Protein AF-0000000066019796 (afdb_homodimer)

pLDDT: mean 89.71, std 15.86, range [28.61, 98.94]

Solvent-accessible surface area (backbone atoms only — not comparable to full-atom values): 26215 Å² total; per-residue (Å²): 99,29,35,24,35,42,18,41,42,63,57,22,41,44,58,44,41,71,73,61,56,53,51,75,42,81,53,57,85,34,57,36,24,41,33,73,48,81,73,24,36,36,37,38,33,57,48,32,58,30,30,42,32,25,11,35,44,49,43,42,34,36,74,75,65,52,30,56,34,39,38,38,34,21,55,25,19,26,63,31,86,88,52,45,66,53,16,34,41,33,34,48,26,22,26,35,68,54,31,37,41,45,87,77,71,42,55,76,23,39,46,73,98,51,95,55,54,58,36,74,34,32,65,66,52,49,52,44,45,53,56,23,46,62,55,38,74,70,32,67,77,59,59,62,75,41,54,68,69,46,76,56,88,54,66,67,74,67,74,70,49,79,43,76,31,32,34,28,10,26,44,46,68,61,47,40,51,66,62,39,52,48,46,39,72,75,64,61,28,34,29,40,37,34,29,61,18,30,34,40,48,51,31,54,44,57,62,30,50,32,38,40,39,24,9,18,22,30,42,30,12,74,41,88,58,30,63,56,40,30,70,69,30,36,59,61,15,9,41,49,22,20,52,40,50,52,40,30,50,53,52,56,36,67,44,49,69,68,53,47,44,68,71,47,62,74,68,82,122,98,29,35,24,37,43,18,42,43,62,58,22,41,45,57,44,41,72,74,61,54,53,49,76,42,81,55,59,85,32,57,35,24,41,32,74,48,80,73,24,36,37,38,38,32,55,48,33,60,30,30,42,32,24,11,35,45,49,42,42,33,38,75,75,65,51,30,56,35,39,38,37,34,20,54,23,20,27,63,32,87,87,53,46,69,55,16,33,43,34,34,48,26,22,25,34,68,54,30,37,42,47,87,77,72,43,56,76,23,39,46,75,97,51,93,55,54,59,35,73,34,32,66,66,53,48,50,43,44,52,56,22,44,61,55,40,73,72,32,67,83,59,58,76,67,41,49,67,70,44,78,58,88,53,65,68,73,61,73,69,49,78,43,79,32,31,34,29,11,27,43,47,67,60,47,39,53,66,62,38,51,47,46,39,70,77,64,60,28,35,28,38,37,34,30,62,20,29,34,38,48,51,30,52,43,58,63,30,49,33,39,40,38,24,10,18,22,29,44,30,12,75,42,86,59,29,62,58,40,30,69,70,31,35,59,61,14,9,40,50,23,21,53,41,49,52,39,31,50,53,52,56,35,68,44,50,69,68,52,47,44,68,71,48,64,76,68,81,122

Radius of gyration: 23.76 Å; Cα contacts (8 Å, |Δi|>4): 1301; chains: 2; bounding box: 48×71×48 Å

Sequence (538 aa):
MTVGVFAALGEEVARVRECLGGVGTERAGLTFYVVSVGALQVVYVCGGVGKVNAALCTQLLISEFGARVLINTGIAGALDERLCVFDVLVSVDAVQHDVDVTAFGYQKGRIPRMDSVEWTANTALRYLVREAFDLCTRDPEWTEGACALSGSGDPPSRVSRLVEGRVASGDLFVSDAQTRARIIREFGAHGVEMEGAAFAHVASVNGVPFVIIRCISDGAGAEQDVSMSYKEFSTRAARRSALLTLRVLERLSALRTSVVASLFPMVVVMTVGVFAALGEEVARVRECLGGVGTERAGLTFYVVSVGALQVVYVCGGVGKVNAALCTQLLISEFGARVLINTGIAGALDERLCVFDVLVSVDAVQHDVDVTAFGYQKGRIPRMDSVEWTANTALRYLVREAFDLCTRDPEWTEGACALSGSGDPPSRVSRLVEGRVASGDLFVSDAQTRARIIREFGAHGVEMEGAAFAHVASVNGVPFVIIRCISDGAGAEQDVSMSYKEFSTRAARRSALLTLRVLERLSALRTSVVASLFPMVVV

Foldseek 3Di:
DEEEEEEADCLLCVVVCVPFPADWDDDPNWTWGWGDDAPYIYIYTNQHFFAVSLQVVLVCCCPVVNHQEYEYFFAWAFLAPVADFQAKEKEQKEFAQCADPCVVVDAGRDDPPDDDRIFGAAPVLVVLLVVLLVVLLVPPLSLPDPPPPPPPPPDSDDRHHYDYWYEYADPDQQAADVVSVSCCVRPVGGTYGHYVRSNRVNCVVQLHHYMYMHGYQANRHPDNCRVVSNVVRRSVRSSNRNSSVVSSVNVLSPDPPVVNCVSRPPPPD/DEEEEEEADCLLCVVVCVPFPADWDDDPNWTWGWGDDAPYIYIYTNQHFFAVSLQVVLVCCCPVVNHQEYEYFFAWAFLAPVADFQAKEKEQKEFAQCADPCVVPDAGRDDPPDDDRIFGAQPVLVVLLVVLLVVLLVDPLSLVDPCPPPPPPPDSDDRHHYDYWYEYADPDQQAADVVSVSCCVRPVGGTYGHYVRSNRVNCVVQLHHYMYMHGYQANRHPDNCGVVSNVVRRSVRSSNRNSSVVSSVNVLSPDPPVVNCVSRPPPPD

Structure (mmCIF, N/CA/C/O backbone):
data_AF-0000000066019796-model_v1
#
loop_
_entity.id
_entity.type
_entity.pdbx_description
1 polymer "5'-methylthioadenosine/S-adenosylhomocysteine nucleosidase"
#
loop_
_atom_site.group_PDB
_atom_site.id
_atom_site.type_symbol
_atom_site.label_atom_id
_atom_site.label_alt_id
_atom_site.label_comp_id
_atom_site.label_asym_id
_atom_site.label_entity_id
_atom_site.label_seq_id
_atom_site.pdbx_PDB_ins_code
_atom_site.Cartn_x
_atom_site.Cartn_y
_atom_site.Cartn_z
_atom_site.occupancy
_atom_site.B_iso_or_equiv
_atom_site.auth_seq_id
_atom_site.auth_comp_id
_atom_site.auth_asym_id
_atom_site.auth_atom_id
_atom_site.pdbx_PDB_model_num
ATOM 1 N N . MET A 1 1 ? 22.203 -10.375 -12.258 1 90.69 1 MET A N 1
ATOM 2 C CA . MET A 1 1 ? 20.875 -9.758 -12.203 1 90.69 1 MET A CA 1
ATOM 3 C C . MET A 1 1 ? 20.062 -10.328 -11.047 1 90.69 1 MET A C 1
ATOM 5 O O . MET A 1 1 ? 20.094 -11.531 -10.789 1 90.69 1 MET A O 1
ATOM 9 N N . THR A 1 2 ? 19.344 -9.523 -10.32 1 95.94 2 THR A N 1
ATOM 10 C CA . THR A 1 2 ? 18.531 -9.969 -9.195 1 95.94 2 THR A CA 1
ATOM 11 C C . THR A 1 2 ? 17.047 -10 -9.57 1 95.94 2 THR A C 1
ATOM 13 O O . THR A 1 2 ? 16.516 -9.016 -10.086 1 95.94 2 THR A O 1
ATOM 16 N N . VAL A 1 3 ? 16.438 -11.141 -9.336 1 97.69 3 VAL A N 1
ATOM 17 C CA . VAL A 1 3 ? 15 -11.312 -9.539 1 97.69 3 VAL A CA 1
ATOM 18 C C . VAL A 1 3 ? 14.297 -11.383 -8.18 1 97.69 3 VAL A C 1
ATOM 20 O O . VAL A 1 3 ? 14.695 -12.148 -7.305 1 97.69 3 VAL A O 1
ATOM 23 N N . GLY A 1 4 ? 13.352 -10.5 -8.016 1 98.75 4 GLY A N 1
ATOM 24 C CA . GLY A 1 4 ? 12.516 -10.547 -6.824 1 98.75 4 GLY A CA 1
ATOM 25 C C . GLY A 1 4 ? 11.227 -11.328 -7.023 1 98.75 4 GLY A C 1
ATOM 26 O O . GLY A 1 4 ? 10.539 -11.148 -8.031 1 98.75 4 GLY A O 1
ATOM 27 N N . VAL A 1 5 ? 10.898 -12.219 -6.09 1 98.88 5 VAL A N 1
ATOM 28 C CA . VAL A 1 5 ? 9.664 -12.992 -6.113 1 98.88 5 VAL A CA 1
ATOM 29 C C . VAL A 1 5 ? 8.844 -12.703 -4.859 1 98.88 5 VAL A C 1
ATOM 31 O O . VAL A 1 5 ? 9.344 -12.852 -3.738 1 98.88 5 VAL A O 1
ATOM 34 N N . PHE A 1 6 ? 7.602 -12.281 -5.051 1 98.88 6 PHE A N 1
ATOM 35 C CA . PHE A 1 6 ? 6.684 -11.969 -3.957 1 98.88 6 PHE A CA 1
ATOM 36 C C . PHE A 1 6 ? 5.496 -12.922 -3.961 1 98.88 6 PHE A C 1
ATOM 38 O O . PHE A 1 6 ? 4.938 -13.219 -5.016 1 98.88 6 PHE A O 1
ATOM 45 N N . ALA A 1 7 ? 5.152 -13.406 -2.828 1 98.75 7 ALA A N 1
ATOM 46 C CA . ALA A 1 7 ? 3.904 -14.125 -2.564 1 98.75 7 ALA A CA 1
ATOM 47 C C . ALA A 1 7 ? 3.281 -13.672 -1.247 1 98.75 7 ALA A C 1
ATOM 49 O O . ALA A 1 7 ? 3.99 -13.266 -0.324 1 98.75 7 ALA A O 1
ATOM 50 N N . ALA A 1 8 ? 1.999 -13.75 -1.169 1 98.31 8 ALA A N 1
ATOM 51 C CA . ALA A 1 8 ? 1.296 -13.242 0.008 1 98.31 8 ALA A CA 1
ATOM 52 C C . ALA A 1 8 ? 1.257 -14.297 1.114 1 98.31 8 ALA A C 1
ATOM 54 O O . ALA A 1 8 ? 1.374 -13.969 2.297 1 98.31 8 ALA A O 1
ATOM 55 N N . LEU A 1 9 ? 1.124 -15.523 0.718 1 96.69 9 LEU A N 1
ATOM 56 C CA . LEU A 1 9 ? 0.929 -16.609 1.677 1 96.69 9 LEU A CA 1
ATOM 57 C C . LEU A 1 9 ? 2.08 -17.609 1.611 1 96.69 9 LEU A C 1
ATOM 59 O O . LEU A 1 9 ? 2.674 -17.797 0.55 1 96.69 9 LEU A O 1
ATOM 63 N N . GLY A 1 10 ? 2.309 -18.219 2.729 1 96.06 10 GLY A N 1
ATOM 64 C CA . GLY A 1 10 ? 3.4 -19.188 2.812 1 96.06 10 GLY A CA 1
ATOM 65 C C . GLY A 1 10 ? 3.266 -20.328 1.831 1 96.06 10 GLY A C 1
ATOM 66 O O . GLY A 1 10 ? 4.254 -20.781 1.248 1 96.06 10 GLY A O 1
ATOM 67 N N . GLU A 1 11 ? 2.057 -20.797 1.6 1 94.62 11 GLU A N 1
ATOM 68 C CA . GLU A 1 11 ? 1.789 -21.891 0.674 1 94.62 11 GLU A CA 1
ATOM 69 C C . GLU A 1 11 ? 2.219 -21.531 -0.746 1 94.62 11 GLU A C 1
ATOM 71 O O . GLU A 1 11 ? 2.607 -22.406 -1.522 1 94.62 11 GLU A O 1
ATOM 76 N N . GLU A 1 12 ? 2.234 -20.266 -1.043 1 95.94 12 GLU A N 1
ATOM 77 C CA . GLU A 1 12 ? 2.51 -19.812 -2.4 1 95.94 12 GLU A CA 1
ATOM 78 C C . GLU A 1 12 ? 4.008 -19.812 -2.691 1 95.94 12 GLU A C 1
ATOM 80 O O . GLU A 1 12 ? 4.422 -19.75 -3.852 1 95.94 12 GLU A O 1
ATOM 85 N N . VAL A 1 13 ? 4.844 -19.938 -1.643 1 95.06 13 VAL A N 1
ATOM 86 C CA . VAL A 1 13 ? 6.285 -19.969 -1.868 1 95.06 13 VAL A CA 1
ATOM 87 C C . VAL A 1 13 ? 6.883 -21.219 -1.253 1 95.06 13 VAL A C 1
ATOM 89 O O . VAL A 1 13 ? 8.102 -21.422 -1.285 1 95.06 13 VAL A O 1
ATOM 92 N N . ALA A 1 14 ? 6.051 -22.031 -0.713 1 94.88 14 ALA A N 1
ATOM 93 C CA . ALA A 1 14 ? 6.547 -23.234 -0.034 1 94.88 14 ALA A CA 1
ATOM 94 C C . ALA A 1 14 ? 7.379 -24.094 -0.978 1 94.88 14 ALA A C 1
ATOM 96 O O . ALA A 1 14 ? 8.469 -24.531 -0.62 1 94.88 14 ALA A O 1
ATOM 97 N N . ARG A 1 15 ? 6.887 -24.328 -2.164 1 93.19 15 ARG A N 1
ATOM 98 C CA . ARG A 1 15 ? 7.598 -25.172 -3.123 1 93.19 15 ARG A CA 1
ATOM 99 C C . ARG A 1 15 ? 8.875 -24.5 -3.604 1 93.19 15 ARG A C 1
ATOM 101 O O . ARG A 1 15 ? 9.875 -25.172 -3.871 1 93.19 15 ARG A O 1
ATOM 108 N N . VAL A 1 16 ? 8.867 -23.156 -3.756 1 96 16 VAL A N 1
ATOM 109 C CA . VAL A 1 16 ? 10.078 -22.406 -4.105 1 96 16 VAL A CA 1
ATOM 110 C C . VAL A 1 16 ? 11.141 -22.609 -3.033 1 96 16 VAL A C 1
ATOM 112 O O . VAL A 1 16 ? 12.297 -22.891 -3.346 1 96 16 VAL A O 1
ATOM 115 N N . ARG A 1 17 ? 10.703 -22.516 -1.819 1 96.31 17 ARG A N 1
ATOM 116 C CA . ARG A 1 17 ? 11.617 -22.703 -0.696 1 96.31 17 ARG A CA 1
ATOM 117 C C . ARG A 1 17 ? 12.18 -24.125 -0.666 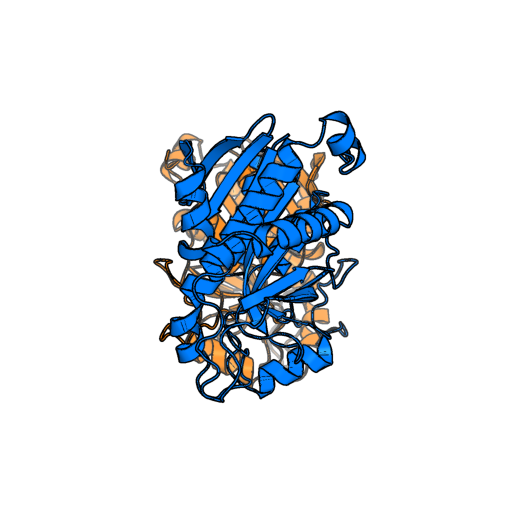1 96.31 17 ARG A C 1
ATOM 119 O O . ARG A 1 17 ? 13.367 -24.328 -0.421 1 96.31 17 ARG A O 1
ATOM 126 N N . GLU A 1 18 ? 11.352 -25.062 -0.905 1 95.81 18 GLU A N 1
ATOM 127 C CA . GLU A 1 18 ? 11.758 -26.469 -0.923 1 95.81 18 GLU A CA 1
ATOM 128 C C . GLU A 1 18 ? 12.82 -26.719 -1.99 1 95.81 18 GLU A C 1
ATOM 130 O O . GLU A 1 18 ? 13.758 -27.484 -1.771 1 95.81 18 GLU A O 1
ATOM 135 N N . CYS A 1 19 ? 12.672 -26.078 -3.09 1 94.94 19 CYS A N 1
ATOM 136 C CA . CYS A 1 19 ? 13.523 -26.359 -4.242 1 94.94 19 CYS A CA 1
ATOM 137 C C . CYS A 1 19 ? 14.797 -25.531 -4.203 1 94.94 19 CYS A C 1
ATOM 139 O O . CYS A 1 19 ? 15.875 -26.016 -4.559 1 94.94 19 CYS A O 1
ATOM 141 N N . LEU A 1 20 ? 14.625 -24.266 -3.756 1 96 20 LEU A N 1
ATOM 142 C CA . LEU A 1 20 ? 15.742 -23.359 -3.93 1 96 20 LEU A CA 1
ATOM 143 C C . LEU A 1 20 ? 16.484 -23.141 -2.609 1 96 20 LEU A C 1
ATOM 145 O O . LEU A 1 20 ? 17.641 -22.719 -2.602 1 96 20 LEU A O 1
ATOM 149 N N . GLY A 1 21 ? 15.75 -23.297 -1.49 1 95.81 21 GLY A N 1
ATOM 150 C CA . GLY A 1 21 ? 16.344 -22.906 -0.219 1 95.81 21 GLY A CA 1
ATOM 151 C C . GLY A 1 21 ? 16.703 -21.438 -0.152 1 95.81 21 GLY A C 1
ATOM 152 O O . GLY A 1 21 ? 15.883 -20.578 -0.475 1 95.81 21 GLY A O 1
ATOM 153 N N . GLY A 1 22 ? 17.984 -21.156 0.349 1 96.69 22 GLY A N 1
ATOM 154 C CA . GLY A 1 22 ? 18.469 -19.797 0.414 1 96.69 22 GLY A CA 1
ATOM 155 C C . GLY A 1 22 ? 18.797 -19.344 1.825 1 96.69 22 GLY A C 1
ATOM 156 O O . GLY A 1 22 ? 18.438 -20.016 2.795 1 96.69 22 GLY A O 1
ATOM 157 N N . VAL A 1 23 ? 19.453 -18.219 1.876 1 98.06 23 VAL A N 1
ATOM 158 C CA . VAL A 1 23 ? 19.844 -17.625 3.15 1 98.06 23 VAL A CA 1
ATOM 159 C C . VAL A 1 23 ? 18.844 -16.531 3.531 1 98.06 23 VAL A C 1
ATOM 161 O O . VAL A 1 23 ? 18.578 -15.625 2.74 1 98.06 23 VAL A O 1
ATOM 164 N N . GLY A 1 24 ? 18.359 -16.609 4.715 1 98.06 24 GLY A N 1
ATOM 165 C CA . GLY A 1 24 ? 17.375 -15.656 5.184 1 98.06 24 GLY A CA 1
ATOM 166 C C . GLY A 1 24 ? 17.984 -14.344 5.625 1 98.06 24 GLY A C 1
ATOM 167 O O . GLY A 1 24 ? 19.016 -14.32 6.285 1 98.06 24 GLY A O 1
ATOM 168 N N . THR A 1 25 ? 17.359 -13.281 5.234 1 97.94 25 THR A N 1
ATOM 169 C CA . THR A 1 25 ? 17.672 -11.93 5.68 1 97.94 25 THR A CA 1
ATOM 170 C C . THR A 1 25 ? 16.406 -11.227 6.191 1 97.94 25 THR A C 1
ATOM 172 O O . THR A 1 25 ? 15.398 -11.172 5.492 1 97.94 25 THR A O 1
ATOM 175 N N . GLU A 1 26 ? 16.5 -10.672 7.391 1 98 26 GLU A N 1
ATOM 176 C CA . GLU A 1 26 ? 15.32 -10.07 8.016 1 98 26 GLU A CA 1
ATOM 177 C C . GLU A 1 26 ? 15.195 -8.594 7.641 1 98 26 GLU A C 1
ATOM 179 O O . GLU A 1 26 ? 16.156 -7.84 7.73 1 98 26 GLU A O 1
ATOM 184 N N . ARG A 1 27 ? 14.078 -8.211 7.102 1 97.69 27 ARG A N 1
ATOM 185 C CA . ARG A 1 27 ? 13.695 -6.832 6.84 1 97.69 27 ARG A CA 1
ATOM 186 C C . ARG A 1 27 ? 12.211 -6.613 7.133 1 97.69 27 ARG A C 1
ATOM 188 O O . ARG A 1 27 ? 11.367 -7.402 6.715 1 97.69 27 ARG A O 1
ATOM 195 N N . ALA A 1 28 ? 11.914 -5.547 7.875 1 96.94 28 ALA A N 1
ATOM 196 C CA . ALA A 1 28 ? 10.531 -5.141 8.133 1 96.94 28 ALA A CA 1
ATOM 197 C C . ALA A 1 28 ? 9.727 -6.289 8.742 1 96.94 28 ALA A C 1
ATOM 199 O O . ALA A 1 28 ? 8.578 -6.523 8.352 1 96.94 28 ALA A O 1
ATOM 200 N N . GLY A 1 29 ? 10.344 -7.07 9.547 1 94.38 29 GLY A N 1
ATOM 201 C CA . GLY A 1 29 ? 9.664 -8.156 10.234 1 94.38 29 GLY A CA 1
ATOM 202 C C . GLY A 1 29 ? 9.453 -9.383 9.359 1 94.38 29 GLY A C 1
ATOM 203 O O . GLY A 1 29 ? 8.734 -10.305 9.734 1 94.38 29 GLY A O 1
ATOM 204 N N . LEU A 1 30 ? 10.047 -9.367 8.164 1 96.75 30 LEU A N 1
ATOM 205 C CA . LEU A 1 30 ? 9.906 -10.461 7.211 1 96.75 30 LEU A CA 1
ATOM 206 C C . LEU A 1 30 ? 11.25 -11.109 6.918 1 96.75 30 LEU A C 1
ATOM 208 O O . LEU A 1 30 ? 12.297 -10.5 7.129 1 96.75 30 LEU A O 1
ATOM 212 N N . THR A 1 31 ? 11.164 -12.344 6.477 1 97.88 31 THR A N 1
ATOM 213 C CA . THR A 1 31 ? 12.367 -13.031 6.027 1 97.88 31 THR A CA 1
ATOM 214 C C . THR A 1 31 ? 12.43 -13.078 4.504 1 97.88 31 THR A C 1
ATOM 216 O O . THR A 1 31 ? 11.531 -13.625 3.859 1 97.88 31 THR A O 1
ATOM 219 N N . PHE A 1 32 ? 13.43 -12.453 3.994 1 98.69 32 PHE A N 1
ATOM 220 C CA . PHE A 1 32 ? 13.75 -12.562 2.574 1 98.69 32 PHE A CA 1
ATOM 221 C C . PHE A 1 32 ? 14.82 -13.617 2.338 1 98.69 32 PHE A C 1
ATOM 223 O O . PHE A 1 32 ? 15.883 -13.586 2.961 1 98.69 32 PHE A O 1
ATOM 230 N N . TYR A 1 33 ? 14.547 -14.516 1.428 1 98.69 33 TYR A N 1
ATOM 231 C CA . TYR A 1 33 ? 15.508 -15.57 1.135 1 98.69 33 TYR A CA 1
ATOM 232 C C . TYR A 1 33 ? 16.281 -15.266 -0.142 1 98.69 33 TYR A C 1
ATOM 234 O O . TYR A 1 33 ? 15.688 -14.992 -1.187 1 98.69 33 TYR A O 1
ATOM 242 N N . VAL A 1 34 ? 17.578 -15.281 0.003 1 98.56 34 VAL A N 1
ATOM 243 C CA . VAL A 1 34 ? 18.469 -14.984 -1.11 1 98.56 34 VAL A CA 1
ATOM 244 C C . VAL A 1 34 ? 19.156 -16.266 -1.585 1 98.56 34 VAL A C 1
ATOM 246 O O . VAL A 1 34 ? 19.719 -17.016 -0.782 1 98.56 34 VAL A O 1
ATOM 249 N N . VAL A 1 35 ? 19.078 -16.5 -2.873 1 97.69 35 VAL A N 1
ATOM 250 C CA . VAL A 1 35 ? 19.656 -17.734 -3.404 1 97.69 35 VAL A CA 1
ATOM 251 C C . VAL A 1 35 ? 20.141 -17.5 -4.836 1 97.69 35 VAL A C 1
ATOM 253 O O . VAL A 1 35 ? 19.547 -16.703 -5.566 1 97.69 35 VAL A O 1
ATOM 256 N N . SER A 1 36 ? 21.172 -18.125 -5.203 1 95.25 36 SER A N 1
ATOM 257 C CA . SER A 1 36 ? 21.656 -18.094 -6.578 1 95.25 36 SER A CA 1
ATOM 258 C C . SER A 1 36 ? 21.062 -19.219 -7.406 1 95.25 36 SER A C 1
ATOM 260 O O . SER A 1 36 ? 21.031 -20.375 -6.965 1 95.25 36 SER A O 1
ATOM 262 N N . VAL A 1 37 ? 20.547 -18.891 -8.523 1 92.19 37 VAL A N 1
ATOM 263 C CA . VAL A 1 37 ? 20.078 -19.844 -9.539 1 92.19 37 VAL A CA 1
ATOM 264 C C . VAL A 1 37 ? 20.812 -19.609 -10.852 1 92.19 37 VAL A C 1
ATOM 266 O O . VAL A 1 37 ? 20.406 -18.781 -11.664 1 92.19 37 VAL A O 1
ATOM 269 N N . GLY A 1 38 ? 21.828 -20.344 -11.078 1 87.69 38 GLY A N 1
ATOM 270 C CA . GLY A 1 38 ? 22.734 -20 -12.164 1 87.69 38 GLY A CA 1
ATOM 271 C C . GLY A 1 38 ? 23.391 -18.656 -11.984 1 87.69 38 GLY A C 1
ATOM 272 O O . GLY A 1 38 ? 23.984 -18.375 -10.938 1 87.69 38 GLY A O 1
ATOM 273 N N . ALA A 1 39 ? 23.219 -17.891 -12.977 1 86.56 39 ALA A N 1
ATOM 274 C CA . ALA A 1 39 ? 23.828 -16.562 -12.922 1 86.56 39 ALA A CA 1
ATOM 275 C C . ALA A 1 39 ? 22.875 -15.555 -12.297 1 86.56 39 ALA A C 1
ATOM 277 O O . ALA A 1 39 ? 23.219 -14.383 -12.125 1 86.56 39 ALA A O 1
ATOM 278 N N . LEU A 1 40 ? 21.75 -16.062 -11.844 1 91.94 40 LEU A N 1
ATOM 279 C CA . LEU A 1 40 ? 20.734 -15.188 -11.289 1 91.94 40 LEU A CA 1
ATOM 280 C C . LEU A 1 40 ? 20.781 -15.18 -9.766 1 91.94 40 LEU A C 1
ATOM 282 O O . LEU A 1 40 ? 21.031 -16.219 -9.148 1 91.94 40 LEU A O 1
ATOM 286 N N . GLN A 1 41 ? 20.656 -14.047 -9.25 1 96.38 41 GLN A N 1
ATOM 287 C CA . GLN A 1 41 ? 20.281 -13.945 -7.84 1 96.38 41 GLN A CA 1
ATOM 288 C C . GLN A 1 41 ? 18.781 -13.836 -7.672 1 96.38 41 GLN A C 1
ATOM 290 O O . GLN A 1 41 ? 18.125 -13.016 -8.328 1 96.38 41 GLN A O 1
ATOM 295 N N . VAL A 1 42 ? 18.266 -14.719 -6.879 1 97.81 42 VAL A N 1
ATOM 296 C CA . VAL A 1 42 ? 16.828 -14.695 -6.617 1 97.81 42 VAL A CA 1
ATOM 297 C C . VAL A 1 42 ? 16.578 -14.312 -5.16 1 97.81 42 VAL A C 1
ATOM 299 O O . VAL A 1 42 ? 17.219 -14.844 -4.254 1 97.81 42 VAL A O 1
ATOM 302 N N . VAL A 1 43 ? 15.727 -13.391 -4.926 1 98.81 43 VAL A N 1
ATOM 303 C CA . VAL A 1 43 ? 15.227 -13.039 -3.6 1 98.81 43 VAL A CA 1
ATOM 304 C C . VAL A 1 43 ? 13.719 -13.266 -3.539 1 98.81 43 VAL A C 1
ATOM 306 O O . VAL A 1 43 ? 12.961 -12.641 -4.281 1 98.81 43 VAL A O 1
ATOM 309 N N . TYR A 1 44 ? 13.281 -14.203 -2.727 1 98.69 44 TYR A N 1
ATOM 310 C CA . TYR A 1 44 ? 11.852 -14.445 -2.613 1 98.69 44 TYR A CA 1
ATOM 311 C C . TYR A 1 44 ? 11.375 -14.242 -1.181 1 98.69 44 TYR A C 1
ATOM 313 O O . TYR A 1 44 ? 12.156 -14.383 -0.235 1 98.69 44 TYR A O 1
ATOM 321 N N . VAL A 1 45 ? 10.086 -13.914 -1.042 1 98.81 45 VAL A N 1
ATOM 322 C CA . VAL A 1 45 ? 9.547 -13.562 0.27 1 98.81 45 VAL A CA 1
ATOM 323 C C . VAL A 1 45 ? 8.062 -13.906 0.331 1 98.81 45 VAL A C 1
ATOM 325 O O . VAL A 1 45 ? 7.352 -13.797 -0.672 1 98.81 45 VAL A O 1
ATOM 328 N N . CYS A 1 46 ? 7.645 -14.422 1.444 1 98.5 46 CYS A N 1
ATOM 329 C CA . CYS A 1 46 ? 6.246 -14.367 1.849 1 98.5 46 CYS A CA 1
ATOM 330 C C . CYS A 1 46 ? 5.926 -13.047 2.537 1 98.5 46 CYS A C 1
ATOM 332 O O . CYS A 1 46 ? 6.23 -12.867 3.717 1 98.5 46 CYS A O 1
ATOM 334 N N . GLY A 1 47 ? 5.297 -12.172 1.8 1 98.31 47 GLY A N 1
ATOM 335 C CA . GLY A 1 47 ? 5.234 -10.789 2.242 1 98.31 47 GLY A CA 1
ATOM 336 C C . GLY A 1 47 ? 3.949 -10.453 2.969 1 98.31 47 GLY A C 1
ATOM 337 O O . GLY A 1 47 ? 3.816 -9.367 3.535 1 98.31 47 GLY A O 1
ATOM 338 N N . GLY A 1 48 ? 2.947 -11.359 2.896 1 97.81 48 GLY A N 1
ATOM 339 C CA . GLY A 1 48 ? 1.708 -11.109 3.615 1 97.81 48 GLY A CA 1
ATOM 340 C C . GLY A 1 48 ? 0.58 -10.648 2.715 1 97.81 48 GLY A C 1
ATOM 341 O O . GLY A 1 48 ? 0.812 -10.266 1.566 1 97.81 48 GLY A O 1
ATOM 342 N N . VAL A 1 49 ? -0.591 -10.633 3.311 1 98.31 49 VAL A N 1
ATOM 343 C CA . VAL A 1 49 ? -1.818 -10.375 2.564 1 98.31 49 VAL A CA 1
ATOM 344 C C . VAL A 1 49 ? -2.076 -8.867 2.498 1 98.31 49 VAL A C 1
ATOM 346 O O . VAL A 1 49 ? -1.791 -8.141 3.453 1 98.31 49 VAL A O 1
ATOM 349 N N . GLY A 1 50 ? -2.559 -8.422 1.345 1 98.69 50 GLY A N 1
ATOM 350 C CA . GLY A 1 50 ? -3.049 -7.055 1.242 1 98.69 50 GLY A CA 1
ATOM 351 C C . GLY A 1 50 ? -2.148 -6.156 0.415 1 98.69 50 GLY A C 1
ATOM 352 O O . GLY A 1 50 ? -0.963 -6.449 0.242 1 98.69 50 GLY A O 1
ATOM 353 N N . LYS A 1 51 ? -2.699 -5.039 0.033 1 98.81 51 LYS A N 1
ATOM 354 C CA . LYS A 1 51 ? -2.023 -4.117 -0.877 1 98.81 51 LYS A CA 1
ATOM 355 C C . LYS A 1 51 ? -0.836 -3.445 -0.198 1 98.81 51 LYS A C 1
ATOM 357 O O . LYS A 1 51 ? 0.218 -3.266 -0.812 1 98.81 51 LYS A O 1
ATOM 362 N N . VAL A 1 52 ? -0.971 -3.119 1.084 1 98.81 52 VAL A N 1
ATOM 363 C CA . VAL A 1 52 ? 0.1 -2.412 1.777 1 98.81 52 VAL A CA 1
ATOM 364 C C . VAL A 1 52 ? 1.308 -3.332 1.94 1 98.81 52 VAL A C 1
ATOM 366 O O . VAL A 1 52 ? 2.443 -2.93 1.675 1 98.81 52 VAL A O 1
ATOM 369 N N . ASN A 1 53 ? 1.054 -4.562 2.293 1 98.75 53 ASN A N 1
ATOM 370 C CA . ASN A 1 53 ? 2.137 -5.535 2.398 1 98.75 53 ASN A CA 1
ATOM 371 C C . ASN A 1 53 ? 2.811 -5.773 1.049 1 98.75 53 ASN A C 1
ATOM 373 O O . ASN A 1 53 ? 4.035 -5.855 0.968 1 98.75 53 ASN A O 1
ATOM 377 N N . ALA A 1 54 ? 2.014 -5.91 0.027 1 98.88 54 ALA A N 1
ATOM 378 C CA . ALA A 1 54 ? 2.574 -6.09 -1.31 1 98.88 54 ALA A CA 1
ATOM 379 C C . ALA A 1 54 ? 3.461 -4.91 -1.699 1 98.88 54 ALA A C 1
ATOM 381 O O . ALA A 1 54 ? 4.551 -5.098 -2.244 1 98.88 54 ALA A O 1
ATOM 382 N N . ALA A 1 55 ? 2.984 -3.701 -1.369 1 98.88 55 ALA A N 1
ATOM 383 C CA . ALA A 1 55 ? 3.705 -2.488 -1.747 1 98.88 55 ALA A CA 1
ATOM 384 C C . ALA A 1 55 ? 5.035 -2.387 -1.007 1 98.88 55 ALA A C 1
ATOM 386 O O . ALA A 1 55 ? 6.082 -2.176 -1.623 1 98.88 55 ALA A O 1
ATOM 387 N N . LEU A 1 56 ? 5.012 -2.559 0.337 1 98.75 56 LEU A N 1
ATOM 388 C CA . LEU A 1 56 ? 6.246 -2.391 1.1 1 98.75 56 LEU A CA 1
ATOM 389 C C . LEU A 1 56 ? 7.25 -3.486 0.757 1 98.75 56 LEU A C 1
ATOM 391 O O . LEU A 1 56 ? 8.445 -3.223 0.643 1 98.75 56 LEU A O 1
ATOM 395 N N . CYS A 1 57 ? 6.797 -4.715 0.503 1 98.75 57 CYS A N 1
ATOM 396 C CA . CYS A 1 57 ? 7.695 -5.816 0.172 1 98.75 57 CYS A CA 1
ATOM 397 C C . CYS A 1 57 ? 8.328 -5.609 -1.199 1 98.75 57 CYS A C 1
ATOM 399 O O . CYS A 1 57 ? 9.523 -5.863 -1.382 1 98.75 57 CYS A O 1
ATOM 401 N N . THR A 1 58 ? 7.477 -5.211 -2.145 1 98.94 58 THR A N 1
ATOM 402 C CA . THR A 1 58 ? 8 -4.949 -3.48 1 98.94 58 THR A CA 1
ATOM 403 C C . THR A 1 58 ? 9.062 -3.854 -3.441 1 98.94 58 THR A C 1
ATOM 405 O O . THR A 1 58 ? 10.117 -3.98 -4.066 1 98.94 58 THR A O 1
ATOM 408 N N . GLN A 1 59 ? 8.789 -2.826 -2.668 1 98.94 59 GLN A N 1
ATOM 409 C CA . GLN A 1 59 ? 9.758 -1.74 -2.562 1 98.94 59 GLN A CA 1
ATOM 410 C C . GLN A 1 59 ? 11.047 -2.215 -1.897 1 98.94 59 GLN A C 1
ATOM 412 O O . GLN A 1 59 ? 12.141 -1.787 -2.275 1 98.94 59 GLN A O 1
ATOM 417 N N . LEU A 1 60 ? 10.953 -3.09 -0.899 1 98.94 60 LEU A N 1
ATOM 418 C CA . LEU A 1 60 ? 12.133 -3.666 -0.266 1 98.94 60 LEU A CA 1
ATOM 419 C C . LEU A 1 60 ? 12.945 -4.488 -1.266 1 98.94 60 LEU A C 1
ATOM 421 O O . LEU A 1 60 ? 14.172 -4.375 -1.317 1 98.94 60 LEU A O 1
ATOM 425 N N . LEU A 1 61 ? 12.242 -5.301 -2.066 1 98.88 61 LEU A N 1
ATOM 426 C CA . LEU A 1 61 ? 12.922 -6.09 -3.086 1 98.88 61 LEU A CA 1
ATOM 427 C C . LEU A 1 61 ? 13.75 -5.199 -4.004 1 98.88 61 LEU A C 1
ATOM 429 O O . LEU A 1 61 ? 14.875 -5.547 -4.363 1 98.88 61 LEU A O 1
ATOM 433 N N . ILE A 1 62 ? 13.203 -4.039 -4.328 1 98.69 62 ILE A N 1
ATOM 434 C CA . ILE A 1 62 ? 13.867 -3.121 -5.25 1 98.69 62 ILE A CA 1
ATOM 435 C C . ILE A 1 62 ? 14.961 -2.352 -4.52 1 98.69 62 ILE A C 1
ATOM 437 O O . ILE A 1 62 ? 16.125 -2.404 -4.906 1 98.69 62 ILE A O 1
ATOM 441 N N . SER A 1 63 ? 14.648 -1.729 -3.414 1 98.44 63 SER A N 1
ATOM 442 C CA . SER A 1 63 ? 15.508 -0.747 -2.77 1 98.44 63 SER A CA 1
ATOM 443 C C . SER A 1 63 ? 16.625 -1.425 -1.98 1 98.44 63 SER A C 1
ATOM 445 O O . SER A 1 63 ? 17.75 -0.916 -1.916 1 98.44 63 SER A O 1
ATOM 447 N N . GLU A 1 64 ? 16.312 -2.533 -1.361 1 98.38 64 GLU A N 1
ATOM 448 C CA . GLU A 1 64 ? 17.281 -3.123 -0.447 1 98.38 64 GLU A CA 1
ATOM 449 C C . GLU A 1 64 ? 18 -4.312 -1.088 1 98.38 64 GLU A C 1
ATOM 451 O O . GLU A 1 64 ? 19.156 -4.59 -0.778 1 98.38 64 GLU A O 1
ATOM 456 N N . PHE A 1 65 ? 17.297 -5.008 -2.006 1 98.5 65 PHE A N 1
ATOM 457 C CA . PHE A 1 65 ? 17.906 -6.211 -2.559 1 98.5 65 PHE A CA 1
ATOM 458 C C . PHE A 1 65 ? 18.297 -6 -4.02 1 98.5 65 PHE A C 1
ATOM 460 O O . PHE A 1 65 ? 18.922 -6.871 -4.629 1 98.5 65 PHE A O 1
ATOM 467 N N . GLY A 1 66 ? 17.859 -4.895 -4.578 1 97.88 66 GLY A N 1
ATOM 468 C CA . GLY A 1 66 ? 18.312 -4.527 -5.91 1 97.88 66 GLY A CA 1
ATOM 469 C C . GLY A 1 66 ? 17.641 -5.316 -7.012 1 97.88 66 GLY A C 1
ATOM 470 O O . GLY A 1 66 ? 18.219 -5.555 -8.07 1 97.88 66 GLY A O 1
ATOM 471 N N . ALA A 1 67 ? 16.422 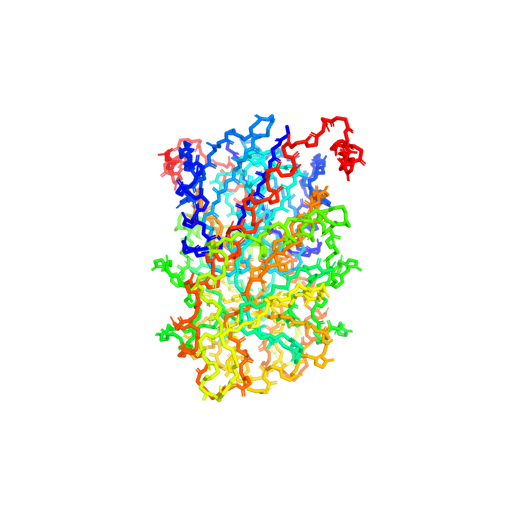-5.754 -6.816 1 98.19 67 ALA A N 1
ATOM 472 C CA . ALA A 1 67 ? 15.695 -6.516 -7.828 1 98.19 67 ALA A CA 1
ATOM 473 C C . ALA A 1 67 ? 15.484 -5.688 -9.094 1 98.19 67 ALA A C 1
ATOM 475 O O . ALA A 1 67 ? 15.086 -4.523 -9.023 1 98.19 67 ALA A O 1
ATOM 476 N N . ARG A 1 68 ? 15.688 -6.32 -10.18 1 96.69 68 ARG A N 1
ATOM 477 C CA . ARG A 1 68 ? 15.555 -5.652 -11.477 1 96.69 68 ARG A CA 1
ATOM 478 C C . ARG A 1 68 ? 14.469 -6.309 -12.32 1 96.69 68 ARG A C 1
ATOM 480 O O . ARG A 1 68 ? 14.102 -5.793 -13.375 1 96.69 68 ARG A O 1
ATOM 487 N N . VAL A 1 69 ? 14.016 -7.395 -11.922 1 97.56 69 VAL A N 1
ATOM 488 C CA . VAL A 1 69 ? 12.859 -8.109 -12.445 1 97.56 69 VAL A CA 1
ATOM 489 C C . VAL A 1 69 ? 12 -8.617 -11.289 1 97.56 69 VAL A C 1
ATOM 491 O O . VAL A 1 69 ? 12.523 -9.055 -10.258 1 97.56 69 VAL A O 1
ATOM 494 N N . LEU A 1 70 ? 10.719 -8.531 -11.484 1 98.75 70 LEU A N 1
ATOM 495 C CA . LEU A 1 70 ? 9.836 -8.891 -10.375 1 98.75 70 LEU A CA 1
ATOM 496 C C . LEU A 1 70 ? 8.773 -9.875 -10.828 1 98.75 70 LEU A C 1
ATOM 498 O O . LEU A 1 70 ? 8.211 -9.734 -11.922 1 98.75 70 LEU A O 1
ATOM 502 N N . ILE A 1 71 ? 8.5 -10.883 -9.992 1 98.88 71 ILE A N 1
ATOM 503 C CA . ILE A 1 71 ? 7.445 -11.867 -10.219 1 98.88 71 ILE A CA 1
ATOM 504 C C . ILE A 1 71 ? 6.547 -11.961 -8.984 1 98.88 71 ILE A C 1
ATOM 506 O O . ILE A 1 71 ? 7.035 -12.148 -7.871 1 98.88 71 ILE A O 1
ATOM 510 N N . ASN A 1 72 ? 5.336 -11.742 -9.141 1 98.94 72 ASN A N 1
ATOM 511 C CA . ASN A 1 72 ? 4.344 -12.008 -8.109 1 98.94 72 ASN A CA 1
ATOM 512 C C . ASN A 1 72 ? 3.596 -13.312 -8.375 1 98.94 72 ASN A C 1
ATOM 514 O O . ASN A 1 72 ? 2.85 -13.414 -9.352 1 98.94 72 ASN A O 1
ATOM 518 N N . THR A 1 73 ? 3.766 -14.25 -7.539 1 98.81 73 THR A N 1
ATOM 519 C CA . THR A 1 73 ? 3.143 -15.562 -7.703 1 98.81 73 THR A CA 1
ATOM 520 C C . THR A 1 73 ? 2.088 -15.797 -6.621 1 98.81 73 THR A C 1
ATOM 522 O O . THR A 1 73 ? 2.209 -15.289 -5.508 1 98.81 73 THR A O 1
ATOM 525 N N . GLY A 1 74 ? 1.052 -16.484 -6.984 1 98.5 74 GLY A N 1
ATOM 526 C CA . GLY A 1 74 ? -0.004 -16.781 -6.031 1 98.5 74 GLY A CA 1
ATOM 527 C C . GLY A 1 74 ? -1.268 -17.312 -6.688 1 98.5 74 GLY A C 1
ATOM 528 O O . GLY A 1 74 ? -1.205 -17.969 -7.719 1 98.5 74 GLY A O 1
ATOM 529 N N . ILE A 1 75 ? -2.441 -17.109 -6.023 1 98.06 75 ILE A N 1
ATOM 530 C CA . ILE A 1 75 ? -3.717 -17.656 -6.477 1 98.06 75 ILE A CA 1
ATOM 531 C C . ILE A 1 75 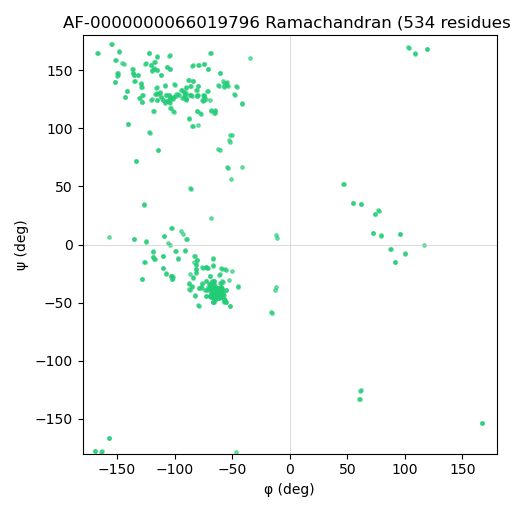? -4.715 -16.516 -6.691 1 98.06 75 ILE A C 1
ATOM 533 O O . ILE A 1 75 ? -4.465 -15.375 -6.289 1 98.06 75 ILE A O 1
ATOM 537 N N . ALA A 1 76 ? -5.781 -16.812 -7.383 1 97.94 76 ALA A N 1
ATOM 538 C CA . ALA A 1 76 ? -6.824 -15.828 -7.664 1 97.94 76 ALA A CA 1
ATOM 539 C C . ALA A 1 76 ? -8.188 -16.5 -7.828 1 97.94 76 ALA A C 1
ATOM 541 O O . ALA A 1 76 ? -8.266 -17.719 -8.016 1 97.94 76 ALA A O 1
ATOM 542 N N . GLY A 1 77 ? -9.188 -15.719 -7.645 1 97.12 77 GLY A N 1
ATOM 543 C CA . GLY A 1 77 ? -10.523 -16.109 -8.078 1 97.12 77 GLY A CA 1
ATOM 544 C C . GLY A 1 77 ? -10.789 -15.805 -9.539 1 97.12 77 GLY A C 1
ATOM 545 O O . GLY A 1 77 ? -10.406 -14.742 -10.039 1 97.12 77 GLY A O 1
ATOM 546 N N . ALA A 1 78 ? -11.469 -16.719 -10.156 1 96.75 78 ALA A N 1
ATOM 547 C CA . ALA A 1 78 ? -11.758 -16.562 -11.578 1 96.75 78 ALA A CA 1
ATOM 548 C C . ALA A 1 78 ? -12.938 -15.609 -11.789 1 96.75 78 ALA A C 1
ATOM 550 O O . ALA A 1 78 ? -13.984 -15.766 -11.164 1 96.75 78 ALA A O 1
ATOM 551 N N . LEU A 1 79 ? -12.727 -14.633 -12.641 1 97.06 79 LEU A N 1
ATOM 552 C CA . LEU A 1 79 ? -13.805 -13.75 -13.07 1 97.06 79 LEU A CA 1
ATOM 553 C C . LEU A 1 79 ? -14.211 -14.047 -14.516 1 97.06 79 LEU A C 1
ATOM 555 O O . LEU A 1 79 ? -15.305 -13.695 -14.938 1 97.06 79 LEU A O 1
ATOM 559 N N . ASP A 1 80 ? -13.273 -14.594 -15.203 1 92.69 80 ASP A N 1
ATOM 560 C CA . ASP A 1 80 ? -13.5 -15.008 -16.594 1 92.69 80 ASP A CA 1
ATOM 561 C C . ASP A 1 80 ? -14.086 -16.422 -16.641 1 92.69 80 ASP A C 1
ATOM 563 O O . ASP A 1 80 ? -13.555 -17.344 -16.031 1 92.69 80 ASP A O 1
ATOM 567 N N . GLU A 1 81 ? -15.016 -16.641 -17.422 1 87.75 81 GLU A N 1
ATOM 568 C CA . GLU A 1 81 ? -15.711 -17.922 -17.516 1 87.75 81 GLU A CA 1
ATOM 569 C C . GLU A 1 81 ? -14.828 -18.984 -18.156 1 87.75 81 GLU A C 1
ATOM 571 O O . GLU A 1 81 ? -15.078 -20.188 -17.984 1 87.75 81 GLU A O 1
ATOM 576 N N . ARG A 1 82 ? -13.875 -18.641 -18.828 1 85.62 82 ARG A N 1
ATOM 577 C CA . ARG A 1 82 ? -12.969 -19.594 -19.469 1 85.62 82 ARG A CA 1
ATOM 578 C C . ARG A 1 82 ? -12.016 -20.203 -18.438 1 85.62 82 ARG A C 1
ATOM 580 O O . ARG A 1 82 ? -11.391 -21.234 -18.703 1 85.62 82 ARG A O 1
ATOM 587 N N . LEU A 1 83 ? -11.906 -19.484 -17.312 1 93.19 83 LEU A N 1
ATOM 588 C CA . LEU A 1 83 ? -10.961 -19.938 -16.297 1 93.19 83 LEU A CA 1
ATOM 589 C C . LEU A 1 83 ? -11.641 -20.859 -15.289 1 93.19 83 LEU A C 1
ATOM 591 O O . LEU A 1 83 ? -12.688 -20.531 -14.734 1 93.19 83 LEU A O 1
ATOM 595 N N . CYS A 1 84 ? -11 -22.016 -15.117 1 90.06 84 CYS A N 1
ATOM 596 C CA . CYS A 1 84 ? -11.414 -22.969 -14.102 1 90.06 84 CYS A CA 1
ATOM 597 C C . CYS A 1 84 ? -10.336 -23.141 -13.031 1 90.06 84 CYS A C 1
ATOM 599 O O . CYS A 1 84 ? -9.195 -22.719 -13.227 1 90.06 84 CYS A O 1
ATOM 601 N N . VAL A 1 85 ? -10.789 -23.672 -11.961 1 91.62 85 VAL A N 1
ATOM 602 C CA . VAL A 1 85 ? -9.828 -23.969 -10.906 1 91.62 85 VAL A CA 1
ATOM 603 C C . VAL A 1 85 ? -8.625 -24.703 -11.5 1 91.62 85 VAL A C 1
ATOM 605 O O . VAL A 1 85 ? -8.789 -25.609 -12.32 1 91.62 85 VAL A O 1
ATOM 608 N N . PHE A 1 86 ? -7.406 -24.234 -11.219 1 92.31 86 PHE A N 1
ATOM 609 C CA . PHE A 1 86 ? -6.109 -24.797 -11.578 1 92.31 86 PHE A CA 1
ATOM 610 C C . PHE A 1 86 ? -5.668 -24.297 -12.953 1 92.31 86 PHE A C 1
ATOM 612 O O . PHE A 1 86 ? -4.57 -24.625 -13.406 1 92.31 86 PHE A O 1
ATOM 619 N N . ASP A 1 87 ? -6.477 -23.562 -13.602 1 94.44 87 ASP A N 1
ATOM 620 C CA . ASP A 1 87 ? -5.957 -22.797 -14.727 1 94.44 87 ASP A CA 1
ATOM 621 C C . ASP A 1 87 ? -5.023 -21.688 -14.25 1 94.44 87 ASP A C 1
ATOM 623 O O . ASP A 1 87 ? -4.973 -21.391 -13.055 1 94.44 87 ASP A O 1
ATOM 627 N N . VAL A 1 88 ? -4.27 -21.172 -15.219 1 97.25 88 VAL A N 1
ATOM 628 C CA . VAL A 1 88 ? -3.295 -20.156 -14.859 1 97.25 88 VAL A CA 1
ATOM 629 C C . VAL A 1 88 ? -3.645 -18.828 -15.555 1 97.25 88 VAL A C 1
ATOM 631 O O . VAL A 1 88 ? -3.984 -18.828 -16.734 1 97.25 88 VAL A O 1
ATOM 634 N N . LEU A 1 89 ? -3.688 -17.797 -14.805 1 98.62 89 LEU A N 1
ATOM 635 C CA . LEU A 1 89 ? -3.812 -16.438 -15.312 1 98.62 89 LEU A CA 1
ATOM 636 C C . LEU A 1 89 ? -2.477 -15.703 -15.234 1 98.62 89 LEU A C 1
ATOM 638 O O . LEU A 1 89 ? -1.871 -15.617 -14.164 1 98.62 89 LEU A O 1
ATOM 642 N N . VAL A 1 90 ? -2 -15.242 -16.375 1 98.81 90 VAL A N 1
ATOM 643 C CA . VAL A 1 90 ? -0.825 -14.383 -16.406 1 98.81 90 VAL A CA 1
ATOM 644 C C . VAL A 1 90 ? -1.244 -12.953 -16.75 1 98.81 90 VAL A C 1
ATOM 646 O O . VAL A 1 90 ? -2.049 -12.742 -17.656 1 98.81 90 VAL A O 1
ATOM 649 N N . SER A 1 91 ? -0.697 -12.008 -16.078 1 98.88 91 SER A N 1
ATOM 650 C CA . SER A 1 91 ? -1.168 -10.633 -16.188 1 98.88 91 SER A CA 1
ATOM 651 C C . SER A 1 91 ? -0.728 -10 -17.5 1 98.88 91 SER A C 1
ATOM 653 O O . SER A 1 91 ? 0.463 -9.977 -17.812 1 98.88 91 SER A O 1
ATOM 655 N N . VAL A 1 92 ? -1.699 -9.453 -18.188 1 98.75 92 VAL A N 1
ATOM 656 C CA . VAL A 1 92 ? -1.405 -8.445 -19.203 1 98.75 92 VAL A CA 1
ATOM 657 C C . VAL A 1 92 ? -1.242 -7.078 -18.531 1 98.75 92 VAL A C 1
ATOM 659 O O . VAL A 1 92 ? -0.328 -6.32 -18.875 1 98.75 92 VAL A O 1
ATOM 662 N N . ASP A 1 93 ? -2.135 -6.832 -17.641 1 98.75 93 ASP A N 1
ATOM 663 C CA . ASP A 1 93 ? -2.082 -5.648 -16.781 1 98.75 93 ASP A CA 1
ATOM 664 C C . ASP A 1 93 ? -2.832 -5.887 -15.469 1 98.75 93 ASP A C 1
ATOM 666 O O . ASP A 1 93 ? -3.371 -6.973 -15.242 1 98.75 93 ASP A O 1
ATOM 670 N N . ALA A 1 94 ? -2.711 -4.941 -14.578 1 98.88 94 ALA A N 1
ATOM 671 C CA . ALA A 1 94 ? -3.363 -5.043 -13.273 1 98.88 94 ALA A CA 1
ATOM 672 C C . ALA A 1 94 ? -4.02 -3.725 -12.883 1 98.88 94 ALA A C 1
ATOM 674 O O . ALA A 1 94 ? -3.523 -2.65 -13.227 1 98.88 94 ALA A O 1
ATOM 675 N N . VAL A 1 95 ? -5.133 -3.793 -12.148 1 98.75 95 VAL A N 1
ATOM 676 C CA . VAL A 1 95 ? -5.875 -2.617 -11.695 1 98.75 95 VAL A CA 1
ATOM 677 C C . VAL A 1 95 ? -6.262 -2.781 -10.234 1 98.75 95 VAL A C 1
ATOM 679 O O . VAL A 1 95 ? -6.492 -3.9 -9.766 1 98.75 95 VAL A O 1
ATOM 682 N N . GLN A 1 96 ? -6.285 -1.698 -9.523 1 98.75 96 GLN A N 1
ATOM 683 C CA . GLN A 1 96 ? -6.848 -1.684 -8.18 1 98.75 96 GLN A CA 1
ATOM 684 C C . GLN A 1 96 ? -8.344 -1.409 -8.211 1 98.75 96 GLN A C 1
ATOM 686 O O . GLN A 1 96 ? -8.773 -0.274 -8.438 1 98.75 96 GLN A O 1
ATOM 691 N N . HIS A 1 97 ? -9.125 -2.383 -7.934 1 98.5 97 HIS A N 1
ATOM 692 C CA . HIS A 1 97 ? -10.555 -2.248 -8.172 1 98.5 97 HIS A CA 1
ATOM 693 C C . HIS A 1 97 ? -11.242 -1.533 -7.008 1 98.5 97 HIS A C 1
ATOM 695 O O . HIS A 1 97 ? -12.391 -1.109 -7.129 1 98.5 97 HIS A O 1
ATOM 701 N N . ASP A 1 98 ? -10.484 -1.346 -5.93 1 98.25 98 ASP A N 1
ATOM 702 C CA . ASP A 1 98 ? -11.125 -0.833 -4.719 1 98.25 98 ASP A CA 1
ATOM 703 C C . ASP A 1 98 ? -10.766 0.635 -4.496 1 98.25 98 ASP A C 1
ATOM 705 O O . ASP A 1 98 ? -11.188 1.234 -3.502 1 98.25 98 ASP A O 1
ATOM 709 N N . VAL A 1 99 ? -10 1.274 -5.336 1 98.25 99 VAL A N 1
ATOM 710 C CA . VAL A 1 99 ? -9.766 2.713 -5.258 1 98.25 99 VAL A CA 1
ATOM 711 C C . VAL A 1 99 ? -10.984 3.463 -5.785 1 98.25 99 VAL A C 1
ATOM 713 O O . VAL A 1 99 ? -11.438 3.223 -6.906 1 98.25 99 VAL A O 1
ATOM 716 N N . ASP A 1 100 ? -11.539 4.344 -4.973 1 97.19 100 ASP A N 1
ATOM 717 C CA . ASP A 1 100 ? -12.758 5.027 -5.375 1 97.19 100 ASP A CA 1
ATOM 718 C C . ASP A 1 100 ? -12.727 6.496 -4.953 1 97.19 100 ASP A C 1
ATOM 720 O O . ASP A 1 100 ? -12.984 6.82 -3.793 1 97.19 100 ASP A O 1
ATOM 724 N N . VAL A 1 101 ? -12.5 7.367 -5.848 1 95.88 101 VAL A N 1
ATOM 725 C CA . VAL A 1 101 ? -12.578 8.812 -5.656 1 95.88 101 VAL A CA 1
ATOM 726 C C . VAL A 1 101 ? -13.5 9.422 -6.711 1 95.88 101 VAL A C 1
ATOM 728 O O . VAL A 1 101 ? -13.219 10.5 -7.238 1 95.88 101 VAL A O 1
ATOM 731 N N . THR A 1 102 ? -14.469 8.703 -7.035 1 93.81 102 THR A N 1
ATOM 732 C CA . THR A 1 102 ? -15.438 9.133 -8.039 1 93.81 102 THR A CA 1
ATOM 733 C C . THR A 1 102 ? -16.109 10.438 -7.609 1 93.81 102 THR A C 1
ATOM 735 O O . THR A 1 102 ? -16.625 11.18 -8.445 1 93.81 102 THR A O 1
ATOM 738 N N . ALA A 1 103 ? -16.094 10.781 -6.336 1 90.31 103 ALA A N 1
ATOM 739 C CA . ALA A 1 103 ? -16.625 12.031 -5.805 1 90.31 103 ALA A CA 1
ATOM 740 C C . ALA A 1 103 ? -15.992 13.234 -6.492 1 90.31 103 ALA A C 1
ATOM 742 O O . ALA A 1 103 ? -16.578 14.32 -6.523 1 90.31 103 ALA A O 1
ATOM 743 N N . PHE A 1 104 ? -14.836 13.016 -7.062 1 92.12 104 PHE A N 1
ATOM 744 C CA . PHE A 1 104 ? -14.117 14.109 -7.707 1 92.12 104 PHE A CA 1
ATOM 745 C C . PHE A 1 104 ? -14.133 13.945 -9.219 1 92.12 104 PHE A C 1
ATOM 747 O O . PHE A 1 104 ? -13.328 14.57 -9.922 1 92.12 104 PHE A O 1
ATOM 754 N N . GLY A 1 105 ? -14.883 12.977 -9.711 1 91.25 105 GLY A N 1
ATOM 755 C CA . GLY A 1 105 ? -15.07 12.828 -11.148 1 91.25 105 GLY A CA 1
ATOM 756 C C . GLY A 1 105 ? -14.125 11.82 -11.766 1 91.25 105 GLY A C 1
ATOM 757 O O . GLY A 1 105 ? -14.094 11.656 -12.992 1 91.25 105 GLY A O 1
ATOM 758 N N . TYR A 1 106 ? -13.43 11.102 -10.977 1 92.56 106 TYR A N 1
ATOM 759 C CA . TYR A 1 106 ? -12.531 10.078 -11.5 1 92.56 106 TYR A CA 1
ATOM 760 C C . TYR A 1 106 ? -13.273 8.781 -11.766 1 92.56 106 TYR A C 1
ATOM 762 O O . TYR A 1 106 ? -14.289 8.5 -11.125 1 92.56 106 TYR A O 1
ATOM 770 N N . GLN A 1 107 ? -12.703 8.023 -12.703 1 92.88 107 GLN A N 1
ATOM 771 C CA . GLN A 1 107 ? -13.18 6.66 -12.875 1 92.88 107 GLN A CA 1
ATOM 772 C C . GLN A 1 107 ? -12.758 5.777 -11.703 1 92.88 107 GLN A C 1
ATOM 774 O O . GLN A 1 107 ? -11.711 6.004 -11.102 1 92.88 107 GLN A O 1
ATOM 779 N N . LYS A 1 108 ? -13.586 4.773 -11.445 1 95.19 108 LYS A N 1
ATOM 780 C CA . LYS A 1 108 ? -13.211 3.816 -10.406 1 95.19 108 LYS A CA 1
ATOM 781 C C . LYS A 1 108 ? -11.859 3.174 -10.719 1 95.19 108 LYS A C 1
ATOM 783 O O . LYS A 1 108 ? -11.586 2.814 -11.867 1 95.19 108 LYS A O 1
ATOM 788 N N . GLY A 1 109 ? -11.016 3.078 -9.68 1 96.31 109 GLY A N 1
ATOM 789 C CA . GLY A 1 109 ? -9.703 2.479 -9.852 1 96.31 109 GLY A CA 1
ATOM 790 C C . GLY A 1 109 ? -8.625 3.488 -10.195 1 96.31 109 GLY A C 1
ATOM 791 O O . GLY A 1 109 ? -7.43 3.193 -10.094 1 96.31 109 GLY A O 1
ATOM 792 N N . ARG A 1 110 ? -9.07 4.688 -10.586 1 96.19 110 ARG A N 1
ATOM 793 C CA . ARG A 1 110 ? -8.094 5.715 -10.938 1 96.19 110 ARG A CA 1
ATOM 794 C C . ARG A 1 110 ? -7.543 6.395 -9.688 1 96.19 110 ARG A C 1
ATOM 796 O O . ARG A 1 110 ? -8.305 6.828 -8.82 1 96.19 110 ARG A O 1
ATOM 803 N N . ILE A 1 111 ? -6.266 6.41 -9.625 1 96.44 111 ILE A N 1
ATOM 804 C CA . ILE A 1 111 ? -5.602 7.148 -8.562 1 96.44 111 ILE A CA 1
ATOM 805 C C . ILE A 1 111 ? -5.34 8.586 -9.008 1 96.44 111 ILE A C 1
ATOM 807 O O . ILE A 1 111 ? -4.715 8.812 -10.047 1 96.44 111 ILE A O 1
ATOM 811 N N . PRO A 1 112 ? -5.793 9.555 -8.25 1 94.06 112 PRO A N 1
ATOM 812 C CA . PRO A 1 112 ? -5.609 10.953 -8.648 1 94.06 112 PRO A CA 1
ATOM 813 C C . PRO A 1 112 ? -4.148 11.297 -8.938 1 94.06 112 PRO A C 1
ATOM 815 O O . PRO A 1 112 ? -3.25 10.836 -8.227 1 94.06 112 PRO A O 1
ATOM 818 N N . ARG A 1 113 ? -3.926 12.031 -10.016 1 89.81 113 ARG A N 1
ATOM 819 C CA . ARG A 1 113 ? -2.646 12.617 -10.406 1 89.81 113 ARG A CA 1
ATOM 820 C C . ARG A 1 113 ? -1.686 11.547 -10.906 1 89.81 113 ARG A C 1
ATOM 822 O O . ARG A 1 113 ? -0.484 11.797 -11.031 1 89.81 113 ARG A O 1
ATOM 829 N N . MET A 1 114 ? -2.152 10.359 -11.109 1 92.25 114 MET A N 1
ATOM 830 C CA . MET A 1 114 ? -1.363 9.344 -11.797 1 92.25 114 MET A CA 1
ATOM 831 C C . MET A 1 114 ? -1.854 9.148 -13.227 1 92.25 114 MET A C 1
ATOM 833 O O . MET A 1 114 ? -3.039 9.328 -13.516 1 92.25 114 MET A O 1
ATOM 837 N N . ASP A 1 115 ? -0.999 8.781 -14.008 1 83.69 115 ASP A N 1
ATOM 838 C CA . ASP A 1 115 ? -1.264 8.789 -15.438 1 83.69 115 ASP A CA 1
ATOM 839 C C . ASP A 1 115 ? -2.049 7.547 -15.859 1 83.69 115 ASP A C 1
ATOM 841 O O . ASP A 1 115 ? -2.699 7.539 -16.906 1 83.69 115 ASP A O 1
ATOM 845 N N . SER A 1 116 ? -1.996 6.508 -15.07 1 83.25 116 SER A N 1
ATOM 846 C CA . SER A 1 116 ? -2.592 5.262 -15.547 1 83.25 116 SER A CA 1
ATOM 847 C C . SER A 1 116 ? -3.498 4.641 -14.484 1 83.25 116 SER A C 1
ATOM 849 O O . SER A 1 116 ? -3.266 4.809 -13.289 1 83.25 116 SER A O 1
ATOM 851 N N . VAL A 1 117 ? -4.523 4.027 -15.016 1 90.56 117 VAL A N 1
ATOM 852 C CA . VAL A 1 117 ? -5.41 3.221 -14.18 1 90.56 117 VAL A CA 1
ATOM 853 C C . VAL A 1 117 ? -4.863 1.799 -14.078 1 90.56 117 VAL A C 1
ATOM 855 O O . VAL A 1 117 ? -4.992 1.153 -13.031 1 90.56 117 VAL A O 1
ATOM 858 N N . GLU A 1 118 ? -4.266 1.368 -15.109 1 97 118 GLU A N 1
ATOM 859 C CA . GLU A 1 118 ? -3.738 0.008 -15.164 1 97 118 GLU A CA 1
ATOM 860 C C . GLU A 1 118 ? -2.215 0.01 -15.266 1 97 118 GLU A C 1
ATOM 862 O O . GLU A 1 118 ? -1.624 0.965 -15.773 1 97 118 GLU A O 1
ATOM 867 N N . TRP A 1 119 ? -1.604 -0.99 -14.758 1 97.94 119 TRP A N 1
ATOM 868 C CA . TRP A 1 119 ? -0.168 -1.226 -14.867 1 97.94 119 TRP A CA 1
ATOM 869 C C . TRP A 1 119 ? 0.118 -2.426 -15.766 1 97.94 119 TRP A C 1
ATOM 871 O O . TRP A 1 119 ? -0.305 -3.545 -15.469 1 97.94 119 TRP A O 1
ATOM 881 N N . THR A 1 120 ? 0.906 -2.203 -16.766 1 98.31 120 THR A N 1
ATOM 882 C CA . THR A 1 120 ? 1.095 -3.207 -17.812 1 98.31 120 THR A CA 1
ATOM 883 C C . THR A 1 120 ? 2.281 -4.109 -17.484 1 98.31 120 THR A C 1
ATOM 885 O O . THR A 1 120 ? 3.361 -3.625 -17.141 1 98.31 120 THR A O 1
ATOM 888 N N . ALA A 1 121 ? 2.043 -5.414 -17.594 1 98.56 121 ALA A N 1
ATOM 889 C CA . ALA A 1 121 ? 3.105 -6.391 -17.375 1 98.56 121 ALA A CA 1
ATOM 890 C C . ALA A 1 121 ? 4.078 -6.418 -18.547 1 98.56 121 ALA A C 1
ATOM 892 O O . ALA A 1 121 ? 3.715 -6.066 -19.672 1 98.56 121 ALA A O 1
ATOM 893 N N . ASN A 1 122 ? 5.262 -6.848 -18.25 1 97.88 122 ASN A N 1
ATOM 894 C CA . ASN A 1 122 ? 6.312 -6.887 -19.25 1 97.88 122 ASN A CA 1
ATOM 895 C C . ASN A 1 122 ? 6.062 -7.984 -20.281 1 97.88 122 ASN A C 1
ATOM 897 O O . ASN A 1 122 ? 5.824 -9.141 -19.922 1 97.88 122 ASN A O 1
ATOM 901 N N . THR A 1 123 ? 6.184 -7.652 -21.516 1 96.75 123 THR A N 1
ATOM 902 C CA . THR A 1 123 ? 5.859 -8.555 -22.609 1 96.75 123 THR A CA 1
ATOM 903 C C . THR A 1 123 ? 6.824 -9.742 -22.641 1 96.75 123 THR A C 1
ATOM 905 O O . THR A 1 123 ? 6.406 -10.883 -22.828 1 96.75 123 THR A O 1
ATOM 908 N N . ALA A 1 124 ? 8.07 -9.461 -22.453 1 94.94 124 ALA A N 1
ATOM 909 C CA . ALA A 1 124 ? 9.07 -10.531 -22.484 1 94.94 124 ALA A CA 1
ATOM 910 C C . ALA A 1 124 ? 8.852 -11.523 -21.359 1 94.94 124 ALA A C 1
ATOM 912 O O . ALA A 1 124 ? 9 -12.734 -21.547 1 94.94 124 ALA A O 1
ATOM 913 N N . LEU A 1 125 ? 8.492 -11.008 -20.219 1 97.06 125 LEU A N 1
ATOM 914 C CA . LEU A 1 125 ? 8.227 -11.883 -19.078 1 97.06 125 LEU A CA 1
ATOM 915 C C . LEU A 1 125 ? 6.988 -12.742 -19.328 1 97.06 125 LEU A C 1
ATOM 917 O O . LEU A 1 125 ? 6.969 -13.93 -19 1 97.06 125 LEU A O 1
ATOM 921 N N . ARG A 1 126 ? 5.98 -12.195 -19.906 1 97.81 126 ARG A N 1
ATOM 922 C CA . ARG A 1 126 ? 4.781 -12.961 -20.234 1 97.81 126 ARG A CA 1
ATOM 923 C C . ARG A 1 126 ? 5.109 -14.102 -21.203 1 97.81 126 ARG A C 1
ATOM 925 O O . ARG A 1 126 ? 4.578 -15.203 -21.062 1 97.81 126 ARG A O 1
ATOM 932 N N . TYR A 1 127 ? 5.957 -13.789 -22.125 1 96.19 127 TYR A N 1
ATOM 933 C CA . TYR A 1 127 ? 6.387 -14.812 -23.078 1 96.19 127 TYR A CA 1
ATOM 934 C C . TYR A 1 127 ? 7.117 -15.945 -22.359 1 96.19 127 TYR A C 1
ATOM 936 O O . TYR A 1 127 ? 6.867 -17.125 -22.625 1 96.19 127 TYR A O 1
ATOM 944 N N . LEU A 1 128 ? 7.945 -15.586 -21.484 1 95.69 128 LEU A N 1
ATOM 945 C CA . LEU A 1 128 ? 8.688 -16.578 -20.719 1 95.69 128 LEU A CA 1
ATOM 946 C C . LEU A 1 128 ? 7.75 -17.453 -19.891 1 95.69 128 LEU A C 1
ATOM 948 O O . LEU A 1 128 ? 7.973 -18.656 -19.734 1 95.69 128 LEU A O 1
ATOM 952 N N . VAL A 1 129 ? 6.711 -16.812 -19.328 1 98.06 129 VAL A N 1
ATOM 953 C CA . VAL A 1 129 ? 5.738 -17.547 -18.531 1 98.06 129 VAL A CA 1
ATOM 954 C C . VAL A 1 129 ? 5.027 -18.578 -19.406 1 98.06 129 VAL A C 1
ATOM 956 O O . VAL A 1 129 ? 4.82 -19.719 -19 1 98.06 129 VAL A O 1
ATOM 959 N N . ARG A 1 130 ? 4.699 -18.219 -20.562 1 96.81 130 ARG A N 1
ATOM 960 C CA . ARG A 1 130 ? 4.031 -19.125 -21.5 1 96.81 130 ARG A CA 1
ATOM 961 C C . ARG A 1 130 ? 4.926 -20.312 -21.844 1 96.81 130 ARG A C 1
ATOM 963 O O . ARG A 1 130 ? 4.469 -21.453 -21.859 1 96.81 130 ARG A O 1
ATOM 970 N N . GLU A 1 131 ? 6.152 -20.016 -22.094 1 94.88 131 GLU A N 1
ATOM 971 C CA . GLU A 1 131 ? 7.098 -21.078 -22.406 1 94.88 131 GLU A CA 1
ATOM 972 C C . GLU A 1 131 ? 7.266 -22.031 -21.219 1 94.88 131 GLU A C 1
ATOM 974 O O . GLU A 1 131 ? 7.293 -23.25 -21.391 1 94.88 131 GLU A O 1
ATOM 979 N N . ALA A 1 132 ? 7.379 -21.422 -20.125 1 95.94 132 ALA A N 1
ATOM 980 C CA . ALA A 1 132 ? 7.531 -22.219 -18.906 1 95.94 132 ALA A CA 1
ATOM 981 C C . ALA A 1 132 ? 6.293 -23.062 -18.656 1 95.94 132 ALA A C 1
ATOM 983 O O . ALA A 1 132 ? 6.398 -24.203 -18.188 1 95.94 132 ALA A O 1
ATOM 984 N N . PHE A 1 133 ? 5.141 -22.484 -18.922 1 96.5 133 PHE A N 1
ATOM 985 C CA . PHE A 1 133 ? 3.885 -23.203 -18.734 1 96.5 133 PHE A CA 1
ATOM 986 C C . PHE A 1 133 ? 3.84 -24.453 -19.594 1 96.5 133 PHE A C 1
ATOM 988 O O . PHE A 1 133 ? 3.412 -25.516 -19.141 1 96.5 133 PHE A O 1
ATOM 995 N N . ASP A 1 134 ? 4.285 -24.344 -20.797 1 92.62 134 ASP A N 1
ATOM 996 C CA . ASP A 1 134 ? 4.324 -25.469 -21.719 1 92.62 134 ASP A CA 1
ATOM 997 C C . ASP A 1 134 ? 5.191 -26.609 -21.156 1 92.62 134 ASP A C 1
ATOM 999 O O . ASP A 1 134 ? 4.867 -27.781 -21.312 1 92.62 134 ASP A O 1
ATOM 1003 N N . LEU A 1 135 ? 6.203 -26.234 -20.516 1 89.19 135 LEU A N 1
ATOM 1004 C CA . LEU A 1 135 ? 7.086 -27.219 -19.906 1 89.19 135 LEU A CA 1
ATOM 1005 C C . LEU A 1 135 ? 6.43 -27.844 -18.672 1 89.19 135 LEU A C 1
ATOM 1007 O O . LEU A 1 135 ? 6.574 -29.047 -18.438 1 89.19 135 LEU A O 1
ATOM 1011 N N . CYS A 1 136 ? 5.727 -27.031 -17.906 1 90.19 136 CYS A N 1
ATOM 1012 C CA . CYS A 1 136 ? 5.07 -27.5 -16.688 1 90.19 136 CYS A CA 1
ATOM 1013 C C . CYS A 1 136 ? 4 -28.531 -17.016 1 90.19 136 CYS A C 1
ATOM 1015 O O . CYS A 1 136 ? 3.803 -29.484 -16.25 1 90.19 136 CYS A O 1
ATOM 1017 N N . THR A 1 137 ? 3.299 -28.328 -18.109 1 85.62 137 THR A N 1
ATOM 1018 C CA . THR A 1 137 ? 2.188 -29.203 -18.438 1 85.62 137 THR A CA 1
ATOM 1019 C C . THR A 1 137 ? 2.688 -30.609 -18.766 1 85.62 137 THR A C 1
ATOM 1021 O O . THR A 1 137 ? 1.907 -31.562 -18.781 1 85.62 137 THR A O 1
ATOM 1024 N N . ARG A 1 138 ? 3.994 -30.719 -18.922 1 82.44 138 ARG A N 1
ATOM 1025 C CA . ARG A 1 138 ? 4.594 -32.031 -19.219 1 82.44 138 ARG A CA 1
ATOM 1026 C C . ARG A 1 138 ? 5.184 -32.656 -17.969 1 82.44 138 ARG A C 1
ATOM 1028 O O . ARG A 1 138 ? 5.656 -33.781 -18 1 82.44 138 ARG A O 1
ATOM 1035 N N . ASP A 1 139 ? 5.152 -31.875 -16.922 1 80.31 139 ASP A N 1
ATOM 1036 C CA . ASP A 1 139 ? 5.707 -32.312 -15.656 1 80.31 139 ASP A CA 1
ATOM 1037 C C . ASP A 1 139 ? 4.68 -33.125 -14.859 1 80.31 139 ASP A C 1
ATOM 1039 O O . ASP A 1 139 ? 3.549 -32.688 -14.664 1 80.31 139 ASP A O 1
ATOM 1043 N N . PRO A 1 140 ? 5.012 -34.281 -14.414 1 77.38 140 PRO A N 1
ATOM 1044 C CA . PRO A 1 140 ? 4.086 -35.125 -13.641 1 77.38 140 PRO A CA 1
ATOM 1045 C C . PRO A 1 140 ? 3.59 -34.438 -12.375 1 77.38 140 PRO A C 1
ATOM 1047 O O . PRO A 1 140 ? 2.459 -34.656 -11.938 1 77.38 140 PRO A O 1
ATOM 1050 N N . GLU A 1 141 ? 4.418 -33.594 -11.797 1 77.44 141 GLU A N 1
ATOM 1051 C CA . GLU A 1 141 ? 4.016 -32.875 -10.594 1 77.44 141 GLU A CA 1
ATOM 1052 C C . GLU A 1 141 ? 2.877 -31.906 -10.883 1 77.44 141 GLU A C 1
ATOM 1054 O O . GLU A 1 141 ? 2.08 -31.594 -10 1 77.44 141 GLU A O 1
ATOM 1059 N N . TRP A 1 142 ? 2.881 -31.406 -12.047 1 81.31 142 TRP A N 1
ATOM 1060 C CA . TRP A 1 142 ? 1.842 -30.469 -12.477 1 81.31 142 TRP A CA 1
ATOM 1061 C C . TRP A 1 142 ? 0.508 -31.188 -12.656 1 81.31 142 TRP A C 1
ATOM 1063 O O . TRP A 1 142 ? -0.544 -30.656 -12.289 1 81.31 142 TRP A O 1
ATOM 1073 N N . THR A 1 143 ? 0.63 -32.375 -13.18 1 66.5 143 THR A N 1
ATOM 1074 C CA . THR A 1 143 ? -0.548 -33.125 -13.609 1 66.5 143 THR A CA 1
ATOM 1075 C C . THR A 1 143 ? -1.179 -33.844 -12.422 1 66.5 143 THR A C 1
ATOM 1077 O O . THR A 1 143 ? -2.361 -34.188 -12.461 1 66.5 143 THR A O 1
ATOM 1080 N N . GLU A 1 144 ? -0.336 -33.875 -11.375 1 55.31 144 GLU A N 1
ATOM 1081 C CA . GLU A 1 144 ? -0.846 -34.625 -10.219 1 55.31 144 GLU A CA 1
ATOM 1082 C C . GLU A 1 144 ? -1.837 -33.75 -9.43 1 55.31 144 GLU A C 1
ATOM 1084 O O . GLU A 1 144 ? -1.537 -32.625 -9.07 1 55.31 144 GLU A O 1
ATOM 1089 N N . GLY A 1 145 ? -3.279 -33.969 -9.547 1 47.78 145 GLY A N 1
ATOM 1090 C CA . GLY A 1 145 ? -4.379 -33.344 -8.844 1 47.78 145 GLY A CA 1
ATOM 1091 C C . GLY A 1 145 ? -5.297 -32.562 -9.766 1 47.78 145 GLY A C 1
ATOM 1092 O O . GLY A 1 145 ? -5.969 -31.609 -9.336 1 47.78 145 GLY A O 1
ATOM 1093 N N . ALA A 1 146 ? -5.008 -32.562 -10.898 1 42 146 ALA A N 1
ATOM 1094 C CA . ALA A 1 146 ? -6.016 -31.938 -11.742 1 42 146 ALA A CA 1
ATOM 1095 C C . ALA A 1 146 ? -7.422 -32.188 -11.219 1 42 146 ALA A C 1
ATOM 1097 O O . ALA A 1 146 ? -7.633 -33.125 -10.438 1 42 146 ALA A O 1
ATOM 1098 N N . CYS A 1 147 ? -8.391 -31.422 -11.609 1 40.09 147 CYS A N 1
ATOM 1099 C CA . CYS A 1 147 ? -9.766 -31.188 -11.188 1 40.09 147 CYS A CA 1
ATOM 1100 C C . CYS A 1 147 ? -10.461 -32.5 -10.852 1 40.09 147 CYS A C 1
ATOM 1102 O O . CYS A 1 147 ? -10.742 -33.312 -11.742 1 40.09 147 CYS A O 1
ATOM 1104 N N . ALA A 1 148 ? -10.062 -33.156 -9.844 1 36.12 148 ALA A N 1
ATOM 1105 C CA . ALA A 1 148 ? -11.125 -34.062 -9.469 1 36.12 148 ALA A CA 1
ATOM 1106 C C . ALA A 1 148 ? -12.461 -33.344 -9.336 1 36.12 148 ALA A C 1
ATOM 1108 O O . ALA A 1 148 ? -13.469 -33.969 -8.969 1 36.12 148 ALA A O 1
ATOM 1109 N N . LEU A 1 149 ? -12.391 -32 -9.094 1 36.06 149 LEU A N 1
ATOM 1110 C CA . LEU A 1 149 ? -13.641 -31.469 -8.57 1 36.06 149 LEU A CA 1
ATOM 1111 C C . LEU A 1 149 ? -14.742 -31.547 -9.617 1 36.06 149 LEU A C 1
ATOM 1113 O O . LEU A 1 149 ? -15.805 -30.953 -9.453 1 36.06 149 LEU A O 1
ATOM 1117 N N . SER A 1 150 ? -14.578 -31.703 -10.914 1 32.88 150 SER A N 1
ATOM 1118 C CA . SER A 1 150 ? -15.914 -31.75 -11.492 1 32.88 150 SER A CA 1
ATOM 1119 C C . SER A 1 150 ? -16.766 -32.812 -10.828 1 32.88 150 SER A C 1
ATOM 1121 O O . SER A 1 150 ? -16.422 -34 -10.867 1 32.88 150 SER A O 1
ATOM 1123 N N . GLY A 1 151 ? -17.141 -32.812 -9.727 1 33.22 151 GLY A N 1
ATOM 1124 C CA . GLY A 1 151 ? -18.297 -33.656 -9.555 1 33.22 151 GLY A CA 1
ATOM 1125 C C . GLY A 1 151 ? -18.984 -34.031 -10.859 1 33.22 151 GLY A C 1
ATOM 1126 O O . GLY A 1 151 ? -19.922 -34.812 -10.883 1 33.22 151 GLY A O 1
ATOM 1127 N N . SER A 1 152 ? -19.422 -33 -11.633 1 33.34 152 SER A N 1
ATOM 1128 C CA . SER A 1 152 ? -19.922 -33.531 -12.883 1 33.34 152 SER A CA 1
ATOM 1129 C C . SER A 1 152 ? -18.859 -34.344 -13.609 1 33.34 152 SER A C 1
ATOM 1131 O O . SER A 1 152 ? -17.656 -34.156 -13.359 1 33.34 152 SER A O 1
ATOM 1133 N N . GLY A 1 153 ? -19.062 -35.5 -14.242 1 33 153 GLY A N 1
ATOM 1134 C CA . GLY A 1 153 ? -18.359 -36.312 -15.227 1 33 153 GLY A CA 1
ATOM 1135 C C . GLY A 1 153 ? -17.188 -35.594 -15.875 1 33 153 GLY A C 1
ATOM 1136 O O . GLY A 1 153 ? -16.875 -35.844 -17.047 1 33 153 GLY A O 1
ATOM 1137 N N . ASP A 1 154 ? -16.906 -34.438 -15.406 1 36.22 154 ASP A N 1
ATOM 1138 C CA . ASP A 1 154 ? -15.828 -33.906 -16.234 1 36.22 154 ASP A CA 1
ATOM 1139 C C . ASP A 1 154 ? -14.562 -34.75 -16.094 1 36.22 154 ASP A C 1
ATOM 1141 O O . ASP A 1 154 ? -14.203 -35.156 -14.984 1 36.22 154 ASP A O 1
ATOM 1145 N N . PRO A 1 155 ? -14.086 -35.406 -17.141 1 38.5 155 PRO A N 1
ATOM 1146 C CA . PRO A 1 155 ? -12.938 -36.312 -17.266 1 38.5 155 PRO A CA 1
ATOM 1147 C C . PRO A 1 155 ? -11.719 -35.812 -16.5 1 38.5 155 PRO A C 1
ATOM 1149 O O . PRO A 1 155 ? -11.555 -34.594 -16.312 1 38.5 155 PRO A O 1
ATOM 1152 N N . PRO A 1 156 ? -11.078 -36.531 -15.5 1 41.69 156 PRO A N 1
ATOM 1153 C CA . PRO A 1 156 ? -9.742 -36.406 -14.906 1 41.69 156 PRO A CA 1
ATOM 1154 C C . PRO A 1 156 ? -8.812 -35.5 -15.703 1 41.69 156 PRO A C 1
ATOM 1156 O O . PRO A 1 156 ? -7.793 -35.031 -15.18 1 41.69 156 PRO A O 1
ATOM 1159 N N . SER A 1 157 ? -8.766 -35.469 -17.078 1 49.72 157 SER A N 1
ATOM 1160 C CA . SER A 1 157 ? -7.641 -35.188 -17.953 1 49.72 157 SER A CA 1
ATOM 1161 C C . SER A 1 157 ? -7.613 -33.688 -18.344 1 49.72 157 SER A C 1
ATOM 1163 O O . SER A 1 157 ? -7.195 -33.344 -19.453 1 49.72 157 SER A O 1
ATOM 1165 N N . ARG A 1 158 ? -8.414 -32.844 -17.672 1 60.31 158 ARG A N 1
ATOM 1166 C CA . ARG A 1 158 ? -8.359 -31.562 -18.391 1 60.31 158 ARG A CA 1
ATOM 1167 C C . ARG A 1 158 ? -6.992 -30.906 -18.234 1 60.31 158 ARG A C 1
ATOM 1169 O O . ARG A 1 158 ? -6.438 -30.875 -17.125 1 60.31 158 ARG A O 1
ATOM 1176 N N . VAL A 1 159 ? -6.43 -30.641 -19.281 1 73.94 159 VAL A N 1
ATOM 1177 C CA . VAL A 1 159 ? -5.148 -29.938 -19.375 1 73.94 159 VAL A CA 1
ATOM 1178 C C . VAL A 1 159 ? -5.32 -28.484 -18.938 1 73.94 159 VAL A C 1
ATOM 1180 O O . VAL A 1 159 ? -6.238 -27.797 -19.375 1 73.94 159 VAL A O 1
ATOM 1183 N N . SER A 1 160 ? -4.703 -28.109 -17.875 1 88 160 SER A N 1
ATOM 1184 C CA . SER A 1 160 ? -4.676 -26.719 -17.406 1 88 160 SER A CA 1
ATOM 1185 C C . SER A 1 160 ? -4.379 -25.75 -18.547 1 88 160 SER A C 1
ATOM 1187 O O . SER A 1 160 ? -3.568 -26.047 -19.422 1 88 160 SER A O 1
ATOM 1189 N N . ARG A 1 161 ? -5.121 -24.688 -18.578 1 92.25 161 ARG A N 1
ATOM 1190 C CA . ARG A 1 161 ? -4.887 -23.656 -19.578 1 92.25 161 ARG A CA 1
ATOM 1191 C C . ARG A 1 161 ? -4.238 -22.422 -18.953 1 92.25 161 ARG A C 1
ATOM 1193 O O . ARG A 1 161 ? -4.398 -22.172 -17.766 1 92.25 161 ARG A O 1
ATOM 1200 N N . LEU A 1 162 ? -3.518 -21.75 -19.781 1 96.62 162 LEU A N 1
ATOM 1201 C CA . LEU A 1 162 ? -2.977 -20.438 -19.422 1 96.62 162 LEU A CA 1
ATOM 1202 C C . LEU A 1 162 ? -3.693 -19.328 -20.188 1 96.62 162 LEU A C 1
ATOM 1204 O O . LEU A 1 162 ? -3.803 -19.391 -21.406 1 96.62 162 LEU A O 1
ATOM 1208 N N . VAL A 1 163 ? -4.254 -18.438 -19.484 1 97.44 163 VAL A N 1
ATOM 1209 C CA . VAL A 1 163 ? -4.926 -17.281 -20.078 1 97.44 163 VAL A CA 1
ATOM 1210 C C . VAL A 1 163 ? -4.18 -16 -19.703 1 97.44 163 VAL A C 1
ATOM 1212 O O . VAL A 1 163 ? -3.77 -15.828 -18.547 1 97.44 163 VAL A O 1
ATOM 1215 N N . GLU A 1 164 ? -3.873 -15.18 -20.672 1 98.31 164 GLU A N 1
ATOM 1216 C CA . GLU A 1 164 ? -3.373 -13.836 -20.406 1 98.31 164 GLU A CA 1
ATOM 1217 C C . GLU A 1 164 ? -4.52 -12.844 -20.219 1 98.31 164 GLU A C 1
ATOM 1219 O O . GLU A 1 164 ? -5.473 -12.844 -21 1 98.31 164 GLU A O 1
ATOM 1224 N N . GLY A 1 165 ? -4.461 -12.117 -19.156 1 98.62 165 GLY A N 1
ATOM 1225 C CA . GLY A 1 165 ? -5.562 -11.195 -18.922 1 98.62 165 GLY A CA 1
ATOM 1226 C C . GLY A 1 165 ? -5.297 -10.211 -17.812 1 98.62 165 GLY A C 1
ATOM 1227 O O . GLY A 1 165 ? -4.188 -10.148 -17.281 1 98.62 165 GLY A O 1
ATOM 1228 N N . ARG A 1 166 ? -6.312 -9.391 -17.562 1 98.81 166 ARG A N 1
ATOM 1229 C CA . ARG A 1 166 ? -6.23 -8.344 -16.547 1 98.81 166 ARG A CA 1
ATOM 1230 C C . ARG A 1 166 ? -6.473 -8.922 -15.148 1 98.81 166 ARG A C 1
ATOM 1232 O O . ARG A 1 166 ? -7.43 -9.664 -14.938 1 98.81 166 ARG A O 1
ATOM 1239 N N . VAL A 1 167 ? -5.641 -8.578 -14.227 1 98.94 167 VAL A N 1
ATOM 1240 C CA . VAL A 1 167 ? -5.781 -8.93 -12.812 1 98.94 167 VAL A CA 1
ATOM 1241 C C . VAL A 1 167 ? -6.332 -7.742 -12.031 1 98.94 167 VAL A C 1
ATOM 1243 O O . VAL A 1 167 ? -5.824 -6.625 -12.156 1 98.94 167 VAL A O 1
ATOM 1246 N N . ALA A 1 168 ? -7.379 -7.922 -11.297 1 98.88 168 ALA A N 1
ATOM 1247 C CA . ALA A 1 168 ? -7.922 -6.895 -10.406 1 98.88 168 ALA A CA 1
ATOM 1248 C C . ALA A 1 168 ? -7.598 -7.199 -8.953 1 98.88 168 ALA A C 1
ATOM 1250 O O . ALA A 1 168 ? -7.824 -8.312 -8.477 1 98.88 168 ALA A O 1
ATOM 1251 N N . SER A 1 169 ? -7.055 -6.238 -8.289 1 98.88 169 SER A N 1
ATOM 1252 C CA . SER A 1 169 ? -6.691 -6.414 -6.887 1 98.88 169 SER A CA 1
ATOM 1253 C C . SER A 1 169 ? -7.426 -5.422 -5.996 1 98.88 169 SER A C 1
ATOM 1255 O O . SER A 1 169 ? -7.742 -4.309 -6.422 1 98.88 169 SER A O 1
ATOM 1257 N N . GLY A 1 170 ? -7.699 -5.777 -4.801 1 98.75 170 GLY A N 1
ATOM 1258 C CA . GLY A 1 170 ? -8.266 -4.953 -3.744 1 98.75 170 GLY A CA 1
ATOM 1259 C C . GLY A 1 170 ? -8.172 -5.59 -2.371 1 98.75 170 GLY A C 1
ATOM 1260 O O . GLY A 1 170 ? -7.887 -6.785 -2.254 1 98.75 170 GLY A O 1
ATOM 1261 N N . ASP A 1 171 ? -8.367 -4.789 -1.372 1 98.62 171 ASP A N 1
ATOM 1262 C CA . ASP A 1 171 ? -8.266 -5.281 -0.002 1 98.62 171 ASP A CA 1
ATOM 1263 C C . ASP A 1 171 ? -9.594 -5.879 0.466 1 98.62 171 ASP A C 1
ATOM 1265 O O . ASP A 1 171 ? -10.062 -5.578 1.565 1 98.62 171 ASP A O 1
ATOM 1269 N N . LEU A 1 172 ? -10.117 -6.68 -0.366 1 96.75 172 LEU A N 1
ATOM 1270 C CA . LEU A 1 172 ? -11.375 -7.391 -0.16 1 96.75 172 LEU A CA 1
ATOM 1271 C C . LEU A 1 172 ? -11.305 -8.797 -0.737 1 96.75 172 LEU A C 1
ATOM 1273 O O . LEU A 1 172 ? -10.945 -8.984 -1.902 1 96.75 172 LEU A O 1
ATOM 1277 N N . PHE A 1 173 ? -11.625 -9.781 0.096 1 96.5 173 PHE A N 1
ATOM 1278 C CA . PHE A 1 173 ? -11.852 -11.109 -0.463 1 96.5 173 PHE A CA 1
ATOM 1279 C C . PHE A 1 173 ? -13.219 -11.195 -1.123 1 96.5 173 PHE A C 1
ATOM 1281 O O . PHE A 1 173 ? -14.25 -11.203 -0.438 1 96.5 173 PHE A O 1
ATOM 1288 N N . VAL A 1 174 ? -13.219 -11.328 -2.41 1 96.38 174 VAL A N 1
ATOM 1289 C CA . VAL A 1 174 ? -14.461 -11.281 -3.18 1 96.38 174 VAL A CA 1
ATOM 1290 C C . VAL A 1 174 ? -15.164 -12.641 -3.104 1 96.38 174 VAL A C 1
ATOM 1292 O O . VAL A 1 174 ? -14.664 -13.633 -3.627 1 96.38 174 VAL A O 1
ATOM 1295 N N . SER A 1 175 ? -16.344 -12.656 -2.486 1 93 175 SER A N 1
ATOM 1296 C CA . SER A 1 175 ? -17.031 -13.922 -2.268 1 93 175 SER A CA 1
ATOM 1297 C C . SER A 1 175 ? -18.516 -13.805 -2.623 1 93 175 SER A C 1
ATOM 1299 O O . SER A 1 175 ? -19.281 -14.742 -2.393 1 93 175 SER A O 1
ATOM 1301 N N . ASP A 1 176 ? -18.891 -12.688 -3.135 1 93.25 176 ASP A N 1
ATOM 1302 C CA . ASP A 1 176 ? -20.297 -12.508 -3.445 1 93.25 176 ASP A CA 1
ATOM 1303 C C . ASP A 1 176 ? -20.5 -12.102 -4.906 1 93.25 176 ASP A C 1
ATOM 1305 O O . ASP A 1 176 ? -19.625 -11.469 -5.504 1 93.25 176 ASP A O 1
ATOM 1309 N N . ALA A 1 177 ? -21.641 -12.383 -5.395 1 94 177 ALA A N 1
ATOM 1310 C CA . ALA A 1 177 ? -21.953 -12.234 -6.812 1 94 177 ALA A CA 1
ATOM 1311 C C . ALA A 1 177 ? -22 -10.766 -7.223 1 94 177 ALA A C 1
ATOM 1313 O O . ALA A 1 177 ? -21.641 -10.414 -8.344 1 94 177 ALA A O 1
ATOM 1314 N N . GLN A 1 178 ? -22.469 -9.945 -6.348 1 95.25 178 GLN A N 1
ATOM 1315 C CA . GLN A 1 178 ? -22.609 -8.531 -6.672 1 95.25 178 GLN A CA 1
ATOM 1316 C C . GLN A 1 178 ? -21.25 -7.875 -6.887 1 95.25 178 GLN A C 1
ATOM 1318 O O . GLN A 1 178 ? -21.047 -7.172 -7.879 1 95.25 178 GLN A O 1
ATOM 1323 N N . THR A 1 179 ? -20.406 -8.102 -5.973 1 95.94 179 THR A N 1
ATOM 1324 C CA . THR A 1 179 ? -19.062 -7.547 -6.09 1 95.94 179 THR A CA 1
ATOM 1325 C C . THR A 1 179 ? -18.344 -8.117 -7.312 1 95.94 179 THR A C 1
ATOM 1327 O O . THR A 1 179 ? -17.688 -7.379 -8.055 1 95.94 179 THR A O 1
ATOM 1330 N N . ARG A 1 180 ? -18.469 -9.414 -7.496 1 96.75 180 ARG A N 1
ATOM 1331 C CA . ARG A 1 180 ? -17.922 -10.07 -8.68 1 96.75 180 ARG A CA 1
ATOM 1332 C C . ARG A 1 180 ? -18.391 -9.383 -9.953 1 96.75 180 ARG A C 1
ATOM 1334 O O . ARG A 1 180 ? -17.578 -9.023 -10.812 1 96.75 180 ARG A O 1
ATOM 1341 N N . ALA A 1 181 ? -19.656 -9.219 -10.078 1 97 181 ALA A N 1
ATOM 1342 C CA . ALA A 1 181 ? -20.25 -8.617 -11.273 1 97 181 ALA A CA 1
ATOM 1343 C C . ALA A 1 181 ? -19.75 -7.191 -11.477 1 97 181 ALA A C 1
ATOM 1345 O O . ALA A 1 181 ? -19.5 -6.77 -12.609 1 97 181 ALA A O 1
ATOM 1346 N N . ARG A 1 182 ? -19.641 -6.492 -10.445 1 96.75 182 ARG A N 1
ATOM 1347 C CA . ARG A 1 182 ? -19.172 -5.109 -10.516 1 96.75 182 ARG A CA 1
ATOM 1348 C C . ARG A 1 182 ? -17.75 -5.043 -11.055 1 96.75 182 ARG A C 1
ATOM 1350 O O . ARG A 1 182 ? -17.453 -4.227 -11.93 1 96.75 182 ARG A O 1
ATOM 1357 N N . ILE A 1 183 ? -16.891 -5.855 -10.586 1 98.19 183 ILE A N 1
ATOM 1358 C CA . ILE A 1 183 ? -15.492 -5.852 -10.992 1 98.19 183 ILE A CA 1
ATOM 1359 C C . ILE A 1 183 ? -15.383 -6.219 -12.469 1 98.19 183 ILE A C 1
ATOM 1361 O O . ILE A 1 183 ? -14.609 -5.602 -13.211 1 98.19 183 ILE A O 1
ATOM 1365 N N . ILE A 1 184 ? -16.172 -7.207 -12.883 1 97.94 184 ILE A N 1
ATOM 1366 C CA . ILE A 1 184 ? -16.172 -7.598 -14.289 1 97.94 184 ILE A CA 1
ATOM 1367 C C . ILE A 1 184 ? -16.641 -6.43 -15.148 1 97.94 184 ILE A C 1
ATOM 1369 O O . ILE A 1 184 ? -16 -6.082 -16.141 1 97.94 184 ILE A O 1
ATOM 1373 N N . ARG A 1 185 ? -17.688 -5.801 -14.734 1 97.44 185 ARG A N 1
ATOM 1374 C CA . ARG A 1 185 ? -18.312 -4.73 -15.508 1 97.44 185 ARG A CA 1
ATOM 1375 C C . ARG A 1 185 ? -17.406 -3.508 -15.578 1 97.44 185 ARG A C 1
ATOM 1377 O O . ARG A 1 185 ? -17.203 -2.932 -16.656 1 97.44 185 ARG A O 1
ATOM 1384 N N . GLU A 1 186 ? -16.828 -3.141 -14.516 1 97.06 186 GLU A N 1
ATOM 1385 C CA . GLU A 1 186 ? -16.109 -1.869 -14.414 1 97.06 186 GLU A CA 1
ATOM 1386 C C . GLU A 1 186 ? -14.688 -1.993 -14.93 1 97.06 186 GLU A C 1
ATOM 1388 O O . GLU A 1 186 ? -14.125 -1.03 -15.461 1 97.06 186 GLU A O 1
ATOM 1393 N N . PHE A 1 187 ? -14.102 -3.191 -14.852 1 97.94 187 PHE A N 1
ATOM 1394 C CA . PHE A 1 187 ? -12.672 -3.264 -15.102 1 97.94 187 PHE A CA 1
ATOM 1395 C C . PHE A 1 187 ? -12.359 -4.301 -16.172 1 97.94 187 PHE A C 1
ATOM 1397 O O . PHE A 1 187 ? -11.227 -4.379 -16.656 1 97.94 187 PHE A O 1
ATOM 1404 N N . GLY A 1 188 ? -13.297 -5.156 -16.484 1 97.88 188 GLY A N 1
ATOM 1405 C CA . GLY A 1 188 ? -13.031 -6.207 -17.453 1 97.88 188 GLY A CA 1
ATOM 1406 C C . GLY A 1 188 ? -11.938 -7.16 -17.016 1 97.88 188 GLY A C 1
ATOM 1407 O O . GLY A 1 188 ? -11.117 -7.59 -17.828 1 97.88 188 GLY A O 1
ATOM 1408 N N . ALA A 1 189 ? -11.875 -7.418 -15.766 1 98.5 189 ALA A N 1
ATOM 1409 C CA . ALA A 1 189 ? -10.797 -8.242 -15.211 1 98.5 189 ALA A CA 1
ATOM 1410 C C . ALA A 1 189 ? -11.07 -9.727 -15.438 1 98.5 189 ALA A C 1
ATOM 1412 O O . ALA A 1 189 ? -12.227 -10.141 -15.539 1 98.5 189 ALA A O 1
ATOM 1413 N N . HIS A 1 190 ? -10.023 -10.531 -15.477 1 98.62 190 HIS A N 1
ATOM 1414 C CA . HIS A 1 190 ? -10.109 -11.969 -15.695 1 98.62 190 HIS A CA 1
ATOM 1415 C C . HIS A 1 190 ? -9.961 -12.742 -14.391 1 98.62 190 HIS A C 1
ATOM 1417 O O . HIS A 1 190 ? -10.438 -13.867 -14.273 1 98.62 190 HIS A O 1
ATOM 1423 N N . GLY A 1 191 ? -9.273 -12.18 -13.477 1 98.5 191 GLY A N 1
ATOM 1424 C CA . GLY A 1 191 ? -9.102 -12.719 -12.141 1 98.5 191 GLY A CA 1
ATOM 1425 C C . GLY A 1 191 ? -9.055 -11.656 -11.062 1 98.5 191 GLY A C 1
ATOM 1426 O O . GLY A 1 191 ? -8.781 -10.484 -11.352 1 98.5 191 GLY A O 1
ATOM 1427 N N . VAL A 1 192 ? -9.406 -12.078 -9.852 1 98.75 192 VAL A N 1
ATOM 1428 C CA . VAL A 1 192 ? -9.43 -11.133 -8.742 1 98.75 192 VAL A CA 1
ATOM 1429 C C . VAL A 1 192 ? -8.617 -11.688 -7.57 1 98.75 192 VAL A C 1
ATOM 1431 O O . VAL A 1 192 ? -8.641 -12.891 -7.305 1 98.75 192 VAL A O 1
ATOM 1434 N N . GLU A 1 193 ? -7.836 -10.859 -7.004 1 98.62 193 GLU A N 1
ATOM 1435 C CA . GLU A 1 193 ? -7.016 -11.18 -5.84 1 98.62 193 GLU A CA 1
ATOM 1436 C C . GLU A 1 193 ? -6.648 -9.922 -5.055 1 98.62 193 GLU A C 1
ATOM 1438 O O . GLU A 1 193 ? -7.316 -8.891 -5.18 1 98.62 193 GLU A O 1
ATOM 1443 N N . MET A 1 194 ? -5.699 -9.969 -4.129 1 98.69 194 MET A N 1
ATOM 1444 C CA . MET A 1 194 ? -5.645 -8.883 -3.152 1 98.69 194 MET A CA 1
ATOM 1445 C C . MET A 1 194 ? -4.316 -8.141 -3.244 1 98.69 194 MET A C 1
ATOM 1447 O O . MET A 1 194 ? -4.145 -7.09 -2.623 1 98.69 194 MET A O 1
ATOM 1451 N N . GLU A 1 195 ? -3.35 -8.625 -4.082 1 98.81 195 GLU A N 1
ATOM 1452 C CA . GLU A 1 195 ? -2.031 -8.023 -3.926 1 98.81 195 GLU A CA 1
ATOM 1453 C C . GLU A 1 195 ? -1.481 -7.543 -5.266 1 98.81 195 GLU A C 1
ATOM 1455 O O . GLU A 1 195 ? -0.668 -6.617 -5.316 1 98.81 195 GLU A O 1
ATOM 1460 N N . GLY A 1 196 ? -1.764 -8.086 -6.352 1 98.94 196 GLY A N 1
ATOM 1461 C CA . GLY A 1 196 ? -1.056 -7.996 -7.617 1 98.94 196 GLY A CA 1
ATOM 1462 C C . GLY A 1 196 ? -0.962 -6.578 -8.156 1 98.94 196 GLY A C 1
ATOM 1463 O O . GLY A 1 196 ? 0.09 -6.164 -8.641 1 98.94 196 GLY A O 1
ATOM 1464 N N . ALA A 1 197 ? -2.035 -5.824 -8.078 1 98.88 197 ALA A N 1
ATOM 1465 C CA . ALA A 1 197 ? -2.035 -4.477 -8.641 1 98.88 197 ALA A CA 1
ATOM 1466 C C . ALA A 1 197 ? -1.143 -3.543 -7.832 1 98.88 197 ALA A C 1
ATOM 1468 O O . ALA A 1 197 ? -0.513 -2.639 -8.383 1 98.88 197 ALA A O 1
ATOM 1469 N N . ALA A 1 198 ? -1.154 -3.711 -6.492 1 98.88 198 ALA A N 1
ATOM 1470 C CA . ALA A 1 198 ? -0.23 -2.936 -5.672 1 98.88 198 ALA A CA 1
ATOM 1471 C C . ALA A 1 198 ? 1.22 -3.25 -6.027 1 98.88 198 ALA A C 1
ATOM 1473 O O . ALA A 1 198 ? 2.041 -2.342 -6.172 1 98.88 198 ALA A O 1
ATOM 1474 N N . PHE A 1 199 ? 1.508 -4.578 -6.211 1 98.94 199 PHE A N 1
ATOM 1475 C CA . PHE A 1 199 ? 2.811 -5.059 -6.656 1 98.94 199 PHE A CA 1
ATOM 1476 C C . PHE A 1 199 ? 3.189 -4.43 -7.992 1 98.94 199 PHE A C 1
ATOM 1478 O O . PHE A 1 199 ? 4.293 -3.9 -8.141 1 98.94 199 PHE A O 1
ATOM 1485 N N . ALA A 1 200 ? 2.33 -4.41 -8.922 1 98.88 200 ALA A N 1
ATOM 1486 C CA . ALA A 1 200 ? 2.537 -3.859 -10.258 1 98.88 200 ALA A CA 1
ATOM 1487 C C . ALA A 1 200 ? 2.748 -2.35 -10.203 1 98.88 200 ALA A C 1
ATOM 1489 O O . ALA A 1 200 ? 3.607 -1.812 -10.906 1 98.88 200 ALA A O 1
ATOM 1490 N N . HIS A 1 201 ? 1.942 -1.695 -9.391 1 98.62 201 HIS A N 1
ATOM 1491 C CA . HIS A 1 201 ? 2.053 -0.256 -9.188 1 98.62 201 HIS A CA 1
ATOM 1492 C C . HIS A 1 201 ? 3.459 0.13 -8.734 1 98.62 201 HIS A C 1
ATOM 1494 O O . HIS A 1 201 ? 4.102 0.977 -9.359 1 98.62 201 HIS A O 1
ATOM 1500 N N . VAL A 1 202 ? 3.967 -0.53 -7.758 1 98.81 202 VAL A N 1
ATOM 1501 C CA . VAL A 1 202 ? 5.281 -0.231 -7.207 1 98.81 202 VAL A CA 1
ATOM 1502 C C . VAL A 1 202 ? 6.363 -0.559 -8.234 1 98.81 202 VAL A C 1
ATOM 1504 O O . VAL A 1 202 ? 7.293 0.224 -8.438 1 98.81 202 VAL A O 1
ATOM 1507 N N . ALA A 1 203 ? 6.223 -1.704 -8.891 1 98.69 203 ALA A N 1
ATOM 1508 C CA . ALA A 1 203 ? 7.184 -2.072 -9.922 1 98.69 203 ALA A CA 1
ATOM 1509 C C . ALA A 1 203 ? 7.25 -1.006 -11.016 1 98.69 203 ALA A C 1
ATOM 1511 O O . ALA A 1 203 ? 8.336 -0.587 -11.414 1 98.69 203 ALA A O 1
ATOM 1512 N N . SER A 1 204 ? 6.129 -0.522 -11.422 1 98 204 SER A N 1
ATOM 1513 C CA . SER A 1 204 ? 6.027 0.392 -12.555 1 98 204 SER A CA 1
ATOM 1514 C C . SER A 1 204 ? 6.645 1.747 -12.234 1 98 204 SER A C 1
ATOM 1516 O O . SER A 1 204 ? 7.422 2.289 -13.023 1 98 204 SER A O 1
ATOM 1518 N N . VAL A 1 205 ? 6.352 2.279 -11.07 1 97.62 205 VAL A N 1
ATOM 1519 C CA . VAL A 1 205 ? 6.844 3.617 -10.75 1 97.62 205 VAL A CA 1
ATOM 1520 C C . VAL A 1 205 ? 8.344 3.566 -10.484 1 97.62 205 VAL A C 1
ATOM 1522 O O . VAL A 1 205 ? 9.023 4.594 -10.539 1 97.62 205 VAL A O 1
ATOM 1525 N N . ASN A 1 206 ? 8.836 2.379 -10.188 1 98.19 206 ASN A N 1
ATOM 1526 C CA . ASN A 1 206 ? 10.273 2.203 -10.016 1 98.19 206 ASN A CA 1
ATOM 1527 C C . ASN A 1 206 ? 10.953 1.813 -11.32 1 98.19 206 ASN A C 1
ATOM 1529 O O . ASN A 1 206 ? 12.172 1.626 -11.367 1 98.19 206 ASN A O 1
ATOM 1533 N N . GLY A 1 207 ? 10.164 1.593 -12.375 1 97 207 GLY A N 1
ATOM 1534 C CA . GLY A 1 207 ? 10.703 1.244 -13.68 1 97 207 GLY A CA 1
ATOM 1535 C C . GLY A 1 207 ? 11.219 -0.18 -13.75 1 97 207 GLY A C 1
ATOM 1536 O O . GLY A 1 207 ? 12.164 -0.469 -14.484 1 97 207 GLY A O 1
ATOM 1537 N N . VAL A 1 208 ? 10.719 -1.071 -12.953 1 97.94 208 VAL A N 1
ATOM 1538 C CA . VAL A 1 208 ? 11.172 -2.459 -12.922 1 97.94 208 VAL A CA 1
ATOM 1539 C C . VAL A 1 208 ? 10.148 -3.352 -13.625 1 97.94 208 VAL A C 1
ATOM 1541 O O . VAL A 1 208 ? 8.969 -3.332 -13.281 1 97.94 208 VAL A O 1
ATOM 1544 N N . PRO A 1 209 ? 10.531 -4.121 -14.617 1 98.12 209 PRO A N 1
ATOM 1545 C CA . PRO A 1 209 ? 9.602 -5.043 -15.273 1 98.12 209 PRO A CA 1
ATOM 1546 C C . PRO A 1 209 ? 9.031 -6.09 -14.32 1 98.12 209 PRO A C 1
ATOM 1548 O O . PRO A 1 209 ? 9.734 -6.559 -13.422 1 98.12 209 PRO A O 1
ATOM 1551 N N . PHE A 1 210 ? 7.773 -6.469 -14.625 1 98.62 210 PHE A N 1
ATOM 1552 C CA . PHE A 1 210 ? 7.117 -7.406 -13.727 1 98.62 210 PHE A CA 1
ATOM 1553 C C . PHE A 1 210 ? 6.152 -8.305 -14.484 1 98.62 210 PHE A C 1
ATOM 1555 O O . PHE A 1 210 ? 5.816 -8.031 -15.641 1 98.62 210 PHE A O 1
ATOM 1562 N N . VAL A 1 211 ? 5.75 -9.367 -13.773 1 98.81 211 VAL A N 1
ATOM 1563 C CA . VAL A 1 211 ? 4.641 -10.211 -14.203 1 98.81 211 VAL A CA 1
ATOM 1564 C C . VAL A 1 211 ? 3.93 -10.789 -12.984 1 98.81 211 VAL A C 1
ATOM 1566 O O . VAL A 1 211 ? 4.543 -10.977 -11.93 1 98.81 211 VAL A O 1
ATOM 1569 N N . ILE A 1 212 ? 2.66 -10.969 -13.133 1 98.94 212 ILE A N 1
ATOM 1570 C CA . ILE A 1 212 ? 1.847 -11.609 -12.102 1 98.94 212 ILE A CA 1
ATOM 1571 C C . ILE A 1 212 ? 1.359 -12.969 -12.609 1 98.94 212 ILE A C 1
ATOM 1573 O O . ILE A 1 212 ? 0.798 -13.062 -13.703 1 98.94 212 ILE A O 1
ATOM 1577 N N . ILE A 1 213 ? 1.617 -13.977 -11.812 1 98.88 213 ILE A N 1
ATOM 1578 C CA . ILE A 1 213 ? 1.194 -15.336 -12.109 1 98.88 213 ILE A CA 1
ATOM 1579 C C . ILE A 1 213 ? 0.192 -15.812 -11.062 1 98.88 213 ILE A C 1
ATOM 1581 O O . ILE A 1 213 ? 0.485 -15.797 -9.859 1 98.88 213 ILE A O 1
ATOM 1585 N N . ARG A 1 214 ? -0.96 -16.234 -11.5 1 98.75 214 ARG A N 1
ATOM 1586 C CA . ARG A 1 214 ? -1.992 -16.703 -10.586 1 98.75 214 ARG A CA 1
ATOM 1587 C C . ARG A 1 214 ? -2.553 -18.047 -11.047 1 98.75 214 ARG A C 1
ATOM 1589 O O . ARG A 1 214 ? -2.967 -18.188 -12.195 1 98.75 214 ARG A O 1
ATOM 1596 N N . CYS A 1 215 ? -2.535 -19 -10.164 1 96.88 215 CYS A N 1
ATOM 1597 C CA . CYS A 1 215 ? -3.348 -20.188 -10.383 1 96.88 215 CYS A CA 1
ATOM 1598 C C . CYS A 1 215 ? -4.734 -20.016 -9.766 1 96.88 215 CYS A C 1
ATOM 1600 O O . CYS A 1 215 ? -4.863 -19.594 -8.617 1 96.88 215 CYS A O 1
ATOM 1602 N N . ILE A 1 216 ? -5.754 -20.391 -10.492 1 96.12 216 ILE A N 1
ATOM 1603 C CA . ILE A 1 216 ? -7.129 -20.141 -10.062 1 96.12 216 ILE A CA 1
ATOM 1604 C C . ILE A 1 216 ? -7.5 -21.125 -8.953 1 96.12 216 ILE A C 1
ATOM 1606 O O . ILE A 1 216 ? -7.316 -22.344 -9.094 1 96.12 216 ILE A O 1
ATOM 1610 N N . SER A 1 217 ? -8.008 -20.562 -7.875 1 94.38 217 SER A N 1
ATOM 1611 C CA . SER A 1 217 ? -8.328 -21.391 -6.715 1 94.38 217 SER A CA 1
ATOM 1612 C C . SER A 1 217 ? -9.836 -21.5 -6.512 1 94.38 217 SER A C 1
ATOM 1614 O O . SER A 1 217 ? -10.312 -22.375 -5.797 1 94.38 217 SER A O 1
ATOM 1616 N N . ASP A 1 218 ? -10.594 -20.578 -7.07 1 92.25 218 ASP A N 1
ATOM 1617 C CA . ASP A 1 218 ? -12.031 -20.516 -6.824 1 92.25 218 ASP A CA 1
ATOM 1618 C C . ASP A 1 218 ? -12.734 -19.656 -7.871 1 92.25 218 ASP A C 1
ATOM 1620 O O . ASP A 1 218 ? -12.078 -19.078 -8.75 1 92.25 218 ASP A O 1
ATOM 1624 N N . GLY A 1 219 ? -14.062 -19.516 -7.688 1 90.38 219 GLY A N 1
ATOM 1625 C CA . GLY A 1 219 ? -14.852 -18.781 -8.672 1 90.38 219 GLY A CA 1
ATOM 1626 C C . GLY A 1 219 ? -15.219 -17.375 -8.227 1 90.38 219 GLY A C 1
ATOM 1627 O O . GLY A 1 219 ? -16.094 -16.75 -8.812 1 90.38 219 GLY A O 1
ATOM 1628 N N . ALA A 1 220 ? -14.625 -16.859 -7.238 1 90.94 220 ALA A N 1
ATOM 1629 C CA . ALA A 1 220 ? -14.773 -15.484 -6.754 1 90.94 220 ALA A CA 1
ATOM 1630 C C . ALA A 1 220 ? -16.25 -15.094 -6.668 1 90.94 220 ALA A C 1
ATOM 1632 O O . ALA A 1 220 ? -16.656 -14.055 -7.199 1 90.94 220 ALA A O 1
ATOM 1633 N N . GLY A 1 221 ? -17.078 -15.836 -6.047 1 85.75 221 GLY A N 1
ATOM 1634 C CA . GLY A 1 221 ? -18.469 -15.461 -5.848 1 85.75 221 GLY A CA 1
ATOM 1635 C C . GLY A 1 221 ? -19.406 -16.125 -6.824 1 85.75 221 GLY A C 1
ATOM 1636 O O . GLY A 1 221 ? -20.625 -15.953 -6.746 1 85.75 221 GLY A O 1
ATOM 1637 N N . ALA A 1 222 ? -18.906 -16.797 -7.773 1 82.44 222 ALA A N 1
ATOM 1638 C CA . ALA A 1 222 ? -19.766 -17.531 -8.703 1 82.44 222 ALA A CA 1
ATOM 1639 C C . ALA A 1 222 ? -20.484 -18.672 -7.988 1 82.44 222 ALA A C 1
ATOM 1641 O O . ALA A 1 222 ? -21.609 -19.031 -8.359 1 82.44 222 ALA A O 1
ATOM 1642 N N . GLU A 1 223 ? -19.797 -19.172 -7.086 1 76.81 223 GLU A N 1
ATOM 1643 C CA . GLU A 1 223 ? -20.391 -20.234 -6.289 1 76.81 223 GLU A CA 1
ATOM 1644 C C . GLU A 1 223 ? -20.812 -19.734 -4.91 1 76.81 223 GLU A C 1
ATOM 1646 O O . GLU A 1 223 ? -20.359 -18.672 -4.469 1 76.81 223 GLU A O 1
ATOM 1651 N N . GLN A 1 224 ? -21.625 -20.516 -4.328 1 71 224 GLN A N 1
ATOM 1652 C CA . GLN A 1 224 ? -22.203 -20.109 -3.051 1 71 224 GLN A CA 1
ATOM 1653 C C . GLN A 1 224 ? -21.156 -20.094 -1.947 1 71 224 GLN A C 1
ATOM 1655 O O . GLN A 1 224 ? -21.094 -19.141 -1.158 1 71 224 GLN A O 1
ATOM 1660 N N . ASP A 1 225 ? -20.359 -21.156 -1.953 1 77.56 225 ASP A N 1
ATOM 1661 C CA . ASP A 1 225 ? -19.406 -21.188 -0.852 1 77.56 225 ASP A CA 1
ATOM 1662 C C . ASP A 1 225 ? -17.969 -21.062 -1.367 1 77.56 225 ASP A C 1
ATOM 1664 O O . ASP A 1 225 ? -17.219 -22.047 -1.37 1 77.56 225 ASP A O 1
ATOM 1668 N N . VAL A 1 226 ? -17.609 -19.938 -1.6 1 81.25 226 VAL A N 1
ATOM 1669 C CA . VAL A 1 226 ? -16.297 -19.641 -2.168 1 81.25 226 VAL A CA 1
ATOM 1670 C C . VAL A 1 226 ? -15.203 -19.953 -1.141 1 81.25 226 VAL A C 1
ATOM 1672 O O . VAL A 1 226 ? -14.125 -20.438 -1.494 1 81.25 226 VAL A O 1
ATOM 1675 N N . SER A 1 227 ? -15.523 -19.734 0.079 1 80.5 227 SER A N 1
ATOM 1676 C CA . SER A 1 227 ? -14.531 -19.984 1.119 1 80.5 227 SER A CA 1
ATOM 1677 C C . SER A 1 227 ? -14.195 -21.469 1.226 1 80.5 227 SER A C 1
ATOM 1679 O O . SER A 1 227 ? -13.047 -21.844 1.471 1 80.5 227 SER A O 1
ATOM 1681 N N . MET A 1 228 ? -15.133 -22.25 0.953 1 76.88 228 MET A N 1
ATOM 1682 C CA . MET A 1 228 ? -14.914 -23.688 0.984 1 76.88 228 MET A CA 1
ATOM 1683 C C . MET A 1 228 ? -14.07 -24.141 -0.202 1 76.88 228 MET A C 1
ATOM 1685 O O . MET A 1 228 ? -13.164 -24.969 -0.048 1 76.88 228 MET A O 1
ATOM 1689 N N . SER A 1 229 ? -14.453 -23.594 -1.301 1 80.44 229 SER A N 1
ATOM 1690 C CA . SER A 1 229 ? -13.664 -23.906 -2.488 1 80.44 229 SER A CA 1
ATOM 1691 C C . SER A 1 229 ? -12.219 -23.453 -2.324 1 80.44 229 SER A C 1
ATOM 1693 O O . SER A 1 229 ? -11.289 -24.203 -2.656 1 80.44 229 SER A O 1
ATOM 1695 N N . TYR A 1 230 ? -12.07 -22.312 -1.834 1 84.69 230 TYR A N 1
ATOM 1696 C CA . TYR A 1 230 ? -10.734 -21.797 -1.545 1 84.69 230 TYR A CA 1
ATOM 1697 C C . TYR A 1 230 ? -9.977 -22.719 -0.604 1 84.69 230 TYR A C 1
ATOM 1699 O O . TYR A 1 230 ? -8.836 -23.094 -0.872 1 84.69 230 TYR A O 1
ATOM 1707 N N . LYS A 1 231 ? -10.547 -23.094 0.436 1 83.19 231 LYS A N 1
ATOM 1708 C CA . LYS A 1 231 ? -9.898 -23.969 1.415 1 83.19 231 LYS A CA 1
ATOM 1709 C C . LYS A 1 231 ? -9.5 -25.297 0.789 1 83.19 231 LYS A C 1
ATOM 1711 O O . LYS A 1 231 ? -8.445 -25.844 1.11 1 83.19 231 LYS A O 1
ATOM 1716 N N . GLU A 1 232 ? -10.289 -25.688 -0.114 1 80.94 232 GLU A N 1
ATOM 1717 C CA . GLU A 1 232 ? -10.086 -26.984 -0.739 1 80.94 232 GLU A CA 1
ATOM 1718 C C . GLU A 1 232 ? -8.945 -26.938 -1.748 1 80.94 232 GLU A C 1
ATOM 1720 O O . GLU A 1 232 ? -8.133 -27.875 -1.818 1 80.94 232 GLU A O 1
ATOM 1725 N N . PHE A 1 233 ? -8.852 -25.828 -2.426 1 86.75 233 PHE A N 1
ATOM 1726 C CA . PHE A 1 233 ? -8.031 -25.906 -3.623 1 86.75 233 PHE A CA 1
ATOM 1727 C C . PHE A 1 233 ? -6.832 -24.969 -3.516 1 86.75 233 PHE A C 1
ATOM 1729 O O . PHE A 1 233 ? -5.883 -25.062 -4.293 1 86.75 233 PHE A O 1
ATOM 1736 N N . SER A 1 234 ? -6.859 -24.094 -2.551 1 92.06 234 SER A N 1
ATOM 1737 C CA . SER A 1 234 ? -5.879 -23.016 -2.498 1 92.06 234 SER A CA 1
ATOM 1738 C C . SER A 1 234 ? -4.461 -23.562 -2.389 1 92.06 234 SER A C 1
ATOM 1740 O O . SER A 1 234 ? -3.541 -23.047 -3.031 1 92.06 234 SER A O 1
ATOM 1742 N N . THR A 1 235 ? -4.289 -24.609 -1.62 1 92.12 235 THR A N 1
ATOM 1743 C CA . THR A 1 235 ? -2.953 -25.172 -1.419 1 92.12 235 THR A CA 1
ATOM 1744 C C . THR A 1 235 ? -2.404 -25.734 -2.721 1 92.12 235 THR A C 1
ATOM 1746 O O . THR A 1 235 ? -1.263 -25.469 -3.094 1 92.12 235 THR A O 1
ATOM 1749 N N . ARG A 1 236 ? -3.193 -26.484 -3.395 1 90.38 236 ARG A N 1
ATOM 1750 C CA . ARG A 1 236 ? -2.777 -27.078 -4.656 1 90.38 236 ARG A CA 1
ATOM 1751 C C . ARG A 1 236 ? -2.564 -26.016 -5.727 1 90.38 236 ARG A C 1
ATOM 1753 O O . ARG A 1 236 ? -1.618 -26.094 -6.512 1 90.38 236 ARG A O 1
ATOM 1760 N N . ALA A 1 237 ? -3.439 -25.078 -5.766 1 93.38 237 ALA A N 1
ATOM 1761 C CA . ALA A 1 237 ? -3.295 -23.984 -6.719 1 93.38 237 ALA A CA 1
ATOM 1762 C C . ALA A 1 237 ? -2.008 -23.203 -6.465 1 93.38 237 ALA A C 1
ATOM 1764 O O . ALA A 1 237 ? -1.279 -22.875 -7.406 1 93.38 237 ALA A O 1
ATOM 1765 N N . ALA A 1 238 ? -1.754 -22.984 -5.219 1 95.31 238 ALA A N 1
ATOM 1766 C CA . ALA A 1 238 ? -0.537 -22.266 -4.836 1 95.31 238 ALA A CA 1
ATOM 1767 C C . ALA A 1 238 ? 0.708 -23.047 -5.258 1 95.31 238 ALA A C 1
ATOM 1769 O O . ALA A 1 238 ? 1.682 -22.453 -5.734 1 95.31 238 ALA A O 1
ATOM 1770 N N . ARG A 1 239 ? 0.67 -24.297 -5.117 1 92.19 239 ARG A N 1
ATOM 1771 C CA . ARG A 1 239 ? 1.797 -25.141 -5.504 1 92.19 239 ARG A CA 1
ATOM 1772 C C . ARG A 1 239 ? 2.047 -25.062 -7.008 1 92.19 239 ARG A C 1
ATOM 1774 O O . ARG A 1 239 ? 3.197 -25.016 -7.449 1 92.19 239 ARG A O 1
ATOM 1781 N N . ARG A 1 240 ? 1.028 -25.031 -7.742 1 93.12 240 ARG A N 1
ATOM 1782 C CA . ARG A 1 240 ? 1.156 -24.953 -9.195 1 93.12 240 ARG A CA 1
ATOM 1783 C C . ARG A 1 240 ? 1.758 -23.609 -9.617 1 93.12 240 ARG A C 1
ATOM 1785 O O . ARG A 1 240 ? 2.625 -23.578 -10.492 1 93.12 240 ARG A O 1
ATOM 1792 N N . SER A 1 241 ? 1.248 -22.578 -9.031 1 96.44 241 SER A N 1
ATOM 1793 C CA . SER A 1 241 ? 1.818 -21.266 -9.328 1 96.44 241 SER A CA 1
ATOM 1794 C C . SER A 1 241 ? 3.305 -21.219 -8.992 1 96.44 241 SER A C 1
ATOM 1796 O O . SER A 1 241 ? 4.102 -20.641 -9.734 1 96.44 241 SER A O 1
ATOM 1798 N N . ALA A 1 242 ? 3.656 -21.812 -7.863 1 96 242 ALA A N 1
ATOM 1799 C CA . ALA A 1 242 ? 5.051 -21.859 -7.438 1 96 242 ALA A CA 1
ATOM 1800 C C . ALA A 1 242 ? 5.898 -22.672 -8.422 1 96 242 ALA A C 1
ATOM 1802 O O . ALA A 1 242 ? 7.02 -22.281 -8.75 1 96 242 ALA A O 1
ATOM 1803 N N . LEU A 1 243 ? 5.398 -23.766 -8.883 1 93.88 243 LEU A N 1
ATOM 1804 C CA . LEU A 1 243 ? 6.105 -24.609 -9.852 1 93.88 243 LEU A CA 1
ATOM 1805 C C . LEU A 1 243 ? 6.348 -23.844 -11.148 1 93.88 243 LEU A C 1
ATOM 1807 O O . LEU A 1 243 ? 7.438 -23.922 -11.719 1 93.88 243 LEU A O 1
ATOM 1811 N N . LEU A 1 244 ? 5.312 -23.188 -11.57 1 96.94 244 LEU A N 1
ATOM 1812 C CA . LEU A 1 244 ? 5.457 -22.375 -12.773 1 96.94 244 LEU A CA 1
ATOM 1813 C C . LEU A 1 244 ? 6.508 -21.297 -12.57 1 96.94 244 LEU A C 1
ATOM 1815 O O . LEU A 1 244 ? 7.328 -21.047 -13.461 1 96.94 244 LEU A O 1
ATOM 1819 N N . THR A 1 245 ? 6.5 -20.656 -11.438 1 97.62 245 THR A N 1
ATOM 1820 C CA . THR A 1 245 ? 7.484 -19.625 -11.117 1 97.62 245 THR A CA 1
ATOM 1821 C C . THR A 1 245 ? 8.898 -20.203 -11.156 1 97.62 245 THR A C 1
ATOM 1823 O O . THR A 1 245 ? 9.812 -19.562 -11.695 1 97.62 245 THR A O 1
ATOM 1826 N N . LEU A 1 246 ? 9.07 -21.391 -10.648 1 96.12 246 LEU A N 1
ATOM 1827 C CA . LEU A 1 246 ? 10.367 -22.047 -10.672 1 96.12 246 LEU A CA 1
ATOM 1828 C C . LEU A 1 246 ? 10.844 -22.266 -12.102 1 96.12 246 LEU A C 1
ATOM 1830 O O . LEU A 1 246 ? 12.008 -22.031 -12.422 1 96.12 246 LEU A O 1
ATOM 1834 N N . ARG A 1 247 ? 9.945 -22.672 -12.953 1 94.62 247 ARG A N 1
ATOM 1835 C CA . ARG A 1 247 ? 10.305 -22.906 -14.352 1 94.62 247 ARG A CA 1
ATOM 1836 C C . ARG A 1 247 ? 10.656 -21.594 -15.047 1 94.62 247 ARG A C 1
ATOM 1838 O O . ARG A 1 247 ? 11.539 -21.562 -15.906 1 94.62 247 ARG A O 1
ATOM 1845 N N . VAL A 1 248 ? 9.961 -20.516 -14.703 1 96.19 248 VAL A N 1
ATOM 1846 C CA . VAL A 1 248 ? 10.273 -19.203 -15.258 1 96.19 248 VAL A CA 1
ATOM 1847 C C . VAL A 1 248 ? 11.68 -18.781 -14.836 1 96.19 248 VAL A C 1
ATOM 1849 O O . VAL A 1 248 ? 12.461 -18.297 -15.648 1 96.19 248 VAL A O 1
ATOM 1852 N N . LEU A 1 249 ? 11.984 -18.984 -13.578 1 95.25 249 LEU A N 1
ATOM 1853 C CA . LEU A 1 249 ? 13.305 -18.641 -13.062 1 95.25 249 LEU A CA 1
ATOM 1854 C C . LEU A 1 249 ? 14.391 -19.422 -13.773 1 95.25 249 LEU A C 1
ATOM 1856 O O . LEU A 1 249 ? 15.453 -18.891 -14.086 1 95.25 249 LEU A O 1
ATOM 1860 N N . GLU A 1 250 ? 14.117 -20.672 -14.047 1 92.25 250 GLU A N 1
ATOM 1861 C CA . GLU A 1 250 ? 15.062 -21.5 -14.781 1 92.25 250 GLU A CA 1
ATOM 1862 C C . GLU A 1 250 ? 15.305 -20.953 -16.188 1 92.25 250 GLU A C 1
ATOM 1864 O O . GLU A 1 250 ? 16.438 -20.906 -16.656 1 92.25 250 GLU A O 1
ATOM 1869 N N . ARG A 1 251 ? 14.258 -20.562 -16.75 1 91.38 251 ARG A N 1
ATOM 1870 C CA . ARG A 1 251 ? 14.367 -20.031 -18.109 1 91.38 251 ARG A CA 1
ATOM 1871 C C . ARG A 1 251 ? 15.125 -18.703 -18.109 1 91.38 251 ARG A C 1
ATOM 1873 O O . ARG A 1 251 ? 15.938 -18.453 -19 1 91.38 251 ARG A O 1
ATOM 1880 N N . LEU A 1 252 ? 14.852 -17.859 -17.109 1 92.69 252 LEU A N 1
ATOM 1881 C CA . LEU A 1 252 ? 15.555 -16.578 -16.984 1 92.69 252 LEU A CA 1
ATOM 1882 C C . LEU A 1 252 ? 17.047 -16.797 -16.781 1 92.69 252 LEU A C 1
ATOM 1884 O O . LEU A 1 252 ? 17.859 -16.047 -17.312 1 92.69 252 LEU A O 1
ATOM 1888 N N . SER A 1 253 ? 17.328 -17.812 -16.031 1 89.69 253 SER A N 1
ATOM 1889 C CA . SER A 1 253 ? 18.719 -18.094 -15.719 1 89.69 253 SER A CA 1
ATOM 1890 C C . SER A 1 253 ? 19.484 -18.578 -16.953 1 89.69 253 SER A C 1
ATOM 1892 O O . SER A 1 253 ? 20.703 -18.438 -17.031 1 89.69 253 SER A O 1
ATOM 1894 N N . ALA A 1 254 ? 18.75 -19.156 -17.828 1 84.69 254 ALA A N 1
ATOM 1895 C CA . ALA A 1 254 ? 19.359 -19.703 -19.031 1 84.69 254 ALA A CA 1
ATOM 1896 C C . ALA A 1 254 ? 19.594 -18.609 -20.078 1 84.69 254 ALA A C 1
ATOM 1898 O O . ALA A 1 254 ? 20.375 -18.797 -21.016 1 84.69 254 ALA A O 1
ATOM 1899 N N . LEU A 1 255 ? 18.891 -17.531 -19.844 1 82.56 255 LEU A N 1
ATOM 1900 C CA . LEU A 1 255 ? 19.062 -16.438 -20.797 1 82.56 255 LEU A CA 1
ATOM 1901 C C . LEU A 1 255 ? 20.406 -15.742 -20.578 1 82.56 255 LEU A C 1
ATOM 1903 O O . LEU A 1 255 ? 20.875 -15.609 -19.453 1 82.56 255 LEU A O 1
ATOM 1907 N N . ARG A 1 256 ? 21.219 -15.625 -21.641 1 67.81 256 ARG A N 1
ATOM 1908 C CA . ARG A 1 256 ? 22.5 -14.93 -21.578 1 67.81 256 ARG A CA 1
ATOM 1909 C C . ARG A 1 256 ? 22.328 -13.508 -21.062 1 67.81 256 ARG A C 1
ATOM 1911 O O . ARG A 1 256 ? 21.281 -12.883 -21.281 1 67.81 256 ARG A O 1
ATOM 1918 N N . THR A 1 257 ? 23.203 -13.164 -20.281 1 63.31 257 THR A N 1
ATOM 1919 C CA . THR A 1 257 ? 23.188 -11.852 -19.656 1 63.31 257 THR A CA 1
ATOM 1920 C C . THR A 1 257 ? 22.859 -10.758 -20.672 1 63.31 257 THR A C 1
ATOM 1922 O O . THR A 1 257 ? 22.109 -9.82 -20.359 1 63.31 257 THR A O 1
ATOM 1925 N N . SER A 1 258 ? 23.375 -11.031 -21.781 1 61.12 258 SER A N 1
ATOM 1926 C CA . SER A 1 258 ? 23.172 -10.031 -22.828 1 61.12 258 SER A CA 1
ATOM 1927 C C . SER A 1 258 ? 21.703 -9.969 -23.25 1 61.12 258 SER A C 1
ATOM 1929 O O . SER A 1 258 ? 21.172 -8.883 -23.5 1 61.12 258 SER A O 1
ATOM 1931 N N . VAL A 1 259 ? 21.094 -11.008 -23.25 1 64 259 VAL A N 1
ATOM 1932 C CA . VAL A 1 259 ? 19.703 -11.078 -23.688 1 64 259 VAL A CA 1
ATOM 1933 C C . VAL A 1 259 ? 18.781 -10.523 -22.594 1 64 259 VAL A C 1
ATOM 1935 O O . VAL A 1 259 ? 17.844 -9.789 -22.891 1 64 259 VAL A O 1
ATOM 1938 N N . VAL A 1 260 ? 19.25 -10.781 -21.469 1 65.69 260 VAL A N 1
ATOM 1939 C CA . VAL A 1 260 ? 18.438 -10.289 -20.359 1 65.69 260 VAL A CA 1
ATOM 1940 C C . VAL A 1 260 ? 18.469 -8.758 -20.328 1 65.69 260 VAL A C 1
ATOM 1942 O O . VAL A 1 260 ? 17.438 -8.117 -20.125 1 65.69 260 VAL A O 1
ATOM 1945 N N . ALA A 1 261 ? 19.594 -8.32 -20.625 1 64.94 261 ALA A N 1
ATOM 1946 C CA . ALA A 1 261 ? 19.766 -6.867 -20.625 1 64.94 261 ALA A CA 1
ATOM 1947 C C . ALA A 1 261 ? 18.938 -6.219 -21.734 1 64.94 261 ALA A C 1
ATOM 1949 O O . ALA A 1 261 ? 18.453 -5.09 -21.578 1 64.94 261 ALA A O 1
ATOM 1950 N N . SER A 1 262 ? 18.906 -6.973 -22.797 1 66 262 SER A N 1
ATOM 1951 C CA . SER A 1 262 ? 18.141 -6.461 -23.922 1 66 262 SER A CA 1
ATOM 1952 C C . SER A 1 262 ? 16.641 -6.531 -23.656 1 66 262 SER A C 1
ATOM 1954 O O . SER A 1 262 ? 15.883 -5.656 -24.094 1 66 262 SER A O 1
ATOM 1956 N N . LEU A 1 263 ? 16.344 -7.508 -22.922 1 67.44 263 LEU A N 1
ATOM 1957 C CA . LEU A 1 263 ? 14.93 -7.742 -22.656 1 67.44 263 LEU A CA 1
ATOM 1958 C C . LEU A 1 263 ? 14.43 -6.828 -21.547 1 67.44 263 LEU A C 1
ATOM 1960 O O . LEU A 1 263 ? 13.242 -6.48 -21.5 1 67.44 263 LEU A O 1
ATOM 1964 N N . PHE A 1 264 ? 15.43 -6.457 -20.781 1 69.38 264 PHE A N 1
ATOM 1965 C CA . PHE A 1 264 ? 15.094 -5.629 -19.625 1 69.38 264 PHE A CA 1
ATOM 1966 C C . PHE A 1 264 ? 16.031 -4.438 -19.516 1 69.38 264 PHE A C 1
ATOM 1968 O O . PHE A 1 264 ? 16.875 -4.379 -18.625 1 69.38 264 PHE A O 1
ATOM 1975 N N . PRO A 1 265 ? 15.805 -3.523 -20.453 1 55.22 265 PRO A N 1
ATOM 1976 C CA . PRO A 1 265 ? 16.766 -2.418 -20.406 1 55.22 265 PRO A CA 1
ATOM 1977 C C . PRO A 1 265 ? 16.656 -1.586 -19.125 1 55.22 265 PRO A C 1
ATOM 1979 O O . PRO A 1 265 ? 15.562 -1.424 -18.594 1 55.22 265 PRO A O 1
ATOM 1982 N N . MET A 1 266 ? 17.656 -1.634 -18.312 1 51.97 266 MET A N 1
ATOM 1983 C CA . MET A 1 266 ? 17.719 -0.828 -17.094 1 51.97 266 MET A CA 1
ATOM 1984 C C . MET A 1 266 ? 17.453 0.642 -17.391 1 51.97 266 MET A C 1
ATOM 1986 O O . MET A 1 266 ? 18.062 1.208 -18.312 1 51.97 266 MET A O 1
ATOM 1990 N N . VAL A 1 267 ? 16.344 0.958 -17.25 1 40.88 267 VAL A N 1
ATOM 1991 C CA . VAL A 1 267 ? 16.109 2.387 -17.438 1 40.88 267 VAL A CA 1
ATOM 1992 C C . VAL A 1 267 ? 16.922 3.178 -16.406 1 40.88 267 VAL A C 1
ATOM 1994 O O . VAL A 1 267 ? 16.734 3.006 -15.203 1 40.88 267 VAL A O 1
ATOM 1997 N N . VAL A 1 268 ? 18.188 3.387 -16.656 1 32.94 268 VAL A N 1
ATOM 1998 C CA . VAL A 1 268 ? 18.938 4.316 -15.82 1 32.94 268 VAL A CA 1
ATOM 1999 C C . VAL A 1 268 ? 18.188 5.648 -15.734 1 32.94 268 VAL A C 1
ATOM 2001 O O . VAL A 1 268 ? 18.016 6.332 -16.75 1 32.94 268 VAL A O 1
ATOM 2004 N N . VAL A 1 269 ? 17.297 5.645 -14.719 1 28.86 269 VAL A N 1
ATOM 2005 C CA . VAL A 1 269 ? 16.859 7.031 -14.57 1 28.86 269 VAL A CA 1
ATOM 2006 C C . VAL A 1 269 ? 17.984 7.859 -13.961 1 28.86 269 VAL A C 1
ATOM 2008 O O . VAL A 1 269 ? 18.688 7.398 -13.055 1 28.86 269 VAL A O 1
ATOM 2011 N N . MET B 1 1 ? 20.25 12.477 12.844 1 90.81 1 MET B N 1
ATOM 2012 C CA . MET B 1 1 ? 19.016 11.695 12.734 1 90.81 1 MET B CA 1
ATOM 2013 C C . MET B 1 1 ? 18.172 12.164 11.547 1 90.81 1 MET B C 1
ATOM 2015 O O . MET B 1 1 ? 18.062 13.359 11.297 1 90.81 1 MET B O 1
ATOM 2019 N N . THR B 1 2 ? 17.594 11.281 10.797 1 96.06 2 THR B N 1
ATOM 2020 C CA . THR B 1 2 ? 16.781 11.625 9.633 1 96.06 2 THR B CA 1
ATOM 2021 C C . THR B 1 2 ? 15.305 11.469 9.938 1 96.06 2 THR B C 1
ATOM 2023 O O . THR B 1 2 ? 14.875 10.43 10.445 1 96.06 2 THR B O 1
ATOM 2026 N N . VAL B 1 3 ? 14.562 12.531 9.688 1 97.75 3 VAL B N 1
ATOM 2027 C CA . VAL B 1 3 ? 13.109 12.523 9.828 1 97.75 3 VAL B CA 1
ATOM 2028 C C . VAL B 1 3 ? 12.461 12.508 8.445 1 97.75 3 VAL B C 1
ATOM 2030 O O . VAL B 1 3 ? 12.797 13.32 7.582 1 97.75 3 VAL B O 1
ATOM 2033 N N . GLY B 1 4 ? 11.633 11.516 8.234 1 98.75 4 GLY B N 1
ATOM 2034 C CA . GLY B 1 4 ? 10.859 11.469 7.012 1 98.75 4 GLY B CA 1
ATOM 2035 C C . GLY B 1 4 ? 9.477 12.07 7.152 1 98.75 4 GLY B C 1
ATOM 2036 O O . GLY B 1 4 ? 8.773 11.812 8.133 1 98.75 4 GLY B O 1
ATOM 2037 N N . VAL B 1 5 ? 9.086 12.922 6.203 1 98.88 5 VAL B N 1
ATOM 2038 C CA . VAL B 1 5 ? 7.762 13.531 6.172 1 98.88 5 VAL B CA 1
ATOM 2039 C C . VAL B 1 5 ? 7.039 13.148 4.883 1 98.88 5 VAL B C 1
ATOM 2041 O O . VAL B 1 5 ? 7.562 13.359 3.785 1 98.88 5 VAL B O 1
ATOM 2044 N N . PHE B 1 6 ? 5.848 12.578 5.02 1 98.88 6 PHE B N 1
ATOM 2045 C CA . PHE B 1 6 ? 5.027 12.156 3.889 1 98.88 6 PHE B CA 1
ATOM 2046 C C . PHE B 1 6 ? 3.727 12.953 3.84 1 98.88 6 PHE B C 1
ATOM 2048 O O . PHE B 1 6 ? 3.092 13.18 4.871 1 98.88 6 PHE B O 1
ATOM 2055 N N . ALA B 1 7 ? 3.371 13.398 2.695 1 98.75 7 ALA B N 1
ATOM 2056 C CA . ALA B 1 7 ? 2.057 13.953 2.379 1 98.75 7 ALA B CA 1
ATOM 2057 C C . ALA B 1 7 ? 1.551 13.43 1.037 1 98.75 7 ALA B C 1
ATOM 2059 O O . ALA B 1 7 ? 2.346 13.109 0.148 1 98.75 7 ALA B O 1
ATOM 2060 N N . ALA B 1 8 ? 0.271 13.352 0.896 1 98.31 8 ALA B N 1
ATOM 2061 C CA . ALA B 1 8 ? -0.314 12.766 -0.308 1 98.31 8 ALA B CA 1
ATOM 2062 C C . ALA B 1 8 ? -0.434 13.805 -1.419 1 98.31 8 ALA B C 1
ATOM 2064 O O . ALA B 1 8 ? -0.226 13.492 -2.594 1 98.31 8 ALA B O 1
ATOM 2065 N N . LEU B 1 9 ? -0.729 15.008 -1.032 1 96.69 9 LEU B N 1
ATOM 2066 C CA . LEU B 1 9 ? -1.015 16.062 -2.004 1 96.69 9 LEU B CA 1
ATOM 2067 C C . LEU B 1 9 ? -0.001 17.188 -1.892 1 96.69 9 LEU B C 1
ATOM 2069 O O . LEU B 1 9 ? 0.515 17.469 -0.806 1 96.69 9 LEU B O 1
ATOM 2073 N N . GLY B 1 10 ? 0.197 17.828 -2.986 1 96.12 10 GLY B N 1
ATOM 2074 C CA . GLY B 1 10 ? 1.165 18.922 -3.027 1 96.12 10 GLY B CA 1
ATOM 2075 C C . GLY B 1 10 ? 0.847 20.031 -2.057 1 96.12 10 GLY B C 1
ATOM 2076 O O . GLY B 1 10 ? 1.748 20.594 -1.427 1 96.12 10 GLY B O 1
ATOM 2077 N N . GLU B 1 11 ? -0.42 20.359 -1.888 1 94.62 11 GLU B N 1
ATOM 2078 C CA . GLU B 1 11 ? -0.862 21.422 -0.98 1 94.62 11 GLU B CA 1
ATOM 2079 C C . GLU B 1 11 ? -0.455 21.109 0.459 1 94.62 11 GLU B C 1
ATOM 2081 O O . GLU B 1 11 ? -0.217 22.031 1.249 1 94.62 11 GLU B O 1
ATOM 2086 N N . GLU B 1 12 ? -0.292 19.844 0.757 1 96 12 GLU B N 1
ATOM 2087 C CA . GLU B 1 12 ? -0.024 19.422 2.129 1 96 12 GLU B CA 1
ATOM 2088 C C . GLU B 1 12 ? 1.447 19.609 2.486 1 96 12 GLU B C 1
ATOM 2090 O O . GLU B 1 12 ? 1.812 19.594 3.664 1 96 12 GLU B O 1
ATOM 2095 N N . VAL B 1 13 ? 2.307 19.844 1.485 1 95.12 13 VAL B N 1
ATOM 2096 C CA . VAL B 1 13 ? 3.723 20.047 1.774 1 95.12 13 VAL B CA 1
ATOM 2097 C C . VAL B 1 13 ? 4.184 21.375 1.182 1 95.12 13 VAL B C 1
ATOM 2099 O O . VAL B 1 13 ? 5.363 21.719 1.268 1 95.12 13 VAL B O 1
ATOM 2102 N N . ALA B 1 14 ? 3.281 22.078 0.599 1 95.06 14 ALA B N 1
ATOM 2103 C CA . ALA B 1 14 ? 3.652 23.328 -0.063 1 95.06 14 ALA B CA 1
ATOM 2104 C C . ALA B 1 14 ? 4.332 24.281 0.912 1 95.06 14 ALA B C 1
ATOM 2106 O O . ALA B 1 14 ? 5.375 24.859 0.6 1 95.06 14 ALA B O 1
ATOM 2107 N N . ARG B 1 15 ? 3.764 24.453 2.08 1 93.44 15 ARG B N 1
ATOM 2108 C CA . ARG B 1 15 ? 4.32 25.375 3.066 1 93.44 15 ARG B CA 1
ATOM 2109 C C . ARG B 1 15 ? 5.652 24.859 3.604 1 93.44 15 ARG B C 1
ATOM 2111 O O . ARG B 1 15 ? 6.551 25.656 3.914 1 93.44 15 ARG B O 1
ATOM 2118 N N . VAL B 1 16 ? 5.809 23.531 3.756 1 96.19 16 VAL B N 1
ATOM 2119 C CA . VAL B 1 16 ? 7.078 22.938 4.16 1 96.19 16 VAL B CA 1
ATOM 2120 C C . VAL B 1 16 ? 8.156 23.281 3.133 1 96.19 16 VAL B C 1
ATOM 2122 O O . VAL B 1 16 ? 9.258 23.688 3.496 1 96.19 16 VAL B O 1
ATOM 2125 N N . ARG B 1 17 ? 7.785 23.125 1.905 1 96.5 17 ARG B N 1
ATOM 2126 C CA . ARG B 1 17 ? 8.719 23.422 0.822 1 96.5 17 ARG B CA 1
ATOM 2127 C C . ARG B 1 17 ? 9.102 24.891 0.812 1 96.5 17 ARG B C 1
ATOM 2129 O O . ARG B 1 17 ? 10.266 25.234 0.619 1 96.5 17 ARG B O 1
ATOM 2136 N N . GLU B 1 18 ? 8.156 25.734 0.998 1 96 18 GLU B N 1
ATOM 2137 C CA . GLU B 1 18 ? 8.383 27.172 1.031 1 96 18 GLU B CA 1
ATOM 2138 C C . GLU B 1 18 ? 9.359 27.547 2.143 1 96 18 GLU B C 1
ATOM 2140 O O . GLU B 1 18 ? 10.203 28.422 1.963 1 96 18 GLU B O 1
ATOM 2145 N N . CYS B 1 19 ? 9.242 26.906 3.25 1 95.25 19 CYS B N 1
ATOM 2146 C CA . CYS B 1 19 ? 9.992 27.281 4.438 1 95.25 19 CYS B CA 1
ATOM 2147 C C . CYS B 1 19 ? 11.367 26.625 4.453 1 95.25 19 CYS B C 1
ATOM 2149 O O . CYS B 1 19 ? 12.352 27.234 4.855 1 95.25 19 CYS B O 1
ATOM 2151 N N . LEU B 1 20 ? 11.375 25.344 3.998 1 96.19 20 LEU B N 1
ATOM 2152 C CA . LEU B 1 20 ? 12.594 24.578 4.223 1 96.19 20 LEU B CA 1
ATOM 2153 C C . LEU B 1 20 ? 13.406 24.469 2.936 1 96.19 20 LEU B C 1
ATOM 2155 O O . LEU B 1 20 ? 14.609 24.203 2.979 1 96.19 20 LEU B O 1
ATOM 2159 N N . GLY B 1 21 ? 12.711 24.531 1.786 1 96 21 GLY B N 1
ATOM 2160 C CA . GLY B 1 21 ? 13.398 24.219 0.543 1 96 21 GLY B CA 1
ATOM 2161 C C . GLY B 1 21 ? 13.953 22.812 0.499 1 96 21 GLY B C 1
ATOM 2162 O O . GLY B 1 21 ? 13.234 21.844 0.792 1 96 21 GLY B O 1
ATOM 2163 N N . GLY B 1 22 ? 15.281 22.688 0.044 1 96.81 22 GLY B N 1
ATOM 2164 C CA . GLY B 1 22 ? 15.938 21.391 0.005 1 96.81 22 GLY B CA 1
ATOM 2165 C C . GLY B 1 22 ? 16.375 20.984 -1.392 1 96.81 22 GLY B C 1
ATOM 2166 O O . GLY B 1 22 ? 15.984 21.609 -2.377 1 96.81 22 GLY B O 1
ATOM 2167 N N . VAL B 1 23 ? 17.156 19.969 -1.409 1 98.06 23 VAL B N 1
ATOM 2168 C CA . VAL B 1 23 ? 17.672 19.422 -2.664 1 98.06 23 VAL B CA 1
ATOM 2169 C C . VAL B 1 23 ? 16.844 18.203 -3.082 1 98.06 23 VAL B C 1
ATOM 2171 O O . VAL B 1 23 ? 16.656 17.281 -2.299 1 98.06 23 VAL B O 1
ATOM 2174 N N . GLY B 1 24 ? 16.391 18.234 -4.293 1 98.06 24 GLY B N 1
ATOM 2175 C CA . GLY B 1 24 ? 15.547 17.172 -4.797 1 98.06 24 GLY B CA 1
ATOM 2176 C C . GLY B 1 24 ? 16.328 15.938 -5.215 1 98.06 24 GLY B C 1
ATOM 2177 O O . GLY B 1 24 ? 17.391 16.047 -5.836 1 98.06 24 GLY B O 1
ATOM 2178 N N . THR B 1 25 ? 15.828 14.812 -4.844 1 97.88 25 THR B N 1
ATOM 2179 C CA . THR B 1 25 ? 16.312 13.508 -5.27 1 97.88 25 THR B CA 1
ATOM 2180 C C . THR B 1 25 ? 15.18 12.656 -5.836 1 97.88 25 THR B C 1
ATOM 2182 O O . THR B 1 25 ? 14.156 12.477 -5.18 1 97.88 25 THR B O 1
ATOM 2185 N N . GLU B 1 26 ? 15.391 12.117 -7.023 1 98 26 GLU B N 1
ATOM 2186 C CA . GLU B 1 26 ? 14.328 11.375 -7.691 1 98 26 GLU B CA 1
ATOM 2187 C C . GLU B 1 26 ? 14.367 9.898 -7.32 1 98 26 GLU B C 1
ATOM 2189 O O . GLU B 1 26 ? 15.43 9.273 -7.363 1 98 26 GLU B O 1
ATOM 2194 N N . ARG B 1 27 ? 13.289 9.383 -6.84 1 97.75 27 ARG B N 1
ATOM 2195 C CA . ARG B 1 27 ? 13.062 7.961 -6.59 1 97.75 27 ARG B CA 1
ATOM 2196 C C . ARG B 1 27 ? 11.633 7.559 -6.949 1 97.75 27 ARG B C 1
ATOM 2198 O O . ARG B 1 27 ? 10.68 8.234 -6.562 1 97.75 27 ARG B O 1
ATOM 2205 N N . ALA B 1 28 ? 11.508 6.465 -7.703 1 96.94 28 ALA B N 1
ATOM 2206 C CA . ALA B 1 28 ? 10.203 5.891 -8.023 1 96.94 28 ALA B CA 1
ATOM 2207 C C . ALA B 1 28 ? 9.289 6.93 -8.656 1 96.94 28 ALA B C 1
ATOM 2209 O O . ALA B 1 28 ? 8.102 7.02 -8.312 1 96.94 28 ALA B O 1
ATOM 2210 N N . GLY B 1 29 ? 9.836 7.785 -9.438 1 94.44 29 GLY B N 1
ATOM 2211 C CA . GLY B 1 29 ? 9.055 8.781 -10.148 1 94.44 29 GLY B CA 1
ATOM 2212 C C . GLY B 1 29 ? 8.656 9.961 -9.281 1 94.44 29 GLY B C 1
ATOM 2213 O O . GLY B 1 29 ? 7.836 10.789 -9.688 1 94.44 29 GLY B O 1
ATOM 2214 N N . LEU B 1 30 ? 9.188 10.016 -8.062 1 96.75 30 LEU B N 1
ATOM 2215 C CA . LEU B 1 30 ? 8.867 11.078 -7.121 1 96.75 30 LEU B CA 1
ATOM 2216 C C . LEU B 1 30 ? 10.109 11.898 -6.777 1 96.75 30 LEU B C 1
ATOM 2218 O O . LEU B 1 30 ? 11.234 11.422 -6.941 1 96.75 30 LEU B O 1
ATOM 2222 N N . THR B 1 31 ? 9.852 13.102 -6.34 1 97.88 31 THR B N 1
ATOM 2223 C CA . THR B 1 31 ? 10.938 13.938 -5.844 1 97.88 31 THR B CA 1
ATOM 2224 C C . THR B 1 31 ? 10.93 13.992 -4.32 1 97.88 31 THR B C 1
ATOM 2226 O O . THR B 1 31 ? 9.945 14.414 -3.713 1 97.88 31 THR B O 1
ATOM 2229 N N . PHE B 1 32 ? 11.984 13.5 -3.766 1 98.69 32 PHE B N 1
ATOM 2230 C CA . PHE B 1 32 ? 12.227 13.641 -2.334 1 98.69 32 PHE B CA 1
ATOM 2231 C C . PHE B 1 32 ? 13.148 14.82 -2.055 1 98.69 32 PHE B C 1
ATOM 2233 O O . PHE B 1 32 ? 14.234 14.922 -2.635 1 98.69 32 PHE B O 1
ATOM 2240 N N . TYR B 1 33 ? 12.734 15.672 -1.15 1 98.69 33 TYR B N 1
ATOM 2241 C CA . TYR B 1 33 ? 13.547 16.844 -0.82 1 98.69 33 TYR B CA 1
ATOM 2242 C C . TYR B 1 33 ? 14.297 16.625 0.49 1 98.69 33 TYR B C 1
ATOM 2244 O O . TYR B 1 33 ? 13.695 16.281 1.508 1 98.69 33 TYR B O 1
ATOM 2252 N N . VAL B 1 34 ? 15.586 16.812 0.406 1 98.56 34 VAL B N 1
ATOM 2253 C CA . VAL B 1 34 ? 16.469 16.625 1.558 1 98.56 34 VAL B CA 1
ATOM 2254 C C . VAL B 1 34 ? 16.953 17.984 2.057 1 98.56 34 VAL B C 1
ATOM 2256 O O . VAL B 1 34 ? 17.453 18.797 1.276 1 98.56 34 VAL B O 1
ATOM 2259 N N . VAL B 1 35 ? 16.797 18.203 3.342 1 97.75 35 VAL B N 1
ATOM 2260 C CA . VAL B 1 35 ? 17.188 19.5 3.895 1 97.75 35 VAL B CA 1
ATOM 2261 C C . VAL B 1 35 ? 17.641 19.328 5.348 1 97.75 35 VAL B C 1
ATOM 2263 O O . VAL B 1 35 ? 17.125 18.453 6.055 1 97.75 35 VAL B O 1
ATOM 2266 N N . SER B 1 36 ? 18.562 20.062 5.754 1 95.38 36 SER B N 1
ATOM 2267 C CA . SER B 1 36 ? 19 20.078 7.148 1 95.38 36 SER B CA 1
ATOM 2268 C C . SER B 1 36 ? 18.219 21.125 7.949 1 95.38 36 SER B C 1
ATOM 2270 O O . SER B 1 36 ? 18.062 22.266 7.504 1 95.38 36 SER B O 1
ATOM 2272 N N . VAL B 1 37 ? 17.703 20.734 9.047 1 92.44 37 VAL B N 1
ATOM 2273 C CA . VAL B 1 37 ? 17.078 21.609 10.031 1 92.44 37 VAL B CA 1
ATOM 2274 C C . VAL B 1 37 ? 17.781 21.453 11.375 1 92.44 37 VAL B C 1
ATOM 2276 O O . VAL B 1 37 ? 17.438 20.578 12.172 1 92.44 37 VAL B O 1
ATOM 2279 N N . GLY B 1 38 ? 18.688 22.328 11.648 1 88 38 GLY B N 1
ATOM 2280 C CA . GLY B 1 38 ? 19.578 22.094 12.773 1 88 38 GLY B CA 1
ATOM 2281 C C . GLY B 1 38 ? 20.406 20.828 12.625 1 88 38 GLY B C 1
ATOM 2282 O O . GLY B 1 38 ? 21.062 20.625 11.602 1 88 38 GLY B O 1
ATOM 2283 N N . ALA B 1 39 ? 20.297 20.047 13.609 1 86.81 39 ALA B N 1
ATOM 2284 C CA . ALA B 1 39 ? 21.062 18.812 13.586 1 86.81 39 ALA B CA 1
ATOM 2285 C C . ALA B 1 39 ? 20.266 17.688 12.922 1 86.81 39 ALA B C 1
ATOM 2287 O O . ALA B 1 39 ? 20.766 16.578 12.766 1 86.81 39 ALA B O 1
ATOM 2288 N N . LEU B 1 40 ? 19.125 18.047 12.414 1 92.06 40 LEU B N 1
ATOM 2289 C CA . LEU B 1 40 ? 18.234 17.047 11.82 1 92.06 40 LEU B CA 1
ATOM 2290 C C . LEU B 1 40 ? 18.359 17.062 10.297 1 92.06 40 LEU B C 1
ATOM 2292 O O . LEU B 1 40 ? 18.484 18.125 9.688 1 92.06 40 LEU B O 1
ATOM 2296 N N . GLN B 1 41 ? 18.375 15.93 9.773 1 96.5 41 GLN B N 1
ATOM 2297 C CA . GLN B 1 41 ? 18.094 15.797 8.352 1 96.5 41 GLN B CA 1
ATOM 2298 C C . GLN B 1 41 ? 16.609 15.5 8.117 1 96.5 41 GLN B C 1
ATOM 2300 O O . GLN B 1 41 ? 16.047 14.594 8.742 1 96.5 41 GLN B O 1
ATOM 2305 N N . VAL B 1 42 ? 16.031 16.312 7.309 1 97.88 42 VAL B N 1
ATOM 2306 C CA . VAL B 1 42 ? 14.625 16.109 6.984 1 97.88 42 VAL B CA 1
ATOM 2307 C C . VAL B 1 42 ? 14.484 15.703 5.52 1 97.88 42 VAL B C 1
ATOM 2309 O O . VAL B 1 42 ? 15.102 16.312 4.641 1 97.88 42 VAL B O 1
ATOM 2312 N N . VAL B 1 43 ? 13.766 14.688 5.254 1 98.81 43 VAL B N 1
ATOM 2313 C CA . VAL B 1 43 ? 13.375 14.281 3.906 1 98.81 43 VAL B CA 1
ATOM 2314 C C . VAL B 1 43 ? 11.852 14.32 3.779 1 98.81 43 VAL B C 1
ATOM 2316 O O . VAL B 1 43 ? 11.148 13.594 4.488 1 98.81 43 VAL B O 1
ATOM 2319 N N . TYR B 1 44 ? 11.344 15.195 2.945 1 98.69 44 TYR B N 1
ATOM 2320 C CA . TYR B 1 44 ? 9.898 15.258 2.77 1 98.69 44 TYR B CA 1
ATOM 2321 C C . TYR B 1 44 ? 9.516 15 1.316 1 98.69 44 TYR B C 1
ATOM 2323 O O . TYR B 1 44 ? 10.312 15.234 0.406 1 98.69 44 TYR B O 1
ATOM 2331 N N . VAL B 1 45 ? 8.273 14.508 1.124 1 98.81 45 VAL B N 1
ATOM 2332 C CA . VAL B 1 45 ? 7.844 14.102 -0.209 1 98.81 45 VAL B CA 1
ATOM 2333 C C . VAL B 1 45 ? 6.328 14.258 -0.335 1 98.81 45 VAL B C 1
ATOM 2335 O O . VAL B 1 45 ? 5.594 14.062 0.637 1 98.81 45 VAL B O 1
ATOM 2338 N N . CYS B 1 46 ? 5.906 14.719 -1.466 1 98.5 46 CYS B N 1
ATOM 2339 C CA . CYS B 1 46 ? 4.539 14.5 -1.931 1 98.5 46 CYS B CA 1
ATOM 2340 C C . CYS B 1 46 ? 4.414 13.156 -2.631 1 98.5 46 CYS B C 1
ATOM 2342 O O . CYS B 1 46 ? 4.789 13.016 -3.797 1 98.5 46 CYS B O 1
ATOM 2344 N N . GLY B 1 47 ? 3.861 12.203 -1.918 1 98.31 47 GLY B N 1
ATOM 2345 C CA . GLY B 1 47 ? 3.992 10.82 -2.361 1 98.31 47 GLY B CA 1
ATOM 2346 C C . GLY B 1 47 ? 2.789 10.328 -3.141 1 98.31 47 GLY B C 1
ATOM 2347 O O . GLY B 1 47 ? 2.814 9.234 -3.709 1 98.31 47 GLY B O 1
ATOM 2348 N N . GLY B 1 48 ? 1.684 11.109 -3.117 1 97.81 48 GLY B N 1
ATOM 2349 C CA . GLY B 1 48 ? 0.517 10.719 -3.889 1 97.81 48 GLY B CA 1
ATOM 2350 C C . GLY B 1 48 ? -0.585 10.117 -3.039 1 97.81 48 GLY B C 1
ATOM 2351 O O . GLY B 1 48 ? -0.359 9.766 -1.878 1 97.81 48 GLY B O 1
ATOM 2352 N N . VAL B 1 49 ? -1.715 9.953 -3.682 1 98.31 49 VAL B N 1
ATOM 2353 C CA . VAL B 1 49 ? -2.934 9.547 -2.99 1 98.31 49 VAL B CA 1
ATOM 2354 C C . VAL B 1 49 ? -3.01 8.023 -2.93 1 98.31 49 VAL B C 1
ATOM 2356 O O . VAL B 1 49 ? -2.602 7.332 -3.867 1 98.31 49 VAL B O 1
ATOM 2359 N N . GLY B 1 50 ? -3.484 7.512 -1.794 1 98.69 50 GLY B N 1
ATOM 2360 C CA . GLY B 1 50 ? -3.812 6.098 -1.706 1 98.69 50 GLY B CA 1
ATOM 2361 C C . GLY B 1 50 ? -2.842 5.312 -0.842 1 98.69 50 GLY B C 1
ATOM 2362 O O . GLY B 1 50 ? -1.709 5.746 -0.621 1 98.69 50 GLY B O 1
ATOM 2363 N N . LYS B 1 51 ? -3.264 4.133 -0.478 1 98.81 51 LYS B N 1
ATOM 2364 C CA . LYS B 1 51 ? -2.521 3.299 0.464 1 98.81 51 LYS B CA 1
ATOM 2365 C C . LYS B 1 51 ? -1.232 2.775 -0.163 1 98.81 51 LYS B C 1
ATOM 2367 O O . LYS B 1 51 ? -0.191 2.725 0.495 1 98.81 51 LYS B O 1
ATOM 2372 N N . VAL B 1 52 ? -1.268 2.436 -1.448 1 98.88 52 VAL B N 1
ATOM 2373 C CA . VAL B 1 52 ? -0.09 1.864 -2.094 1 98.88 52 VAL B CA 1
ATOM 2374 C C . VAL B 1 52 ? 1.001 2.928 -2.211 1 98.88 52 VAL B C 1
ATOM 2376 O O . VAL B 1 52 ? 2.166 2.668 -1.896 1 98.88 52 VAL B O 1
ATOM 2379 N N . ASN B 1 53 ? 0.614 4.121 -2.582 1 98.75 53 ASN B N 1
ATOM 2380 C CA . ASN B 1 53 ? 1.572 5.219 -2.646 1 98.75 53 ASN B CA 1
ATOM 2381 C C . ASN B 1 53 ? 2.152 5.539 -1.271 1 98.75 53 ASN B C 1
ATOM 2383 O O . ASN B 1 53 ? 3.355 5.773 -1.14 1 98.75 53 ASN B O 1
ATOM 2387 N N . ALA B 1 54 ? 1.303 5.57 -0.278 1 98.88 54 ALA B N 1
ATOM 2388 C CA . ALA B 1 54 ? 1.779 5.816 1.08 1 98.88 54 ALA B CA 1
ATOM 2389 C C . ALA B 1 54 ? 2.789 4.758 1.511 1 98.88 54 ALA B C 1
ATOM 2391 O O . ALA B 1 54 ? 3.824 5.078 2.098 1 98.88 54 ALA B O 1
ATOM 2392 N N . ALA B 1 55 ? 2.479 3.502 1.163 1 98.88 55 ALA B N 1
ATOM 2393 C CA . ALA B 1 55 ? 3.326 2.387 1.574 1 98.88 55 ALA B CA 1
ATOM 2394 C C . ALA B 1 55 ? 4.688 2.451 0.89 1 98.88 55 ALA B C 1
ATOM 2396 O O . ALA B 1 55 ? 5.727 2.367 1.551 1 98.88 55 ALA B O 1
ATOM 2397 N N . LEU B 1 56 ? 4.703 2.621 -0.457 1 98.75 56 LEU B N 1
ATOM 2398 C CA . LEU B 1 56 ? 5.977 2.611 -1.166 1 98.75 56 LEU B CA 1
ATOM 2399 C C . LEU B 1 56 ? 6.82 3.822 -0.783 1 98.75 56 LEU B C 1
ATOM 2401 O O . LEU B 1 56 ? 8.039 3.709 -0.621 1 98.75 56 LEU B O 1
ATOM 2405 N N . CYS B 1 57 ? 6.215 4.984 -0.548 1 98.75 57 CYS B N 1
ATOM 2406 C CA . CYS B 1 57 ? 6.957 6.188 -0.181 1 98.75 57 CYS B CA 1
ATOM 2407 C C . CYS B 1 57 ? 7.551 6.055 1.215 1 98.75 57 CYS B C 1
ATOM 2409 O O . CYS B 1 57 ? 8.695 6.453 1.446 1 98.75 57 CYS B O 1
ATOM 2411 N N . THR B 1 58 ? 6.715 5.551 2.123 1 98.94 58 THR B N 1
ATOM 2412 C CA . THR B 1 58 ? 7.211 5.352 3.48 1 98.94 58 THR B CA 1
ATOM 2413 C C . THR B 1 58 ? 8.398 4.395 3.49 1 98.94 58 THR B C 1
ATOM 2415 O O . THR B 1 58 ? 9.398 4.652 4.16 1 98.94 58 THR B O 1
ATOM 2418 N N . GLN B 1 59 ? 8.289 3.348 2.711 1 98.94 59 GLN B N 1
ATOM 2419 C CA . GLN B 1 59 ? 9.383 2.389 2.648 1 98.94 59 GLN B CA 1
ATOM 2420 C C . GLN B 1 59 ? 10.633 3.02 2.039 1 98.94 59 GLN B C 1
ATOM 2422 O O . GLN B 1 59 ? 11.75 2.729 2.463 1 98.94 59 GLN B O 1
ATOM 2427 N N . LEU B 1 60 ? 10.477 3.879 1.036 1 98.94 60 LEU B N 1
ATOM 2428 C CA . LEU B 1 60 ? 11.602 4.598 0.452 1 98.94 60 LEU B CA 1
ATOM 2429 C C . LEU B 1 60 ? 12.266 5.508 1.483 1 98.94 60 LEU B C 1
ATOM 2431 O O . LEU B 1 60 ? 13.492 5.547 1.589 1 98.94 60 LEU B O 1
ATOM 2435 N N . LEU B 1 61 ? 11.438 6.223 2.256 1 98.88 61 LEU B N 1
ATOM 2436 C CA . LEU B 1 61 ? 11.969 7.09 3.301 1 98.88 61 LEU B CA 1
ATOM 2437 C C . LEU B 1 61 ? 12.859 6.305 4.258 1 98.88 61 LEU B C 1
ATOM 2439 O O . LEU B 1 61 ? 13.922 6.785 4.664 1 98.88 61 LEU B O 1
ATOM 2443 N N . ILE B 1 62 ? 12.445 5.09 4.562 1 98.69 62 ILE B N 1
ATOM 2444 C CA . ILE B 1 62 ? 13.172 4.254 5.512 1 98.69 62 ILE B CA 1
ATOM 2445 C C . ILE B 1 62 ? 14.383 3.629 4.824 1 98.69 62 ILE B C 1
ATOM 2447 O O . ILE B 1 62 ? 15.523 3.822 5.266 1 98.69 62 ILE B O 1
ATOM 2451 N N . SER B 1 63 ? 14.195 2.98 3.709 1 98.44 63 SER B N 1
ATOM 2452 C CA . SER B 1 63 ? 15.203 2.111 3.104 1 98.44 63 SER B CA 1
ATOM 2453 C C . SER B 1 63 ? 16.266 2.924 2.365 1 98.44 63 SER B C 1
ATOM 2455 O O . SER B 1 63 ? 17.438 2.553 2.352 1 98.44 63 SER B O 1
ATOM 2457 N N . GLU B 1 64 ? 15.844 3.99 1.732 1 98.44 64 GLU B N 1
ATOM 2458 C CA . GLU B 1 64 ? 16.781 4.699 0.863 1 98.44 64 GLU B CA 1
ATOM 2459 C C . GLU B 1 64 ? 17.312 5.961 1.533 1 98.44 64 GLU B C 1
ATOM 2461 O O . GLU B 1 64 ? 18.438 6.379 1.277 1 98.44 64 GLU B O 1
ATOM 2466 N N . PHE B 1 65 ? 16.5 6.57 2.416 1 98.5 65 PHE B N 1
ATOM 2467 C CA . PHE B 1 65 ? 16.922 7.84 2.988 1 98.5 65 PHE B CA 1
ATOM 2468 C C . PHE B 1 65 ? 17.266 7.676 4.465 1 98.5 65 PHE B C 1
ATOM 2470 O O . PHE B 1 65 ? 17.75 8.617 5.102 1 98.5 65 PHE B O 1
ATOM 2477 N N . GLY B 1 66 ? 16.953 6.527 5.012 1 97.88 66 GLY B N 1
ATOM 2478 C CA . GLY B 1 66 ? 17.391 6.219 6.363 1 97.88 66 GLY B CA 1
ATOM 2479 C C . GLY B 1 66 ? 16.562 6.91 7.43 1 97.88 66 GLY B C 1
ATOM 2480 O O . GLY B 1 66 ? 17.062 7.215 8.516 1 97.88 66 GLY B O 1
ATOM 2481 N N . ALA B 1 67 ? 15.32 7.188 7.18 1 98.25 67 ALA B N 1
ATOM 2482 C CA . ALA B 1 67 ? 14.453 7.844 8.156 1 98.25 67 ALA B CA 1
ATOM 2483 C C . ALA B 1 67 ? 14.297 6.992 9.414 1 98.25 67 ALA B C 1
ATOM 2485 O O . ALA B 1 67 ? 14.047 5.789 9.328 1 98.25 67 ALA B O 1
ATOM 2486 N N . ARG B 1 68 ? 14.375 7.641 10.516 1 96.81 68 ARG B N 1
ATOM 2487 C CA . ARG B 1 68 ? 14.266 6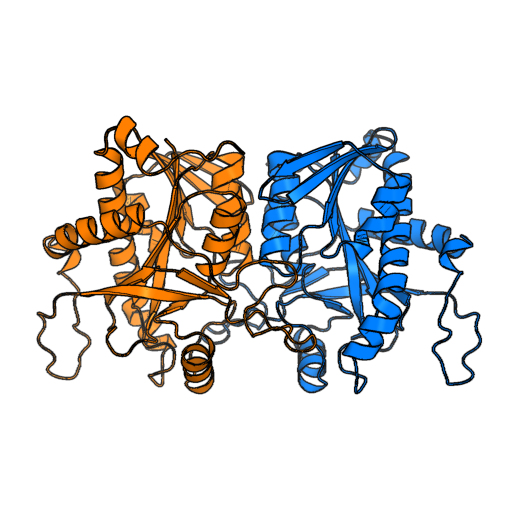.957 11.797 1 96.81 68 ARG B CA 1
ATOM 2488 C C . ARG B 1 68 ? 13.078 7.473 12.594 1 96.81 68 ARG B C 1
ATOM 2490 O O . ARG B 1 68 ? 12.719 6.902 13.633 1 96.81 68 ARG B O 1
ATOM 2497 N N . VAL B 1 69 ? 12.516 8.5 12.18 1 97.56 69 VAL B N 1
ATOM 2498 C CA . VAL B 1 69 ? 11.258 9.07 12.641 1 97.56 69 VAL B CA 1
ATOM 2499 C C . VAL B 1 69 ? 10.391 9.469 11.445 1 97.56 69 VAL B C 1
ATOM 2501 O O . VAL B 1 69 ? 10.898 9.969 10.445 1 97.56 69 VAL B O 1
ATOM 2504 N N . LEU B 1 70 ? 9.133 9.219 11.586 1 98.75 70 LEU B N 1
ATOM 2505 C CA . LEU B 1 70 ? 8.258 9.477 10.438 1 98.75 70 LEU B CA 1
ATOM 2506 C C . LEU B 1 70 ? 7.062 10.328 10.852 1 98.75 70 LEU B C 1
ATOM 2508 O O . LEU B 1 70 ? 6.477 10.109 11.914 1 98.75 70 LEU B O 1
ATOM 2512 N N . ILE B 1 71 ? 6.695 11.289 10 1 98.88 71 ILE B N 1
ATOM 2513 C CA . ILE B 1 71 ? 5.52 12.133 10.188 1 98.88 71 ILE B CA 1
ATOM 2514 C C . ILE B 1 71 ? 4.672 12.117 8.914 1 98.88 71 ILE B C 1
ATOM 2516 O O . ILE B 1 71 ? 5.18 12.375 7.82 1 98.88 71 ILE B O 1
ATOM 2520 N N . ASN B 1 72 ? 3.492 11.75 9.016 1 98.94 72 ASN B N 1
ATOM 2521 C CA . ASN B 1 72 ? 2.516 11.891 7.941 1 98.94 72 ASN B CA 1
ATOM 2522 C C . ASN B 1 72 ? 1.604 13.094 8.172 1 98.94 72 ASN B C 1
ATOM 2524 O O . ASN B 1 72 ? 0.81 13.109 9.109 1 98.94 72 ASN B O 1
ATOM 2528 N N . THR B 1 73 ? 1.687 14.055 7.344 1 98.81 73 THR B N 1
ATOM 2529 C CA . THR B 1 73 ? 0.901 15.273 7.477 1 98.81 73 THR B CA 1
ATOM 2530 C C . THR B 1 73 ? -0.13 15.383 6.355 1 98.81 73 THR B C 1
ATOM 2532 O O . THR B 1 73 ? 0.097 14.891 5.25 1 98.81 73 THR B O 1
ATOM 2535 N N . GLY B 1 74 ? -1.252 15.93 6.672 1 98.5 74 GLY B N 1
ATOM 2536 C CA . GLY B 1 74 ? -2.295 16.109 5.676 1 98.5 74 GLY B CA 1
ATOM 2537 C C . GLY B 1 74 ? -3.641 16.469 6.277 1 98.5 74 GLY B C 1
ATOM 2538 O O . GLY B 1 74 ? -3.705 17.141 7.305 1 98.5 74 GLY B O 1
ATOM 2539 N N . ILE B 1 75 ? -4.754 16.125 5.559 1 98.06 75 ILE B N 1
ATOM 2540 C CA . ILE B 1 75 ? -6.105 16.5 5.953 1 98.06 75 ILE B CA 1
ATOM 2541 C C . ILE B 1 75 ? -6.965 15.25 6.129 1 98.06 75 ILE B C 1
ATOM 2543 O O . ILE B 1 75 ? -6.562 14.156 5.734 1 98.06 75 ILE B O 1
ATOM 2547 N N . ALA B 1 76 ? -8.094 15.414 6.773 1 97.88 76 ALA B N 1
ATOM 2548 C CA . ALA B 1 76 ? -9.023 14.305 7.012 1 97.88 76 ALA B CA 1
ATOM 2549 C C . ALA B 1 76 ? -10.461 14.812 7.117 1 97.88 76 ALA B C 1
ATOM 2551 O O . ALA B 1 76 ? -10.695 16 7.301 1 97.88 76 ALA B O 1
ATOM 2552 N N . GLY B 1 77 ? -11.352 13.906 6.895 1 97.06 77 GLY B N 1
ATOM 2553 C CA . GLY B 1 77 ? -12.734 14.125 7.273 1 97.06 77 GLY B CA 1
ATOM 2554 C C . GLY B 1 77 ? -13.016 13.789 8.727 1 97.06 77 GLY B C 1
ATOM 2555 O O . GLY B 1 77 ? -12.539 12.773 9.234 1 97.06 77 GLY B O 1
ATOM 2556 N N . ALA B 1 78 ? -13.828 14.609 9.312 1 96.69 78 ALA B N 1
ATOM 2557 C CA . ALA B 1 78 ? -14.156 14.406 10.719 1 96.69 78 ALA B CA 1
ATOM 2558 C C . ALA B 1 78 ? -15.227 13.328 10.883 1 96.69 78 ALA B C 1
ATOM 2560 O O . ALA B 1 78 ? -16.25 13.359 10.211 1 96.69 78 ALA B O 1
ATOM 2561 N N . LEU B 1 79 ? -14.93 12.383 11.742 1 97 79 LEU B N 1
ATOM 2562 C CA . LEU B 1 79 ? -15.914 11.375 12.125 1 97 79 LEU B CA 1
ATOM 2563 C C . LEU B 1 79 ? -16.406 11.617 13.547 1 97 79 LEU B C 1
ATOM 2565 O O . LEU B 1 79 ? -17.484 11.133 13.922 1 97 79 LEU B O 1
ATOM 2569 N N . ASP B 1 80 ? -15.57 12.258 14.281 1 92.62 80 ASP B N 1
ATOM 2570 C CA . ASP B 1 80 ? -15.906 12.641 15.656 1 92.62 80 ASP B CA 1
ATOM 2571 C C . ASP B 1 80 ? -16.656 13.969 15.688 1 92.62 80 ASP B C 1
ATOM 2573 O O . ASP B 1 80 ? -16.234 14.953 15.086 1 92.62 80 ASP B O 1
ATOM 2577 N N . GLU B 1 81 ? -17.641 14.07 16.438 1 87.75 81 GLU B N 1
ATOM 2578 C CA . GLU B 1 81 ? -18.5 15.25 16.484 1 87.75 81 GLU B CA 1
ATOM 2579 C C . GLU B 1 81 ? -17.781 16.422 17.156 1 87.75 81 GLU B C 1
ATOM 2581 O O . GLU B 1 81 ? -18.156 17.578 16.969 1 87.75 81 GLU B O 1
ATOM 2586 N N . ARG B 1 82 ? -16.828 16.203 17.875 1 85.62 82 ARG B N 1
ATOM 2587 C CA . ARG B 1 82 ? -16.078 17.25 18.547 1 85.62 82 ARG B CA 1
ATOM 2588 C C . ARG B 1 82 ? -15.164 17.984 17.562 1 85.62 82 ARG B C 1
ATOM 2590 O O . ARG B 1 82 ? -14.68 19.078 17.859 1 85.62 82 ARG B O 1
ATOM 2597 N N . LEU B 1 83 ? -14.914 17.281 16.438 1 93.19 83 LEU B N 1
ATOM 2598 C CA . LEU B 1 83 ? -13.992 17.844 15.453 1 93.19 83 LEU B CA 1
ATOM 2599 C C . LEU B 1 83 ? -14.734 18.688 14.43 1 93.19 83 LEU B C 1
ATOM 2601 O O . LEU B 1 83 ? -15.711 18.234 13.828 1 93.19 83 LEU B O 1
ATOM 2605 N N . CYS B 1 84 ? -14.227 19.906 14.273 1 90 84 CYS B N 1
ATOM 2606 C CA . CYS B 1 84 ? -14.711 20.812 13.242 1 90 84 CYS B CA 1
ATOM 2607 C C . CYS B 1 84 ? -13.617 21.109 12.219 1 90 84 CYS B C 1
ATOM 2609 O O . CYS B 1 84 ? -12.445 20.828 12.469 1 90 84 CYS B O 1
ATOM 2611 N N . VAL B 1 85 ? -14.094 21.578 11.125 1 91.5 85 VAL B N 1
ATOM 2612 C CA . VAL B 1 85 ? -13.133 22 10.117 1 91.5 85 VAL B CA 1
ATOM 2613 C C . VAL B 1 85 ? -12.055 22.875 10.758 1 91.5 85 VAL B C 1
ATOM 2615 O O . VAL B 1 85 ? -12.367 23.766 11.562 1 91.5 85 VAL B O 1
ATOM 2618 N N . PHE B 1 86 ? -10.781 22.562 10.531 1 92.38 86 PHE B N 1
ATOM 2619 C CA . PHE B 1 86 ? -9.578 23.281 10.953 1 92.38 86 PHE B CA 1
ATOM 2620 C C . PHE B 1 86 ? -9.148 22.844 12.344 1 92.38 86 PHE B C 1
ATOM 2622 O O . PHE B 1 86 ? -8.117 23.297 12.852 1 92.38 86 PHE B O 1
ATOM 2629 N N . ASP B 1 87 ? -9.875 22.016 12.961 1 94.38 87 ASP B N 1
ATOM 2630 C CA . ASP B 1 87 ? -9.312 21.312 14.109 1 94.38 87 ASP B CA 1
ATOM 2631 C C . ASP B 1 87 ? -8.234 20.328 13.672 1 94.38 87 ASP B C 1
ATOM 2633 O O . ASP B 1 87 ? -8.094 20.031 12.477 1 94.38 87 ASP B O 1
ATOM 2637 N N . VAL B 1 88 ? -7.469 19.906 14.672 1 97.25 88 VAL B N 1
ATOM 2638 C CA . VAL B 1 88 ? -6.359 19.016 14.359 1 97.25 88 VAL B CA 1
ATOM 2639 C C . VAL B 1 88 ? -6.574 17.656 15.031 1 97.25 88 VAL B C 1
ATOM 2641 O O . VAL B 1 88 ? -6.961 17.594 16.203 1 97.25 88 VAL B O 1
ATOM 2644 N N . LEU B 1 89 ? -6.453 16.625 14.281 1 98.62 89 LEU B N 1
ATOM 2645 C CA . LEU B 1 89 ? -6.43 15.266 14.789 1 98.62 89 LEU B CA 1
ATOM 2646 C C . LEU B 1 89 ? -5.012 14.703 14.766 1 98.62 89 LEU B C 1
ATOM 2648 O O . LEU B 1 89 ? -4.352 14.703 13.727 1 98.62 89 LEU B O 1
ATOM 2652 N N . VAL B 1 90 ? -4.531 14.289 15.914 1 98.81 90 VAL B N 1
ATOM 2653 C CA . VAL B 1 90 ? -3.264 13.578 16.016 1 98.81 90 VAL B CA 1
ATOM 2654 C C . VAL B 1 90 ? -3.518 12.109 16.344 1 98.81 90 VAL B C 1
ATOM 2656 O O . VAL B 1 90 ? -4.328 11.797 17.219 1 98.81 90 VAL B O 1
ATOM 2659 N N . SER B 1 91 ? -2.822 11.242 15.695 1 98.88 91 SER B N 1
ATOM 2660 C CA . SER B 1 91 ? -3.125 9.812 15.773 1 98.88 91 SER B CA 1
ATOM 2661 C C . SER B 1 91 ? -2.668 9.234 17.109 1 98.88 91 SER B C 1
ATOM 2663 O O . SER B 1 91 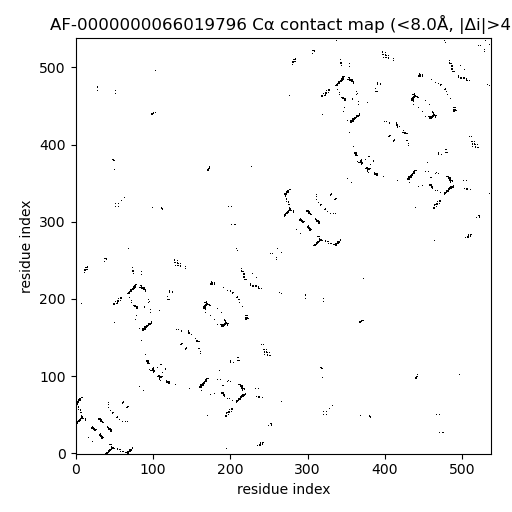? -1.499 9.352 17.484 1 98.88 91 SER B O 1
ATOM 2665 N N . VAL B 1 92 ? -3.596 8.578 17.75 1 98.75 92 VAL B N 1
ATOM 2666 C CA . VAL B 1 92 ? -3.223 7.602 18.781 1 98.75 92 VAL B CA 1
ATOM 2667 C C . VAL B 1 92 ? -2.861 6.273 18.125 1 98.75 92 VAL B C 1
ATOM 2669 O O . VAL B 1 92 ? -1.879 5.633 18.5 1 98.75 92 VAL B O 1
ATOM 2672 N N . ASP B 1 93 ? -3.676 5.918 17.188 1 98.75 93 ASP B N 1
ATOM 2673 C CA . ASP B 1 93 ? -3.439 4.754 16.344 1 98.75 93 ASP B CA 1
ATOM 2674 C C . ASP B 1 93 ? -4.156 4.902 15 1 98.75 93 ASP B C 1
ATOM 2676 O O . ASP B 1 93 ? -4.816 5.91 14.75 1 98.75 93 ASP B O 1
ATOM 2680 N N . ALA B 1 94 ? -3.885 3.98 14.109 1 98.88 94 ALA B N 1
ATOM 2681 C CA . ALA B 1 94 ? -4.488 4.012 12.781 1 98.88 94 ALA B CA 1
ATOM 2682 C C . ALA B 1 94 ? -4.965 2.621 12.359 1 98.88 94 ALA B C 1
ATOM 2684 O O . ALA B 1 94 ? -4.352 1.614 12.727 1 98.88 94 ALA B O 1
ATOM 2685 N N . VAL B 1 95 ? -6.051 2.555 11.578 1 98.75 95 VAL B N 1
ATOM 2686 C CA . VAL B 1 95 ? -6.621 1.3 11.102 1 98.75 95 VAL B CA 1
ATOM 2687 C C . VAL B 1 95 ? -6.969 1.419 9.625 1 98.75 95 VAL B C 1
ATOM 2689 O O . VAL B 1 95 ? -7.316 2.502 9.141 1 98.75 95 VAL B O 1
ATOM 2692 N N . GLN B 1 96 ? -6.82 0.334 8.914 1 98.75 96 GLN B N 1
ATOM 2693 C CA . GLN B 1 96 ? -7.316 0.254 7.547 1 98.75 96 GLN B CA 1
ATOM 2694 C C . GLN B 1 96 ? -8.773 -0.206 7.512 1 98.75 96 GLN B C 1
ATOM 2696 O O . GLN B 1 96 ? -9.055 -1.389 7.711 1 98.75 96 GLN B O 1
ATOM 2701 N N . HIS B 1 97 ? -9.648 0.678 7.211 1 98.5 97 HIS B N 1
ATOM 2702 C CA . HIS B 1 97 ? -11.062 0.363 7.383 1 98.5 97 HIS B CA 1
ATOM 2703 C C . HIS B 1 97 ? -11.602 -0.427 6.195 1 98.5 97 HIS B C 1
ATOM 2705 O O . HIS B 1 97 ? -12.695 -0.994 6.262 1 98.5 97 HIS B O 1
ATOM 2711 N N . ASP B 1 98 ? -10.789 -0.511 5.145 1 98.25 98 ASP B N 1
ATOM 2712 C CA . ASP B 1 98 ? -11.297 -1.098 3.908 1 98.25 98 ASP B CA 1
ATOM 2713 C C . ASP B 1 98 ? -10.758 -2.512 3.709 1 98.25 98 ASP B C 1
ATOM 2715 O O . ASP B 1 98 ? -11.062 -3.164 2.709 1 98.25 98 ASP B O 1
ATOM 2719 N N . VAL B 1 99 ? -9.938 -3.055 4.582 1 98.25 99 VAL B N 1
ATOM 2720 C CA . VAL B 1 99 ? -9.523 -4.453 4.523 1 98.25 99 VAL B CA 1
ATOM 2721 C C . VAL B 1 99 ? -10.664 -5.348 5 1 98.25 99 VAL B C 1
ATOM 2723 O O . VAL B 1 99 ? -11.188 -5.164 6.102 1 98.25 99 VAL B O 1
ATOM 2726 N N . ASP B 1 100 ? -11.062 -6.277 4.164 1 97.19 100 ASP B N 1
ATOM 2727 C CA . ASP B 1 100 ? -12.211 -7.113 4.516 1 97.19 100 ASP B CA 1
ATOM 2728 C C . ASP B 1 100 ? -11.977 -8.562 4.102 1 97.19 100 ASP B C 1
ATOM 2730 O O . ASP B 1 100 ? -12.133 -8.914 2.932 1 97.19 100 ASP B O 1
ATOM 2734 N N . VAL B 1 101 ? -11.68 -9.406 5.004 1 96 101 VAL B N 1
ATOM 2735 C CA . VAL B 1 101 ? -11.578 -10.852 4.816 1 96 101 VAL B CA 1
ATOM 2736 C C . VAL B 1 101 ? -12.461 -11.57 5.828 1 96 101 VAL B C 1
ATOM 2738 O O . VAL B 1 101 ? -12.078 -12.609 6.371 1 96 101 VAL B O 1
ATOM 2741 N N . THR B 1 102 ? -13.516 -10.977 6.117 1 93.94 102 THR B N 1
ATOM 2742 C CA . THR B 1 102 ? -14.461 -11.523 7.074 1 93.94 102 THR B CA 1
ATOM 2743 C C . THR B 1 102 ? -14.953 -12.898 6.625 1 93.94 102 THR B C 1
ATOM 2745 O O . THR B 1 102 ? -15.414 -13.695 7.441 1 93.94 102 THR B O 1
ATOM 2748 N N . ALA B 1 103 ? -14.852 -13.234 5.352 1 90.5 103 ALA B N 1
ATOM 2749 C CA . ALA B 1 103 ? -15.211 -14.539 4.801 1 90.5 103 ALA B CA 1
ATOM 2750 C C . ALA B 1 103 ? -14.453 -15.656 5.512 1 90.5 103 ALA B C 1
ATOM 2752 O O . ALA B 1 103 ? -14.898 -16.812 5.523 1 90.5 103 ALA B O 1
ATOM 2753 N N . PHE B 1 104 ? -13.344 -15.305 6.137 1 92.31 104 PHE B N 1
ATOM 2754 C CA . PHE B 1 104 ? -12.523 -16.297 6.812 1 92.31 104 PHE B CA 1
ATOM 2755 C C . PHE B 1 104 ? -12.617 -16.141 8.328 1 92.31 104 PHE B C 1
ATOM 2757 O O . PHE B 1 104 ? -11.781 -16.672 9.062 1 92.31 104 PHE B O 1
ATOM 2764 N N . GLY B 1 105 ? -13.516 -15.273 8.781 1 91.31 105 GLY B N 1
ATOM 2765 C CA . GLY B 1 105 ? -13.773 -15.148 10.203 1 91.31 105 GLY B CA 1
ATOM 2766 C C . GLY B 1 105 ? -12.992 -14.039 10.867 1 91.31 105 GLY B C 1
ATOM 2767 O O . GLY B 1 105 ? -13.023 -13.883 12.086 1 91.31 105 GLY B O 1
ATOM 2768 N N . TYR B 1 106 ? -12.359 -13.242 10.102 1 92.56 106 TYR B N 1
ATOM 2769 C CA . TYR B 1 106 ? -11.617 -12.125 10.664 1 92.56 106 TYR B CA 1
ATOM 2770 C C . TYR B 1 106 ? -12.523 -10.922 10.891 1 92.56 106 TYR B C 1
ATOM 2772 O O . TYR B 1 106 ? -13.539 -10.766 10.211 1 92.56 106 TYR B O 1
ATOM 2780 N N . GLN B 1 107 ? -12.094 -10.109 11.859 1 92.88 107 GLN B N 1
ATOM 2781 C CA . GLN B 1 107 ? -12.742 -8.812 12.008 1 92.88 107 GLN B CA 1
ATOM 2782 C C . GLN B 1 107 ? -12.383 -7.883 10.852 1 92.88 107 GLN B C 1
ATOM 2784 O O . GLN B 1 107 ? -11.289 -7.977 10.289 1 92.88 107 GLN B O 1
ATOM 2789 N N . LYS B 1 108 ? -13.312 -6.992 10.555 1 95.12 108 LYS B N 1
ATOM 2790 C CA . LYS B 1 108 ? -13.016 -5.992 9.531 1 95.12 108 LYS B CA 1
ATOM 2791 C C . LYS B 1 108 ? -11.773 -5.184 9.891 1 95.12 108 LYS B C 1
ATOM 2793 O O . LYS B 1 108 ? -11.594 -4.797 11.047 1 95.12 108 LYS B O 1
ATOM 2798 N N . GLY B 1 109 ? -10.906 -4.973 8.883 1 96.31 109 GLY B N 1
ATOM 2799 C CA . GLY B 1 109 ? -9.688 -4.215 9.109 1 96.31 109 GLY B CA 1
ATOM 2800 C C . GLY B 1 109 ? -8.508 -5.082 9.5 1 96.31 109 GLY B C 1
ATOM 2801 O O . GLY B 1 109 ? -7.359 -4.641 9.445 1 96.31 109 GLY B O 1
ATOM 2802 N N . ARG B 1 110 ? -8.82 -6.324 9.875 1 96.19 110 ARG B N 1
ATOM 2803 C CA . ARG B 1 110 ? -7.742 -7.227 10.266 1 96.19 110 ARG B CA 1
ATOM 2804 C C . ARG B 1 110 ? -7.055 -7.828 9.047 1 96.19 110 ARG B C 1
ATOM 2806 O O . ARG B 1 110 ? -7.723 -8.352 8.148 1 96.19 110 ARG B O 1
ATOM 2813 N N . ILE B 1 111 ? -5.793 -7.691 9.039 1 96.5 111 ILE B N 1
ATOM 2814 C CA . ILE B 1 111 ? -4.996 -8.336 8 1 96.5 111 ILE B CA 1
ATOM 2815 C C . ILE B 1 111 ? -4.582 -9.734 8.461 1 96.5 111 ILE B C 1
ATOM 2817 O O . ILE B 1 111 ? -3.975 -9.883 9.523 1 96.5 111 ILE B O 1
ATOM 2821 N N . PRO B 1 112 ? -4.867 -10.75 7.688 1 94.06 112 PRO B N 1
ATOM 2822 C CA . PRO B 1 112 ? -4.531 -12.109 8.102 1 94.06 112 PRO B CA 1
ATOM 2823 C C . PRO B 1 112 ? -3.053 -12.273 8.453 1 94.06 112 PRO B C 1
ATOM 2825 O O . PRO B 1 112 ? -2.189 -11.703 7.777 1 94.06 112 PRO B O 1
ATOM 2828 N N . ARG B 1 113 ? -2.783 -12.977 9.531 1 89.88 113 ARG B N 1
ATOM 2829 C CA . ARG B 1 113 ? -1.461 -13.398 9.977 1 89.88 113 ARG B CA 1
ATOM 2830 C C . ARG B 1 113 ? -0.665 -12.219 10.523 1 89.88 113 ARG B C 1
ATOM 2832 O O . ARG B 1 113 ? 0.551 -12.312 10.703 1 89.88 113 ARG B O 1
ATOM 2839 N N . MET B 1 114 ? -1.29 -11.109 10.703 1 92.31 114 MET B N 1
ATOM 2840 C CA . MET B 1 114 ? -0.667 -10 11.43 1 92.31 114 MET B CA 1
ATOM 2841 C C . MET B 1 114 ? -1.244 -9.875 12.836 1 92.31 114 MET B C 1
ATOM 2843 O O . MET B 1 114 ? -2.412 -10.195 13.062 1 92.31 114 MET B O 1
ATOM 2847 N N . ASP B 1 115 ? -0.477 -9.414 13.641 1 83.62 115 ASP B N 1
ATOM 2848 C CA . ASP B 1 115 ? -0.811 -9.461 15.062 1 83.62 115 ASP B CA 1
ATOM 2849 C C . ASP B 1 115 ? -1.755 -8.32 15.438 1 83.62 115 ASP B C 1
ATOM 2851 O O . ASP B 1 115 ? -2.447 -8.391 16.453 1 83.62 115 ASP B O 1
ATOM 2855 N N . SER B 1 116 ? -1.794 -7.277 14.641 1 83.06 116 SER B N 1
ATOM 2856 C CA . SER B 1 116 ? -2.555 -6.113 15.094 1 83.06 116 SER B CA 1
ATOM 2857 C C . SER B 1 116 ? -3.486 -5.609 13.992 1 83.06 116 SER B C 1
ATOM 2859 O O . SER B 1 116 ? -3.191 -5.754 12.805 1 83.06 116 SER B O 1
ATOM 2861 N N . VAL B 1 117 ? -4.598 -5.133 14.492 1 90.25 117 VAL B N 1
ATOM 2862 C CA . VAL B 1 117 ? -5.539 -4.438 13.617 1 90.25 117 VAL B CA 1
ATOM 2863 C C . VAL B 1 117 ? -5.168 -2.957 13.539 1 90.25 117 VAL B C 1
ATOM 2865 O O . VAL B 1 117 ? -5.32 -2.33 12.484 1 90.25 117 VAL B O 1
ATOM 2868 N N . GLU B 1 118 ? -4.672 -2.465 14.594 1 96.88 118 GLU B N 1
ATOM 2869 C CA . GLU B 1 118 ? -4.32 -1.051 14.672 1 96.88 118 GLU B CA 1
ATOM 2870 C C . GLU B 1 118 ? -2.812 -0.866 14.836 1 96.88 118 GLU B C 1
ATOM 2872 O O . GLU B 1 118 ? -2.129 -1.746 15.359 1 96.88 118 GLU B O 1
ATOM 2877 N N . TRP B 1 119 ? -2.309 0.202 14.352 1 97.94 119 TRP B N 1
ATOM 2878 C CA . TRP B 1 119 ? -0.917 0.614 14.516 1 97.94 119 TRP B CA 1
ATOM 2879 C C . TRP B 1 119 ? -0.815 1.836 15.422 1 97.94 119 TRP B C 1
ATOM 2881 O O . TRP B 1 119 ? -1.356 2.898 15.109 1 97.94 119 TRP B O 1
ATOM 2891 N N . THR B 1 120 ? -0.057 1.715 16.453 1 98.31 120 THR B N 1
ATOM 2892 C CA . THR B 1 120 ? -0.04 2.729 17.5 1 98.31 120 THR B CA 1
ATOM 2893 C C . THR B 1 120 ? 1.04 3.771 17.234 1 98.31 120 THR B C 1
ATOM 2895 O O . THR B 1 120 ? 2.188 3.424 16.938 1 98.31 120 THR B O 1
ATOM 2898 N N . ALA B 1 121 ? 0.649 5.035 17.328 1 98.56 121 ALA B N 1
ATOM 2899 C CA . ALA B 1 121 ? 1.589 6.137 17.156 1 98.56 121 ALA B CA 1
ATOM 2900 C C . ALA B 1 121 ? 2.502 6.281 18.375 1 98.56 121 ALA B C 1
ATOM 2902 O O . ALA B 1 121 ? 2.137 5.883 19.484 1 98.56 121 ALA B O 1
ATOM 2903 N N . ASN B 1 122 ? 3.637 6.863 18.109 1 97.88 122 ASN B N 1
ATOM 2904 C CA . ASN B 1 122 ? 4.637 7.031 19.172 1 97.88 122 ASN B CA 1
ATOM 2905 C C . ASN B 1 122 ? 4.207 8.086 20.188 1 97.88 122 ASN B C 1
ATOM 2907 O O . ASN B 1 122 ? 3.844 9.203 19.812 1 97.88 122 ASN B O 1
ATOM 2911 N N . THR B 1 123 ? 4.309 7.766 21.422 1 96.75 123 THR B N 1
ATOM 2912 C CA . THR B 1 123 ? 3.824 8.625 22.5 1 96.75 123 THR B CA 1
ATOM 2913 C C . THR B 1 123 ? 4.633 9.914 22.562 1 96.75 123 THR B C 1
ATOM 2915 O O . THR B 1 123 ? 4.066 11 22.75 1 96.75 123 THR B O 1
ATOM 2918 N N . ALA B 1 124 ? 5.914 9.797 22.438 1 95 124 ALA B N 1
ATOM 2919 C CA . ALA B 1 124 ? 6.77 10.977 22.5 1 95 124 ALA B CA 1
ATOM 2920 C C . ALA B 1 124 ? 6.473 11.938 21.359 1 95 124 ALA B C 1
ATOM 2922 O O . ALA B 1 124 ? 6.473 13.156 21.547 1 95 124 ALA B O 1
ATOM 2923 N N . LEU B 1 125 ? 6.234 11.375 20.203 1 97.06 125 LEU B N 1
ATOM 2924 C CA . LEU B 1 125 ? 5.906 12.219 19.062 1 97.06 125 LEU B CA 1
ATOM 2925 C C . LEU B 1 125 ? 4.566 12.914 19.266 1 97.06 125 LEU B C 1
ATOM 2927 O O . LEU B 1 125 ? 4.414 14.086 18.922 1 97.06 125 LEU B O 1
ATOM 2931 N N . ARG B 1 126 ? 3.607 12.242 19.797 1 97.81 126 ARG B N 1
ATOM 2932 C CA . ARG B 1 126 ? 2.312 12.852 20.078 1 97.81 126 ARG B CA 1
ATOM 2933 C C . ARG B 1 126 ? 2.453 14.016 21.047 1 97.81 126 ARG B C 1
ATOM 2935 O O . ARG B 1 126 ? 1.796 15.047 20.891 1 97.81 126 ARG B O 1
ATOM 2942 N N . TYR B 1 127 ? 3.289 13.82 22.016 1 96.19 127 TYR B N 1
ATOM 2943 C CA . TYR B 1 127 ? 3.549 14.883 22.969 1 96.19 127 TYR B CA 1
ATOM 2944 C C . TYR B 1 127 ? 4.16 16.094 22.281 1 96.19 127 TYR B C 1
ATOM 2946 O O . TYR B 1 127 ? 3.756 17.234 22.547 1 96.19 127 TYR B O 1
ATOM 2954 N N . LEU B 1 128 ? 5.074 15.844 21.438 1 95.75 128 LEU B N 1
ATOM 2955 C CA . LEU B 1 128 ? 5.719 16.938 20.703 1 95.75 128 LEU B CA 1
ATOM 2956 C C . LEU B 1 128 ? 4.715 17.672 19.828 1 95.75 128 LEU B C 1
ATOM 2958 O O . LEU B 1 128 ? 4.797 18.891 19.688 1 95.75 128 LEU B O 1
ATOM 2962 N N . VAL B 1 129 ? 3.781 16.922 19.234 1 98.06 129 VAL B N 1
ATOM 2963 C CA . VAL B 1 129 ? 2.76 17.531 18.391 1 98.06 129 VAL B CA 1
ATOM 2964 C C . VAL B 1 129 ? 1.89 18.469 19.25 1 98.06 129 VAL B C 1
ATOM 2966 O O . VAL B 1 129 ? 1.561 19.578 18.828 1 98.06 129 VAL B O 1
ATOM 2969 N N . ARG B 1 130 ? 1.559 18.062 20.391 1 96.75 130 ARG B N 1
ATOM 2970 C CA . ARG B 1 130 ? 0.748 18.875 21.281 1 96.75 130 ARG B CA 1
ATOM 2971 C C . ARG B 1 130 ? 1.474 20.156 21.656 1 96.75 130 ARG B C 1
ATOM 2973 O O . ARG B 1 130 ? 0.875 21.234 21.672 1 96.75 130 ARG B O 1
ATOM 2980 N N . GLU B 1 131 ? 2.713 20.031 21.969 1 94.94 131 GLU B N 1
ATOM 2981 C CA . GLU B 1 131 ? 3.506 21.203 22.312 1 94.94 131 GLU B CA 1
ATOM 2982 C C . GLU B 1 131 ? 3.604 22.156 21.141 1 94.94 131 GLU B C 1
ATOM 2984 O O . GLU B 1 131 ? 3.473 23.375 21.312 1 94.94 131 GLU B O 1
ATOM 2989 N N . ALA B 1 132 ? 3.842 21.578 20.047 1 96.06 132 ALA B N 1
ATOM 2990 C CA . ALA B 1 132 ? 3.943 22.391 18.828 1 96.06 132 ALA B CA 1
ATOM 2991 C C . ALA B 1 132 ? 2.621 23.078 18.531 1 96.06 132 ALA B C 1
ATOM 2993 O O . ALA B 1 132 ? 2.607 24.219 18.062 1 96.06 132 ALA B O 1
ATOM 2994 N N . PHE B 1 133 ? 1.549 22.359 18.75 1 96.5 133 PHE B N 1
ATOM 2995 C CA . PHE B 1 133 ? 0.223 22.922 18.5 1 96.5 133 PHE B CA 1
ATOM 2996 C C . PHE B 1 133 ? -0.017 24.156 19.375 1 96.5 133 PHE B C 1
ATOM 2998 O O . PHE B 1 133 ? -0.554 25.156 18.891 1 96.5 133 PHE B O 1
ATOM 3005 N N . ASP B 1 134 ? 0.382 24.094 20.578 1 92.62 134 ASP B N 1
ATOM 3006 C CA . ASP B 1 134 ? 0.24 25.219 21.5 1 92.62 134 ASP B CA 1
ATOM 3007 C C . ASP B 1 134 ? 0.981 26.453 20.969 1 92.62 134 ASP B C 1
ATOM 3009 O O . ASP B 1 134 ? 0.502 27.578 21.109 1 92.62 134 ASP B O 1
ATOM 3013 N N . LEU B 1 135 ? 2.059 26.219 20.375 1 89.31 135 LEU B N 1
ATOM 3014 C CA . LEU B 1 135 ? 2.834 27.312 19.797 1 89.31 135 LEU B CA 1
ATOM 3015 C C . LEU B 1 135 ? 2.16 27.844 18.547 1 89.31 135 LEU B C 1
ATOM 3017 O O . LEU B 1 135 ? 2.17 29.062 18.297 1 89.31 135 LEU B O 1
ATOM 3021 N N . CYS B 1 136 ? 1.597 26.938 17.75 1 90.31 136 CYS B N 1
ATOM 3022 C CA . CYS B 1 136 ? 0.944 27.328 16.5 1 90.31 136 CYS B CA 1
ATOM 3023 C C . CYS B 1 136 ? -0.261 28.219 16.766 1 90.31 136 CYS B C 1
ATOM 3025 O O . CYS B 1 136 ? -0.544 29.141 15.992 1 90.31 136 CYS B O 1
ATOM 3027 N N . THR B 1 137 ? -0.983 27.938 17.828 1 85.75 137 THR B N 1
ATOM 3028 C CA . THR B 1 137 ? -2.209 28.672 18.109 1 85.75 137 THR B CA 1
ATOM 3029 C C . THR B 1 137 ? -1.9 30.125 18.438 1 85.75 137 THR B C 1
ATOM 3031 O O . THR B 1 137 ? -2.795 30.984 18.422 1 85.75 137 THR B O 1
ATOM 3034 N N . ARG B 1 138 ? -0.625 30.406 18.672 1 82.44 138 ARG B N 1
ATOM 3035 C CA . ARG B 1 138 ? -0.205 31.766 18.984 1 82.44 138 ARG B CA 1
ATOM 3036 C C . ARG B 1 138 ? 0.358 32.469 17.75 1 82.44 138 ARG B C 1
ATOM 3038 O O . ARG B 1 138 ? 0.687 33.656 17.781 1 82.44 138 ARG B O 1
ATOM 3045 N N . ASP B 1 139 ? 0.466 31.688 16.703 1 80.56 139 ASP B N 1
ATOM 3046 C CA . ASP B 1 139 ? 1.015 32.219 15.453 1 80.56 139 ASP B CA 1
ATOM 3047 C C . ASP B 1 139 ? -0.068 32.875 14.617 1 80.56 139 ASP B C 1
ATOM 3049 O O . ASP B 1 139 ? -1.126 32.281 14.375 1 80.56 139 ASP B O 1
ATOM 3053 N N . PRO B 1 140 ? 0.133 34.062 14.188 1 77.75 140 PRO B N 1
ATOM 3054 C CA . PRO B 1 140 ? -0.854 34.781 13.367 1 77.75 140 PRO B CA 1
ATOM 3055 C C . PRO B 1 140 ? -1.205 34.031 12.086 1 77.75 140 PRO B C 1
ATOM 3057 O O . PRO B 1 140 ? -2.334 34.125 11.594 1 77.75 140 PRO B O 1
ATOM 3060 N N . GLU B 1 141 ? -0.269 33.312 11.547 1 78 141 GLU B N 1
ATOM 3061 C CA . GLU B 1 141 ? -0.522 32.562 10.328 1 78 141 GLU B CA 1
ATOM 3062 C C . GLU B 1 141 ? -1.544 31.438 10.578 1 78 141 GLU B C 1
ATOM 3064 O O . GLU B 1 141 ? -2.252 31.031 9.656 1 78 141 GLU B O 1
ATOM 3069 N N . TRP B 1 142 ? -1.539 30.938 11.727 1 81.69 142 TRP B N 1
ATOM 3070 C CA . TRP B 1 142 ? -2.469 29.891 12.117 1 81.69 142 TRP B CA 1
ATOM 3071 C C . TRP B 1 142 ? -3.889 30.438 12.242 1 81.69 142 TRP B C 1
ATOM 3073 O O . TRP B 1 142 ? -4.848 29.781 11.828 1 81.69 142 TRP B O 1
ATOM 3083 N N . THR B 1 143 ? -3.992 31.672 12.727 1 67.25 143 THR B N 1
ATOM 3084 C CA . THR B 1 143 ? -5.266 32.25 13.117 1 67.25 143 THR B CA 1
ATOM 3085 C C . THR B 1 143 ? -5.953 32.906 11.922 1 67.25 143 THR B C 1
ATOM 3087 O O . THR B 1 143 ? -7.172 33.094 11.922 1 67.25 143 THR B O 1
ATOM 3090 N N . GLU B 1 144 ? -5.199 33.344 10.906 1 57.34 144 GLU B N 1
ATOM 3091 C CA . GLU B 1 144 ? -5.738 34.156 9.828 1 57.34 144 GLU B CA 1
ATOM 3092 C C . GLU B 1 144 ? -6.703 33.375 8.961 1 57.34 144 GLU B C 1
ATOM 3094 O O . GLU B 1 144 ? -7.609 33.938 8.344 1 57.34 144 GLU B O 1
ATOM 3099 N N . GLY B 1 145 ? -7.359 32.312 9.312 1 48.47 145 GLY B N 1
ATOM 3100 C CA . GLY B 1 145 ? -8.32 31.562 8.516 1 48.47 145 GLY B CA 1
ATOM 3101 C C . GLY B 1 145 ? -9.289 30.75 9.359 1 48.47 145 GLY B C 1
ATOM 3102 O O . GLY B 1 145 ? -9.852 29.766 8.883 1 48.47 145 GLY B O 1
ATOM 3103 N N . ALA B 1 146 ? -9.242 30.906 10.484 1 42.19 146 ALA B N 1
ATOM 3104 C CA . ALA B 1 146 ? -10.227 30.156 11.273 1 42.19 146 ALA B CA 1
ATOM 3105 C C . ALA B 1 146 ? -11.617 30.281 10.664 1 42.19 146 ALA B C 1
ATOM 3107 O O . ALA B 1 146 ? -11.859 31.141 9.82 1 42.19 146 ALA B O 1
ATOM 3108 N N . CYS B 1 147 ? -12.672 29.703 11.25 1 39.94 147 CYS B N 1
ATOM 3109 C CA . CYS B 1 147 ? -14.023 29.297 10.883 1 39.94 147 CYS B CA 1
ATOM 3110 C C . CYS B 1 147 ? -14.773 30.438 10.211 1 39.94 147 CYS B C 1
ATOM 3112 O O . CYS B 1 147 ? -15.211 31.375 10.875 1 39.94 147 CYS B O 1
ATOM 3114 N N . ALA B 1 148 ? -14.273 30.953 9.211 1 36.34 148 ALA B N 1
ATOM 3115 C CA . ALA B 1 148 ? -15.336 31.766 8.633 1 36.34 148 ALA B CA 1
ATOM 3116 C C . ALA B 1 148 ? -16.609 30.953 8.414 1 36.34 148 ALA B C 1
ATOM 3118 O O . ALA B 1 148 ? -17.625 31.484 7.969 1 36.34 148 ALA B O 1
ATOM 3119 N N . LEU B 1 149 ? -16.406 29.625 8.141 1 36.41 149 LEU B N 1
ATOM 3120 C CA . LEU B 1 149 ? -17.547 28.969 7.504 1 36.41 149 LEU B CA 1
ATOM 3121 C C . LEU B 1 149 ? -18.734 28.891 8.469 1 36.41 149 LEU B C 1
ATOM 3123 O O . LEU B 1 149 ? -19.688 28.156 8.211 1 36.41 149 LEU B O 1
ATOM 3127 N N . SER B 1 150 ? -18.688 29.016 9.766 1 32.81 150 SER B N 1
ATOM 3128 C CA . SER B 1 150 ? -20.062 28.891 10.242 1 32.81 150 SER B CA 1
ATOM 3129 C C . SER B 1 150 ? -20.984 29.875 9.531 1 32.81 150 SER B C 1
ATOM 3131 O O . SER B 1 150 ? -20.766 31.078 9.594 1 32.81 150 SER B O 1
ATOM 3133 N N . GLY B 1 151 ? -21.25 29.844 8.398 1 33.03 151 GLY B N 1
ATOM 3134 C CA . GLY B 1 151 ? -22.484 30.578 8.148 1 33.03 151 GLY B CA 1
ATOM 3135 C C . GLY B 1 151 ? -23.281 30.859 9.406 1 33.03 151 GLY B C 1
ATOM 3136 O O . GLY B 1 151 ? -24.297 31.547 9.367 1 33.03 151 GLY B O 1
ATOM 3137 N N . SER B 1 152 ? -23.672 29.766 10.133 1 33.38 152 SER B N 1
ATOM 3138 C CA . SER B 1 152 ? -24.328 30.25 11.352 1 33.38 152 SER B CA 1
ATOM 3139 C C . SER B 1 152 ? -23.391 31.141 12.156 1 33.38 152 SER B C 1
ATOM 3141 O O . SER B 1 152 ? -22.172 31.094 11.984 1 33.38 152 SER B O 1
ATOM 3143 N N . GLY B 1 153 ? -23.75 32.25 12.789 1 33.09 153 GLY B N 1
ATOM 3144 C CA . GLY B 1 153 ? -23.188 33.125 13.812 1 33.09 153 GLY B CA 1
ATOM 3145 C C . GLY B 1 153 ? -21.984 32.531 14.516 1 33.09 153 GLY B C 1
ATOM 3146 O O . GLY B 1 153 ? -21.766 32.75 15.703 1 33.09 153 GLY B O 1
ATOM 3147 N N . ASP B 1 154 ? -21.516 31.438 14.023 1 36.47 154 ASP B N 1
ATOM 3148 C CA . ASP B 1 154 ? -20.422 31.016 14.906 1 36.47 154 ASP B CA 1
ATOM 3149 C C . ASP B 1 154 ? -19.266 32.031 14.867 1 36.47 154 ASP B C 1
ATOM 3151 O O . ASP B 1 154 ? -18.891 32.5 13.797 1 36.47 154 ASP B O 1
ATOM 3155 N N . PRO B 1 155 ? -18.953 32.719 15.969 1 38.56 155 PRO B N 1
ATOM 3156 C CA . PRO B 1 155 ? -17.938 33.75 16.188 1 38.56 155 PRO B CA 1
ATOM 3157 C C . PRO B 1 155 ? -16.609 33.438 15.5 1 38.56 155 PRO B C 1
ATOM 3159 O O . PRO B 1 155 ? -16.266 32.281 15.32 1 38.56 155 PRO B O 1
ATOM 3162 N N . PRO B 1 156 ? -16.016 34.25 14.547 1 41.94 156 PRO B N 1
ATOM 3163 C CA . PRO B 1 156 ? -14.633 34.344 14.07 1 41.94 156 PRO B CA 1
ATOM 3164 C C . PRO B 1 156 ? -13.641 33.594 14.945 1 41.94 156 PRO B C 1
ATOM 3166 O O . PRO B 1 156 ? -12.516 33.312 14.523 1 41.94 156 PRO B O 1
ATOM 3169 N N . SER B 1 157 ? -13.758 33.531 16.312 1 49.59 157 SER B N 1
ATOM 3170 C CA . SER B 1 157 ? -12.719 33.375 17.328 1 49.59 157 SER B CA 1
ATOM 3171 C C . SER B 1 157 ? -12.5 31.922 17.703 1 49.59 157 SER B C 1
ATOM 3173 O O . SER B 1 157 ? -12.008 31.609 18.781 1 49.59 157 SER B O 1
ATOM 3175 N N . ARG B 1 158 ? -13.125 30.953 16.953 1 60.44 158 ARG B N 1
ATOM 3176 C CA . ARG B 1 158 ? -12.945 29.703 17.672 1 60.44 158 ARG B CA 1
ATOM 3177 C C . ARG B 1 158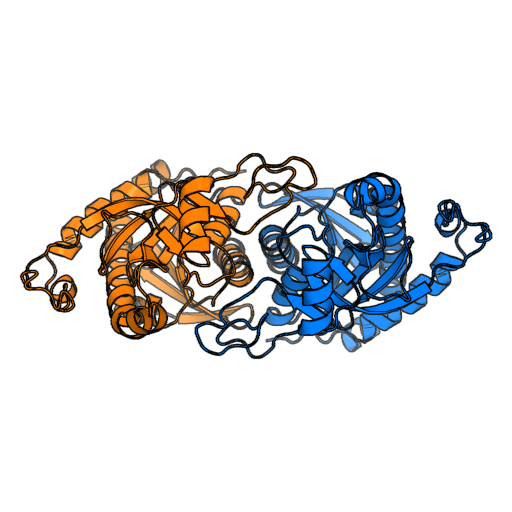 ? -11.5 29.219 17.562 1 60.44 158 ARG B C 1
ATOM 3179 O O . ARG B 1 158 ? -10.898 29.266 16.484 1 60.44 158 ARG B O 1
ATOM 3186 N N . VAL B 1 159 ? -10.953 29.016 18.625 1 74.12 159 VAL B N 1
ATOM 3187 C CA . VAL B 1 159 ? -9.609 28.469 18.766 1 74.12 159 VAL B CA 1
ATOM 3188 C C . VAL B 1 159 ? -9.578 27.016 18.328 1 74.12 159 VAL B C 1
ATOM 3190 O O . VAL B 1 159 ? -10.43 26.219 18.719 1 74.12 159 VAL B O 1
ATOM 3193 N N . SER B 1 160 ? -8.859 26.719 17.297 1 88.12 160 SER B N 1
ATOM 3194 C CA . SER B 1 160 ? -8.641 25.344 16.828 1 88.12 160 SER B CA 1
ATOM 3195 C C . SER B 1 160 ? -8.281 24.422 17.984 1 88.12 160 SER B C 1
ATOM 3197 O O . SER B 1 160 ? -7.547 24.812 18.906 1 88.12 160 SER B O 1
ATOM 3199 N N . ARG B 1 161 ? -8.883 23.281 17.969 1 92.25 161 ARG B N 1
ATOM 3200 C CA . ARG B 1 161 ? -8.57 22.281 18.984 1 92.25 161 ARG B CA 1
ATOM 3201 C C . ARG B 1 161 ? -7.746 21.141 18.406 1 92.25 161 ARG B C 1
ATOM 3203 O O . ARG B 1 161 ? -7.82 20.875 17.203 1 92.25 161 ARG B O 1
ATOM 3210 N N . LEU B 1 162 ? -6.988 20.547 19.25 1 96.62 162 LEU B N 1
ATOM 3211 C CA . LEU B 1 162 ? -6.277 19.312 18.922 1 96.62 162 LEU B CA 1
ATOM 3212 C C . LEU B 1 162 ? -6.883 18.125 19.656 1 96.62 162 LEU B C 1
ATOM 3214 O O . LEU B 1 162 ? -7.051 18.156 20.875 1 96.62 162 LEU B O 1
ATOM 3218 N N . VAL B 1 163 ? -7.285 17.172 18.922 1 97.38 163 VAL B N 1
ATOM 3219 C CA . VAL B 1 163 ? -7.836 15.945 19.5 1 97.38 163 VAL B CA 1
ATOM 3220 C C . VAL B 1 163 ? -6.926 14.766 19.156 1 97.38 163 VAL B C 1
ATOM 3222 O O . VAL B 1 163 ? -6.449 14.648 18.031 1 97.38 163 VAL B O 1
ATOM 3225 N N . GLU B 1 164 ? -6.566 13.984 20.125 1 98.31 164 GLU B N 1
ATOM 3226 C CA . GLU B 1 164 ? -5.891 12.711 19.891 1 98.31 164 GLU B CA 1
ATOM 3227 C C . GLU B 1 164 ? -6.898 11.586 19.656 1 98.31 164 GLU B C 1
ATOM 3229 O O . GLU B 1 164 ? -7.883 11.469 20.391 1 98.31 164 GLU B O 1
ATOM 3234 N N . GLY B 1 165 ? -6.699 10.875 18.594 1 98.62 165 GLY B N 1
ATOM 3235 C CA . GLY B 1 165 ? -7.668 9.828 18.328 1 98.62 165 GLY B CA 1
ATOM 3236 C C . GLY B 1 165 ? -7.234 8.883 17.219 1 98.62 165 GLY B C 1
ATOM 3237 O O . GLY B 1 165 ? -6.102 8.961 16.734 1 98.62 165 GLY B O 1
ATOM 3238 N N . ARG B 1 166 ? -8.125 7.945 16.922 1 98.75 166 ARG B N 1
ATOM 3239 C CA . ARG B 1 166 ? -7.875 6.926 15.914 1 98.75 166 ARG B CA 1
ATOM 3240 C C . ARG B 1 166 ? -8.133 7.465 14.516 1 98.75 166 ARG B C 1
ATOM 3242 O O . ARG B 1 166 ? -9.164 8.094 14.266 1 98.75 166 ARG B O 1
ATOM 3249 N N . VAL B 1 167 ? -7.227 7.23 13.625 1 98.94 167 VAL B N 1
ATOM 3250 C CA . VAL B 1 167 ? -7.352 7.574 12.211 1 98.94 167 VAL B CA 1
ATOM 3251 C C . VAL B 1 167 ? -7.719 6.324 11.406 1 98.94 167 VAL B C 1
ATOM 3253 O O . VAL B 1 167 ? -7.078 5.281 11.547 1 98.94 167 VAL B O 1
ATOM 3256 N N . ALA B 1 168 ? -8.75 6.375 10.633 1 98.88 168 ALA B N 1
ATOM 3257 C CA . ALA B 1 168 ? -9.125 5.289 9.727 1 98.88 168 ALA B CA 1
ATOM 3258 C C . ALA B 1 168 ? -8.773 5.637 8.281 1 98.88 168 ALA B C 1
ATOM 3260 O O . ALA B 1 168 ? -9.117 6.719 7.801 1 98.88 168 ALA B O 1
ATOM 3261 N N . SER B 1 169 ? -8.086 4.754 7.645 1 98.88 169 SER B N 1
ATOM 3262 C CA . SER B 1 169 ? -7.691 4.98 6.258 1 98.88 169 SER B CA 1
ATOM 3263 C C . SER B 1 169 ? -8.258 3.908 5.336 1 98.88 169 SER B C 1
ATOM 3265 O O . SER B 1 169 ? -8.453 2.764 5.75 1 98.88 169 SER B O 1
ATOM 3267 N N . GLY B 1 170 ? -8.516 4.23 4.129 1 98.75 170 GLY B N 1
ATOM 3268 C CA . GLY B 1 170 ? -8.938 3.348 3.051 1 98.75 170 GLY B CA 1
ATOM 3269 C C . GLY B 1 170 ? -8.859 3.996 1.682 1 98.75 170 GLY B C 1
ATOM 3270 O O . GLY B 1 170 ? -8.711 5.215 1.574 1 98.75 170 GLY B O 1
ATOM 3271 N N . ASP B 1 171 ? -8.922 3.174 0.678 1 98.62 171 ASP B N 1
ATOM 3272 C CA . ASP B 1 171 ? -8.82 3.68 -0.687 1 98.62 171 ASP B CA 1
ATOM 3273 C C . ASP B 1 171 ? -10.188 4.109 -1.217 1 98.62 171 ASP B C 1
ATOM 3275 O O . ASP B 1 171 ? -10.562 3.754 -2.334 1 98.62 171 ASP B O 1
ATOM 3279 N N . LEU B 1 172 ? -10.836 4.855 -0.4 1 96.69 172 LEU B N 1
ATOM 3280 C CA . LEU B 1 172 ? -12.164 5.41 -0.663 1 96.69 172 LEU B CA 1
ATOM 3281 C C . LEU B 1 172 ? -12.289 6.812 -0.084 1 96.69 172 LEU B C 1
ATOM 3283 O O . LEU B 1 172 ? -12.008 7.031 1.096 1 96.69 172 LEU B O 1
ATOM 3287 N N . PHE B 1 173 ? -12.703 7.746 -0.932 1 96.44 173 PHE B N 1
ATOM 3288 C CA . PHE B 1 173 ? -13.109 9.031 -0.382 1 96.44 173 PHE B CA 1
ATOM 3289 C C . PHE B 1 173 ? -14.508 8.945 0.218 1 96.44 173 PHE B C 1
ATOM 3291 O O . PHE B 1 173 ? -15.5 8.828 -0.511 1 96.44 173 PHE B O 1
ATOM 3298 N N . VAL B 1 174 ? -14.578 9.078 1.499 1 96.31 174 VAL B N 1
ATOM 3299 C CA . VAL B 1 174 ? -15.836 8.875 2.211 1 96.31 174 VAL B CA 1
ATOM 3300 C C . VAL B 1 174 ? -16.703 10.125 2.102 1 96.31 174 VAL B C 1
ATOM 3302 O O . VAL B 1 174 ? -16.359 11.18 2.646 1 96.31 174 VAL B O 1
ATOM 3305 N N . SER B 1 175 ? -17.844 10 1.438 1 92.88 175 SER B N 1
ATOM 3306 C CA . SER B 1 175 ? -18.672 11.172 1.185 1 92.88 175 SER B CA 1
ATOM 3307 C C . SER B 1 175 ? -20.141 10.875 1.48 1 92.88 175 SER B C 1
ATOM 3309 O O . SER B 1 175 ? -21.016 11.703 1.225 1 92.88 175 SER B O 1
ATOM 3311 N N . ASP B 1 176 ? -20.391 9.711 1.974 1 93.19 176 ASP B N 1
ATOM 3312 C CA . ASP B 1 176 ? -21.781 9.352 2.227 1 93.19 176 ASP B CA 1
ATOM 3313 C C . ASP B 1 176 ? -21.984 8.93 3.68 1 93.19 176 ASP B C 1
ATOM 3315 O O . ASP B 1 176 ? -21.062 8.398 4.312 1 93.19 176 ASP B O 1
ATOM 3319 N N . ALA B 1 177 ? -23.188 9.062 4.113 1 94 177 ALA B N 1
ATOM 3320 C CA . ALA B 1 177 ? -23.531 8.883 5.52 1 94 177 ALA B CA 1
ATOM 3321 C C . ALA B 1 177 ? -23.422 7.414 5.93 1 94 177 ALA B C 1
ATOM 3323 O O . ALA B 1 177 ? -23.062 7.109 7.07 1 94 177 ALA B O 1
ATOM 3324 N N . GLN B 1 178 ? -23.734 6.543 5.047 1 95.19 178 GLN B N 1
ATOM 3325 C CA . GLN B 1 178 ? -23.719 5.117 5.367 1 95.19 178 GLN B CA 1
ATOM 3326 C C . GLN B 1 178 ? -22.312 4.629 5.641 1 95.19 178 GLN B C 1
ATOM 3328 O O . GLN B 1 178 ? -22.062 3.957 6.645 1 95.19 178 GLN B O 1
ATOM 3333 N N . THR B 1 179 ? -21.453 4.957 4.766 1 95.88 179 THR B N 1
ATOM 3334 C CA . THR B 1 179 ? -20.047 4.574 4.938 1 95.88 179 THR B CA 1
ATOM 3335 C C . THR B 1 179 ? -19.469 5.223 6.191 1 95.88 179 THR B C 1
ATOM 3337 O O . THR B 1 179 ? -18.766 4.566 6.961 1 95.88 179 THR B O 1
ATOM 3340 N N . ARG B 1 180 ? -19.766 6.496 6.363 1 96.75 180 ARG B N 1
ATOM 3341 C CA . ARG B 1 180 ? -19.359 7.211 7.566 1 96.75 180 ARG B CA 1
ATOM 3342 C C . ARG B 1 180 ? -19.781 6.465 8.82 1 96.75 180 ARG B C 1
ATOM 3344 O O . ARG B 1 180 ? -18.969 6.211 9.711 1 96.75 180 ARG B O 1
ATOM 3351 N N . ALA B 1 181 ? -21.016 6.145 8.898 1 96.94 181 ALA B N 1
ATOM 3352 C CA . ALA B 1 181 ? -21.578 5.477 10.07 1 96.94 181 ALA B CA 1
ATOM 3353 C C . ALA B 1 181 ? -20.922 4.117 10.297 1 96.94 181 ALA B C 1
ATOM 3355 O O . ALA B 1 181 ? -20.672 3.729 11.438 1 96.94 181 ALA B O 1
ATOM 3356 N N . ARG B 1 182 ? -20.688 3.439 9.266 1 96.69 182 ARG B N 1
ATOM 3357 C CA . ARG B 1 182 ? -20.047 2.129 9.359 1 96.69 182 ARG B CA 1
ATOM 3358 C C . ARG B 1 182 ? -18.656 2.236 9.961 1 96.69 182 ARG B C 1
ATOM 3360 O O . ARG B 1 182 ? -18.281 1.46 10.852 1 96.69 182 ARG B O 1
ATOM 3367 N N . ILE B 1 183 ? -17.891 3.15 9.523 1 98.19 183 ILE B N 1
ATOM 3368 C CA . ILE B 1 183 ? -16.516 3.32 9.984 1 98.19 183 ILE B CA 1
ATOM 3369 C C . ILE B 1 183 ? -16.516 3.695 11.469 1 98.19 183 ILE B C 1
ATOM 3371 O O . ILE B 1 183 ? -15.703 3.178 12.242 1 98.19 183 ILE B O 1
ATOM 3375 N N . ILE B 1 184 ? -17.438 4.578 11.852 1 97.94 184 ILE B N 1
ATOM 3376 C CA . ILE B 1 184 ? -17.547 4.965 13.258 1 97.94 184 ILE B CA 1
ATOM 3377 C C . ILE B 1 184 ? -17.906 3.746 14.102 1 97.94 184 ILE B C 1
ATOM 3379 O O . ILE B 1 184 ? -17.266 3.479 15.125 1 97.94 184 ILE B O 1
ATOM 3383 N N . ARG B 1 185 ? -18.844 2.992 13.641 1 97.38 185 ARG B N 1
ATOM 3384 C CA . ARG B 1 185 ? -19.359 1.855 14.398 1 97.38 185 ARG B CA 1
ATOM 3385 C C . ARG B 1 185 ? -18.312 0.752 14.508 1 97.38 185 ARG B C 1
ATOM 3387 O O . ARG B 1 185 ? -18.094 0.206 15.586 1 97.38 185 ARG B O 1
ATOM 3394 N N . GLU B 1 186 ? -17.656 0.459 13.469 1 97 186 GLU B N 1
ATOM 3395 C CA . GLU B 1 186 ? -16.781 -0.716 13.398 1 97 186 GLU B CA 1
ATOM 3396 C C . GLU B 1 186 ? -15.406 -0.419 13.977 1 97 186 GLU B C 1
ATOM 3398 O O . GLU B 1 186 ? -14.75 -1.307 14.531 1 97 186 GLU B O 1
ATOM 3403 N N . PHE B 1 187 ? -14.969 0.834 13.906 1 97.94 187 PHE B N 1
ATOM 3404 C CA . PHE B 1 187 ? -13.57 1.081 14.219 1 97.94 187 PHE B CA 1
ATOM 3405 C C . PHE B 1 187 ? -13.43 2.143 15.305 1 97.94 187 PHE B C 1
ATOM 3407 O O . PHE B 1 187 ? -12.336 2.355 15.836 1 97.94 187 PHE B O 1
ATOM 3414 N N . GLY B 1 188 ? -14.492 2.879 15.578 1 97.88 188 GLY B N 1
ATOM 3415 C CA . GLY B 1 188 ? -14.398 3.949 16.562 1 97.88 188 GLY B CA 1
ATOM 3416 C C . GLY B 1 188 ? -13.406 5.031 16.156 1 97.88 188 GLY B C 1
ATOM 3417 O O . GLY B 1 188 ? -12.68 5.555 17 1 97.88 188 GLY B O 1
ATOM 3418 N N . ALA B 1 189 ? -13.32 5.297 14.906 1 98.5 189 ALA B N 1
ATOM 3419 C CA . ALA B 1 189 ? -12.336 6.246 14.398 1 98.5 189 ALA B CA 1
ATOM 3420 C C . ALA B 1 189 ? -12.797 7.684 14.617 1 98.5 189 ALA B C 1
ATOM 3422 O O . ALA B 1 189 ? -14 7.957 14.664 1 98.5 189 ALA B O 1
ATOM 3423 N N . HIS B 1 190 ? -11.867 8.625 14.695 1 98.56 190 HIS B N 1
ATOM 3424 C CA . HIS B 1 190 ? -12.133 10.039 14.914 1 98.56 190 HIS B CA 1
ATOM 3425 C C . HIS B 1 190 ? -12.023 10.836 13.617 1 98.56 190 HIS B C 1
ATOM 3427 O O . HIS B 1 190 ? -12.625 11.898 13.484 1 98.56 190 HIS B O 1
ATOM 3433 N N . GLY B 1 191 ? -11.25 10.352 12.727 1 98.44 191 GLY B N 1
ATOM 3434 C CA . GLY B 1 191 ? -11.086 10.914 11.398 1 98.44 191 GLY B CA 1
ATOM 3435 C C . GLY B 1 191 ? -10.859 9.867 10.328 1 98.44 191 GLY B C 1
ATOM 3436 O O . GLY B 1 191 ? -10.461 8.742 10.625 1 98.44 191 GLY B O 1
ATOM 3437 N N . VAL B 1 192 ? -11.195 10.258 9.102 1 98.75 192 VAL B N 1
ATOM 3438 C CA . VAL B 1 192 ? -11.062 9.312 7.992 1 98.75 192 VAL B CA 1
ATOM 3439 C C . VAL B 1 192 ? -10.281 9.969 6.855 1 98.75 192 VAL B C 1
ATOM 3441 O O . VAL B 1 192 ? -10.438 11.156 6.586 1 98.75 192 VAL B O 1
ATOM 3444 N N . GLU B 1 193 ? -9.375 9.25 6.32 1 98.56 193 GLU B N 1
ATOM 3445 C CA . GLU B 1 193 ? -8.555 9.672 5.188 1 98.56 193 GLU B CA 1
ATOM 3446 C C . GLU B 1 193 ? -8 8.469 4.43 1 98.56 193 GLU B C 1
ATOM 3448 O O . GLU B 1 193 ? -8.539 7.363 4.531 1 98.56 193 GLU B O 1
ATOM 3453 N N . MET B 1 194 ? -7.023 8.641 3.539 1 98.69 194 MET B N 1
ATOM 3454 C CA . MET B 1 194 ? -6.789 7.57 2.57 1 98.69 194 MET B CA 1
ATOM 3455 C C . MET B 1 194 ? -5.387 6.996 2.723 1 98.69 194 MET B C 1
ATOM 3457 O O . MET B 1 194 ? -5.055 5.98 2.109 1 98.69 194 MET B O 1
ATOM 3461 N N . GLU B 1 195 ? -4.523 7.594 3.596 1 98.81 195 GLU B N 1
ATOM 3462 C CA . GLU B 1 195 ? -3.131 7.16 3.498 1 98.81 195 GLU B CA 1
ATOM 3463 C C . GLU B 1 195 ? -2.584 6.746 4.859 1 98.81 195 GLU B C 1
ATOM 3465 O O . GLU B 1 195 ? -1.665 5.93 4.945 1 98.81 195 GLU B O 1
ATOM 3470 N N . GLY B 1 196 ? -2.979 7.246 5.938 1 98.94 196 GLY B N 1
ATOM 3471 C CA . GLY B 1 196 ? -2.322 7.242 7.234 1 98.94 196 GLY B CA 1
ATOM 3472 C C . GLY B 1 196 ? -2.076 5.848 7.773 1 98.94 196 GLY B C 1
ATOM 3473 O O . GLY B 1 196 ? -1.005 5.562 8.312 1 98.94 196 GLY B O 1
ATOM 3474 N N . ALA B 1 197 ? -3.049 4.965 7.652 1 98.88 197 ALA B N 1
ATOM 3475 C CA . ALA B 1 197 ? -2.906 3.627 8.219 1 98.88 197 ALA B CA 1
ATOM 3476 C C . ALA B 1 197 ? -1.872 2.812 7.445 1 98.88 197 ALA B C 1
ATOM 3478 O O . ALA B 1 197 ? -1.16 1.99 8.031 1 98.88 197 ALA B O 1
ATOM 3479 N N . ALA B 1 198 ? -1.84 2.98 6.109 1 98.88 198 ALA B N 1
ATOM 3480 C CA . ALA B 1 198 ? -0.792 2.33 5.328 1 98.88 198 ALA B CA 1
ATOM 3481 C C . ALA B 1 198 ? 0.591 2.822 5.75 1 98.88 198 ALA B C 1
ATOM 3483 O O . ALA B 1 198 ? 1.513 2.021 5.93 1 98.88 198 ALA B O 1
ATOM 3484 N N . PHE B 1 199 ? 0.702 4.18 5.934 1 98.94 199 PHE B N 1
ATOM 3485 C CA . PHE B 1 199 ? 1.913 4.816 6.438 1 98.94 199 PHE B CA 1
ATOM 3486 C C . PHE B 1 199 ? 2.311 4.23 7.789 1 98.94 199 PHE B C 1
ATOM 3488 O O . PHE B 1 199 ? 3.465 3.844 7.988 1 98.94 199 PHE B O 1
ATOM 3495 N N . ALA B 1 200 ? 1.423 4.105 8.68 1 98.88 200 ALA B N 1
ATOM 3496 C CA . ALA B 1 200 ? 1.641 3.582 10.023 1 98.88 200 ALA B CA 1
ATOM 3497 C C . ALA B 1 200 ? 2.039 2.109 9.984 1 98.88 200 ALA B C 1
ATOM 3499 O O . ALA B 1 200 ? 2.928 1.681 10.727 1 98.88 200 ALA B O 1
ATOM 3500 N N . HIS B 1 201 ? 1.354 1.359 9.141 1 98.62 201 HIS B N 1
ATOM 3501 C CA . HIS B 1 201 ? 1.652 -0.055 8.945 1 98.62 201 HIS B CA 1
ATOM 3502 C C . HIS B 1 201 ? 3.113 -0.262 8.555 1 98.62 201 HIS B C 1
ATOM 3504 O O . HIS B 1 201 ? 3.832 -1.022 9.211 1 98.62 201 HIS B O 1
ATOM 3510 N N . VAL B 1 202 ? 3.58 0.451 7.598 1 98.81 202 VAL B N 1
ATOM 3511 C CA . VAL B 1 202 ? 4.945 0.321 7.102 1 98.81 202 VAL B CA 1
ATOM 3512 C C . VAL B 1 202 ? 5.93 0.776 8.18 1 98.81 202 VAL B C 1
ATOM 3514 O O . VAL B 1 202 ? 6.945 0.115 8.422 1 98.81 202 VAL B O 1
ATOM 3517 N N . ALA B 1 203 ? 5.617 1.902 8.82 1 98.69 203 ALA B N 1
ATOM 3518 C CA . ALA B 1 203 ? 6.484 2.381 9.898 1 98.69 203 ALA B CA 1
ATOM 3519 C C . ALA B 1 203 ? 6.637 1.328 10.984 1 98.69 203 ALA B C 1
ATOM 3521 O O . ALA B 1 203 ? 7.75 1.044 11.438 1 98.69 203 ALA B O 1
ATOM 3522 N N . SER B 1 204 ? 5.562 0.708 11.352 1 98 204 SER B N 1
ATOM 3523 C CA . SER B 1 204 ? 5.531 -0.215 12.477 1 98 204 SER B CA 1
ATOM 3524 C C . SER B 1 204 ? 6.324 -1.483 12.18 1 98 204 SER B C 1
ATOM 3526 O O . SER B 1 204 ? 7.125 -1.93 13.008 1 98 204 SER B O 1
ATOM 3528 N N . VAL B 1 205 ? 6.145 -2.045 11.008 1 97.56 205 VAL B N 1
ATOM 3529 C CA . VAL B 1 205 ? 6.809 -3.311 10.719 1 97.56 205 VAL B CA 1
ATOM 3530 C C . VAL B 1 205 ? 8.305 -3.074 10.516 1 97.56 205 VAL B C 1
ATOM 3532 O O . VAL B 1 205 ? 9.102 -4.008 10.602 1 97.56 205 VAL B O 1
ATOM 3535 N N . ASN B 1 206 ? 8.664 -1.835 10.234 1 98.19 206 ASN B N 1
ATOM 3536 C CA . ASN B 1 206 ? 10.078 -1.481 10.125 1 98.19 206 ASN B CA 1
ATOM 3537 C C . ASN B 1 206 ? 10.648 -1.017 11.461 1 98.19 206 ASN B C 1
ATOM 3539 O O . ASN B 1 206 ? 11.828 -0.682 11.555 1 98.19 206 ASN B O 1
ATOM 3543 N N . GLY B 1 207 ? 9.781 -0.896 12.477 1 97 207 GLY B N 1
ATOM 3544 C CA . GLY B 1 207 ? 10.227 -0.485 13.805 1 97 207 GLY B CA 1
ATOM 3545 C C . GLY B 1 207 ? 10.562 0.993 13.891 1 97 207 GLY B C 1
ATOM 3546 O O . GLY B 1 207 ? 11.43 1.394 14.664 1 97 207 GLY B O 1
ATOM 3547 N N . VAL B 1 208 ? 9.984 1.817 13.078 1 98 208 VAL B N 1
ATOM 3548 C CA . VAL B 1 208 ? 10.266 3.25 13.062 1 98 208 VAL B CA 1
ATOM 3549 C C . VAL B 1 208 ? 9.109 4.008 13.711 1 98 208 VAL B C 1
ATOM 3551 O O . VAL B 1 208 ? 7.953 3.842 13.328 1 98 208 VAL B O 1
ATOM 3554 N N . PRO B 1 209 ? 9.344 4.816 14.719 1 98.12 209 PRO B N 1
ATOM 3555 C CA . PRO B 1 209 ? 8.281 5.613 15.336 1 98.12 209 PRO B CA 1
ATOM 3556 C C . PRO B 1 209 ? 7.629 6.586 14.359 1 98.12 209 PRO B C 1
ATOM 3558 O O . PRO B 1 209 ? 8.312 7.145 13.492 1 98.12 209 PRO B O 1
ATOM 3561 N N . PHE B 1 210 ? 6.324 6.797 14.609 1 98.62 210 PHE B N 1
ATOM 3562 C CA . PHE B 1 210 ? 5.594 7.648 13.68 1 98.62 210 PHE B CA 1
ATOM 3563 C C . PHE B 1 210 ? 4.492 8.422 14.398 1 98.62 210 PHE B C 1
ATOM 3565 O O . PHE B 1 210 ? 4.145 8.102 15.531 1 98.62 210 PHE B O 1
ATOM 3572 N N . VAL B 1 211 ? 3.992 9.43 13.656 1 98.81 211 VAL B N 1
ATOM 3573 C CA . VAL B 1 211 ? 2.77 10.125 14.039 1 98.81 211 VAL B CA 1
ATOM 3574 C C . VAL B 1 211 ? 2.045 10.625 12.789 1 98.81 211 VAL B C 1
ATOM 3576 O O . VAL B 1 211 ? 2.674 10.875 11.766 1 98.81 211 VAL B O 1
ATOM 3579 N N . ILE B 1 212 ? 0.757 10.648 12.883 1 98.94 212 ILE B N 1
ATOM 3580 C CA . ILE B 1 212 ? -0.086 11.188 11.82 1 98.94 212 ILE B CA 1
ATOM 3581 C C . ILE B 1 212 ? -0.757 12.469 12.305 1 98.94 212 ILE B C 1
ATOM 3583 O O . ILE B 1 212 ? -1.373 12.492 13.375 1 98.94 212 ILE B O 1
ATOM 3587 N N . ILE B 1 213 ? -0.592 13.508 11.516 1 98.88 213 ILE B N 1
ATOM 3588 C CA . ILE B 1 213 ? -1.193 14.805 11.789 1 98.88 213 ILE B CA 1
ATOM 3589 C C . ILE B 1 213 ? -2.201 15.156 10.695 1 98.88 213 ILE B C 1
ATOM 3591 O O . ILE B 1 213 ? -1.858 15.18 9.516 1 98.88 213 ILE B O 1
ATOM 3595 N N . ARG B 1 214 ? -3.42 15.422 11.094 1 98.75 214 ARG B N 1
ATOM 3596 C CA . ARG B 1 214 ? -4.465 15.766 10.141 1 98.75 214 ARG B CA 1
ATOM 3597 C C . ARG B 1 214 ? -5.203 17.031 10.57 1 98.75 214 ARG B C 1
ATOM 3599 O O . ARG B 1 214 ? -5.684 17.125 11.695 1 98.75 214 ARG B O 1
ATOM 3606 N N . CYS B 1 215 ? -5.262 17.969 9.688 1 96.88 215 CYS B N 1
ATOM 3607 C CA . CYS B 1 215 ? -6.223 19.062 9.867 1 96.88 215 CYS B CA 1
ATOM 3608 C C . CYS B 1 215 ? -7.551 18.719 9.195 1 96.88 215 CYS B C 1
ATOM 3610 O O . CYS B 1 215 ? -7.578 18.281 8.047 1 96.88 215 CYS B O 1
ATOM 3612 N N . ILE B 1 216 ? -8.641 18.953 9.875 1 96.06 216 ILE B N 1
ATOM 3613 C CA . ILE B 1 216 ? -9.953 18.547 9.391 1 96.06 216 ILE B CA 1
ATOM 3614 C C . ILE B 1 216 ? -10.398 19.484 8.266 1 96.06 216 ILE B C 1
ATOM 3616 O O . ILE B 1 216 ? -10.375 20.703 8.414 1 96.06 216 ILE B O 1
ATOM 3620 N N . SER B 1 217 ? -10.781 18.859 7.168 1 94.31 217 SER B N 1
ATOM 3621 C CA . SER B 1 217 ? -11.148 19.641 5.992 1 94.31 217 SER B CA 1
ATOM 3622 C C . SER B 1 217 ? -12.648 19.562 5.727 1 94.31 217 SER B C 1
ATOM 3624 O O . SER B 1 217 ? -13.195 20.391 4.992 1 94.31 217 SER B O 1
ATOM 3626 N N . ASP B 1 218 ? -13.305 18.562 6.258 1 92.12 218 ASP B N 1
ATOM 3627 C CA . ASP B 1 218 ? -14.711 18.328 5.949 1 92.12 218 ASP B CA 1
ATOM 3628 C C . ASP B 1 218 ? -15.344 17.375 6.969 1 92.12 218 ASP B C 1
ATOM 3630 O O . ASP B 1 218 ? -14.664 16.891 7.871 1 92.12 218 ASP B O 1
ATOM 3634 N N . GLY B 1 219 ? -16.641 17.078 6.723 1 90.25 219 GLY B N 1
ATOM 3635 C CA . GLY B 1 219 ? -17.375 16.25 7.672 1 90.25 219 GLY B CA 1
ATOM 3636 C C . GLY B 1 219 ? -17.547 14.812 7.219 1 90.25 219 GLY B C 1
ATOM 3637 O O . GLY B 1 219 ? -18.344 14.07 7.777 1 90.25 219 GLY B O 1
ATOM 3638 N N . ALA B 1 220 ? -16.859 14.359 6.246 1 90.88 220 ALA B N 1
ATOM 3639 C CA . ALA B 1 220 ? -16.812 12.984 5.762 1 90.88 220 ALA B CA 1
ATOM 3640 C C . ALA B 1 220 ? -18.219 12.414 5.613 1 90.88 220 ALA B C 1
ATOM 3642 O O . ALA B 1 220 ? -18.516 11.336 6.133 1 90.88 220 ALA B O 1
ATOM 3643 N N . GLY B 1 221 ? -19.094 13.055 4.953 1 85.69 221 GLY B N 1
ATOM 3644 C CA . GLY B 1 221 ? -20.422 12.508 4.691 1 85.69 221 GLY B CA 1
ATOM 3645 C C . GLY B 1 221 ? -21.484 13.055 5.629 1 85.69 221 GLY B C 1
ATOM 3646 O O . GLY B 1 221 ? -22.656 12.719 5.496 1 85.69 221 GLY B O 1
ATOM 3647 N N . ALA B 1 222 ? -21.109 13.773 6.594 1 82.31 222 ALA B N 1
ATOM 3648 C CA . ALA B 1 222 ? -22.078 14.391 7.48 1 82.31 222 ALA B CA 1
ATOM 3649 C C . ALA B 1 222 ? -22.922 15.422 6.734 1 82.31 222 ALA B C 1
ATOM 3651 O O . ALA B 1 222 ? -24.094 15.633 7.059 1 82.31 222 ALA B O 1
ATOM 3652 N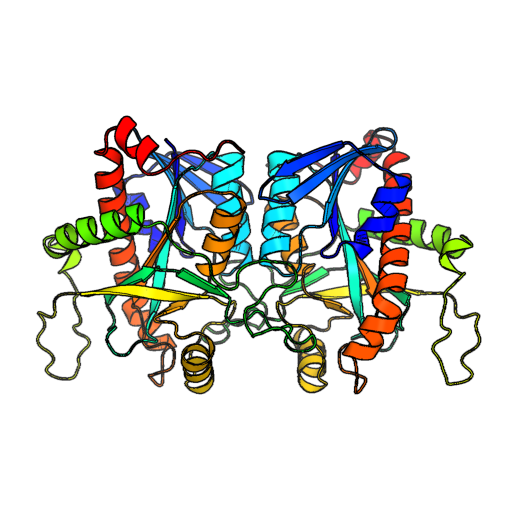 N . GLU B 1 223 ? -22.281 16.016 5.859 1 76.5 223 GLU B N 1
ATOM 3653 C CA . GLU B 1 223 ? -22.969 17 5.035 1 76.5 223 GLU B CA 1
ATOM 3654 C C . GLU B 1 223 ? -23.25 16.453 3.641 1 76.5 223 GLU B C 1
ATOM 3656 O O . GLU B 1 223 ? -22.656 15.453 3.223 1 76.5 223 GLU B O 1
ATOM 3661 N N . GLN B 1 224 ? -24.141 17.109 3.021 1 70.75 224 GLN B N 1
ATOM 3662 C CA . GLN B 1 224 ? -24.609 16.625 1.722 1 70.75 224 GLN B CA 1
ATOM 3663 C C . GLN B 1 224 ? -23.516 16.766 0.666 1 70.75 224 GLN B C 1
ATOM 3665 O O . GLN B 1 224 ? -23.281 15.844 -0.12 1 70.75 224 GLN B O 1
ATOM 3670 N N . ASP B 1 225 ? -22.875 17.922 0.707 1 77.31 225 ASP B N 1
ATOM 3671 C CA . ASP B 1 225 ? -21.875 18.094 -0.349 1 77.31 225 ASP B CA 1
ATOM 3672 C C . ASP B 1 225 ? -20.469 18.156 0.229 1 77.31 225 ASP B C 1
ATOM 3674 O O . ASP B 1 225 ? -19.844 19.219 0.257 1 77.31 225 ASP B O 1
ATOM 3678 N N . VAL B 1 226 ? -19.969 17.078 0.488 1 81.19 226 VAL B N 1
ATOM 3679 C CA . VAL B 1 226 ? -18.656 16.953 1.117 1 81.19 226 VAL B CA 1
ATOM 3680 C C . VAL B 1 226 ? -17.578 17.391 0.141 1 81.19 226 VAL B C 1
ATOM 3682 O O . VAL B 1 226 ? -16.578 18.016 0.541 1 81.19 226 VAL B O 1
ATOM 3685 N N . SER B 1 227 ? -17.797 17.156 -1.089 1 80.25 227 SER B N 1
ATOM 3686 C CA . SER B 1 227 ? -16.797 17.516 -2.084 1 80.25 227 SER B CA 1
ATOM 3687 C C . SER B 1 227 ? -16.656 19.031 -2.182 1 80.25 227 SER B C 1
ATOM 3689 O O . SER B 1 227 ? -15.547 19.547 -2.381 1 80.25 227 SER B O 1
ATOM 3691 N N . MET B 1 228 ? -17.688 19.703 -1.956 1 76.38 228 MET B N 1
ATOM 3692 C CA . MET B 1 228 ? -17.641 21.156 -1.982 1 76.38 228 MET B CA 1
ATOM 3693 C C . MET B 1 228 ? -16.906 21.703 -0.761 1 76.38 228 MET B C 1
ATOM 3695 O O . MET B 1 228 ? -16.109 22.625 -0.877 1 76.38 228 MET B O 1
ATOM 3699 N N . SER B 1 229 ? -17.266 21.109 0.32 1 80 229 SER B N 1
ATOM 3700 C CA . SER B 1 229 ? -16.578 21.5 1.54 1 80 229 SER B CA 1
ATOM 3701 C C . SER B 1 229 ? -15.078 21.234 1.438 1 80 229 SER B C 1
ATOM 3703 O O . SER B 1 229 ? -14.266 22.094 1.804 1 80 229 SER B O 1
ATOM 3705 N N . TYR B 1 230 ? -14.766 20.109 0.953 1 84.56 230 TYR B N 1
ATOM 3706 C CA . TYR B 1 230 ? -13.367 19.766 0.723 1 84.56 230 TYR B CA 1
ATOM 3707 C C . TYR B 1 230 ? -12.688 20.781 -0.188 1 84.56 230 TYR B C 1
ATOM 3709 O O . TYR B 1 230 ? -11.609 21.281 0.126 1 84.56 230 TYR B O 1
ATOM 3717 N N . LYS B 1 231 ? -13.258 21.094 -1.243 1 83.06 231 LYS B N 1
ATOM 3718 C CA . LYS B 1 231 ? -12.672 22.031 -2.193 1 83.06 231 LYS B CA 1
ATOM 3719 C C . LYS B 1 231 ? -12.461 23.406 -1.554 1 83.06 231 LYS B C 1
ATOM 3721 O O . LYS B 1 231 ? -11.469 24.078 -1.831 1 83.06 231 LYS B O 1
ATOM 3726 N N . GLU B 1 232 ? -13.344 23.688 -0.69 1 80.56 232 GLU B N 1
ATOM 3727 C CA . GLU B 1 232 ? -13.328 25 -0.059 1 80.56 232 GLU B CA 1
ATOM 3728 C C . GLU B 1 232 ? -12.227 25.094 0.998 1 80.56 232 GLU B C 1
ATOM 3730 O O . GLU B 1 232 ? -11.547 26.109 1.104 1 80.56 232 GLU B O 1
ATOM 3735 N N . PHE B 1 233 ? -12.039 24 1.684 1 86.56 233 PHE B N 1
ATOM 3736 C CA . PHE B 1 233 ? -11.273 24.172 2.916 1 86.56 233 PHE B CA 1
ATOM 3737 C C . PHE B 1 233 ? -9.977 23.391 2.859 1 86.56 233 PHE B C 1
ATOM 3739 O O . PHE B 1 233 ? -9.078 23.594 3.678 1 86.56 233 PHE B O 1
ATOM 3746 N N . SER B 1 234 ? -9.844 22.516 1.895 1 92 234 SER B N 1
ATOM 3747 C CA . SER B 1 234 ? -8.734 21.578 1.882 1 92 234 SER B CA 1
ATOM 3748 C C . SER B 1 234 ? -7.395 22.297 1.831 1 92 234 SER B C 1
ATOM 3750 O O . SER B 1 234 ? -6.445 21.891 2.512 1 92 234 SER B O 1
ATOM 3752 N N . THR B 1 235 ? -7.328 23.359 1.063 1 91.94 235 THR B N 1
ATOM 3753 C CA . THR B 1 235 ? -6.062 24.078 0.919 1 91.94 235 THR B CA 1
ATOM 3754 C C . THR B 1 235 ? -5.648 24.703 2.244 1 91.94 235 THR B C 1
ATOM 3756 O O . THR B 1 235 ? -4.496 24.578 2.666 1 91.94 235 THR B O 1
ATOM 3759 N N . ARG B 1 236 ? -6.547 25.344 2.887 1 90.44 236 ARG B N 1
ATOM 3760 C CA . ARG B 1 236 ? -6.262 25.984 4.164 1 90.44 236 ARG B CA 1
ATOM 3761 C C . ARG B 1 236 ? -5.965 24.953 5.246 1 90.44 236 ARG B C 1
ATOM 3763 O O . ARG B 1 236 ? -5.07 25.141 6.07 1 90.44 236 ARG B O 1
ATOM 3770 N N . ALA B 1 237 ? -6.715 23.906 5.25 1 93.38 237 ALA B N 1
ATOM 3771 C CA . ALA B 1 237 ? -6.477 22.828 6.207 1 93.38 237 ALA B CA 1
ATOM 3772 C C . ALA B 1 237 ? -5.094 22.219 6.012 1 93.38 237 ALA B C 1
ATOM 3774 O O . ALA B 1 237 ? -4.371 21.984 6.98 1 93.38 237 ALA B O 1
ATOM 3775 N N . ALA B 1 238 ? -4.762 22.031 4.777 1 95.38 238 ALA B N 1
ATOM 3776 C CA . ALA B 1 238 ? -3.449 21.484 4.445 1 95.38 238 ALA B CA 1
ATOM 3777 C C . ALA B 1 238 ? -2.33 22.406 4.922 1 95.38 238 ALA B C 1
ATOM 3779 O O . ALA B 1 238 ? -1.312 21.938 5.438 1 95.38 238 ALA B O 1
ATOM 3780 N N . ARG B 1 239 ? -2.52 23.641 4.773 1 92.38 239 ARG B N 1
ATOM 3781 C CA . ARG B 1 239 ? -1.525 24.625 5.207 1 92.38 239 ARG B CA 1
ATOM 3782 C C . ARG B 1 239 ? -1.331 24.562 6.719 1 92.38 239 ARG B C 1
ATOM 3784 O O . ARG B 1 239 ? -0.204 24.672 7.211 1 92.38 239 ARG B O 1
ATOM 3791 N N . ARG B 1 240 ? -2.369 24.406 7.422 1 93.19 240 ARG B N 1
ATOM 3792 C CA . ARG B 1 240 ? -2.291 24.344 8.875 1 93.19 240 ARG B CA 1
ATOM 3793 C C . ARG B 1 240 ? -1.548 23.094 9.328 1 93.19 240 ARG B C 1
ATOM 3795 O O . ARG B 1 240 ? -0.721 23.156 10.242 1 93.19 240 ARG B O 1
ATOM 3802 N N . SER B 1 241 ? -1.896 21.984 8.711 1 96.5 241 SER B N 1
ATOM 3803 C CA . SER B 1 241 ? -1.179 20.766 9.039 1 96.5 241 SER B CA 1
ATOM 3804 C C . SER B 1 241 ? 0.314 20.906 8.758 1 96.5 241 SER B C 1
ATOM 3806 O O . SER B 1 241 ? 1.144 20.422 9.539 1 96.5 241 SER B O 1
ATOM 3808 N N . ALA B 1 242 ? 0.631 21.547 7.652 1 96.06 242 ALA B N 1
ATOM 3809 C CA . ALA B 1 242 ? 2.027 21.766 7.289 1 96.06 242 ALA B CA 1
ATOM 3810 C C . ALA B 1 242 ? 2.725 22.672 8.305 1 96.06 242 ALA B C 1
ATOM 3812 O O . ALA B 1 242 ? 3.869 22.422 8.688 1 96.06 242 ALA B O 1
ATOM 3813 N N . LEU B 1 243 ? 2.068 23.703 8.742 1 94.12 243 LEU B N 1
ATOM 3814 C CA . LEU B 1 243 ? 2.625 24.609 9.742 1 94.12 243 LEU B CA 1
ATOM 3815 C C . LEU B 1 243 ? 2.908 23.875 11.047 1 94.12 243 LEU B C 1
ATOM 3817 O O . LEU B 1 243 ? 3.953 24.078 11.672 1 94.12 243 LEU B O 1
ATOM 3821 N N . LEU B 1 244 ? 1.946 23.109 11.422 1 97 244 LEU B N 1
ATOM 3822 C CA . LEU B 1 244 ? 2.137 22.312 12.633 1 97 244 LEU B CA 1
ATOM 3823 C C . LEU B 1 244 ? 3.322 21.359 12.477 1 97 244 LEU B C 1
ATOM 3825 O O . LEU B 1 244 ? 4.125 21.219 13.398 1 97 244 LEU B O 1
ATOM 3829 N N . THR B 1 245 ? 3.445 20.734 11.344 1 97.69 245 THR B N 1
ATOM 3830 C CA . THR B 1 245 ? 4.562 19.828 11.062 1 97.69 245 THR B CA 1
ATOM 3831 C C . THR B 1 245 ? 5.891 20.578 11.164 1 97.69 245 THR B C 1
ATOM 3833 O O . THR B 1 245 ? 6.852 20.062 11.75 1 97.69 245 THR B O 1
ATOM 3836 N N . LEU B 1 246 ? 5.934 21.781 10.656 1 96.31 246 LEU B N 1
ATOM 3837 C CA . LEU B 1 246 ? 7.141 22.594 10.742 1 96.31 246 LEU B CA 1
ATOM 3838 C C . LEU B 1 246 ? 7.516 22.875 12.188 1 96.31 246 LEU B C 1
ATOM 3840 O O . LEU B 1 246 ? 8.688 22.781 12.555 1 96.31 246 LEU B O 1
ATOM 3844 N N . ARG B 1 247 ? 6.543 23.141 13.008 1 94.88 247 ARG B N 1
ATOM 3845 C CA . ARG B 1 247 ? 6.812 23.422 14.414 1 94.88 247 ARG B CA 1
ATOM 3846 C C . ARG B 1 247 ? 7.289 22.156 15.133 1 94.88 247 ARG B C 1
ATOM 3848 O O . ARG B 1 247 ? 8.133 22.234 16.031 1 94.88 247 ARG B O 1
ATOM 3855 N N . VAL B 1 248 ? 6.754 21.016 14.758 1 96.31 248 VAL B N 1
ATOM 3856 C CA . VAL B 1 248 ? 7.199 19.75 15.328 1 96.31 248 VAL B CA 1
ATOM 3857 C C . VAL B 1 248 ? 8.664 19.5 14.961 1 96.31 248 VAL B C 1
ATOM 3859 O O . VAL B 1 248 ? 9.461 19.109 15.812 1 96.31 248 VAL B O 1
ATOM 3862 N N . LEU B 1 249 ? 8.992 19.75 13.727 1 95.44 249 LEU B N 1
ATOM 3863 C CA . LEU B 1 249 ? 10.367 19.562 13.266 1 95.44 249 LEU B CA 1
ATOM 3864 C C . LEU B 1 249 ? 11.32 20.484 14.023 1 95.44 249 LEU B C 1
ATOM 3866 O O . LEU B 1 249 ? 12.43 20.078 14.383 1 95.44 249 LEU B O 1
ATOM 3870 N N . GLU B 1 250 ? 10.875 21.672 14.281 1 92.5 250 GLU B N 1
ATOM 3871 C CA . GLU B 1 250 ? 11.688 22.609 15.047 1 92.5 250 GLU B CA 1
ATOM 3872 C C . GLU B 1 250 ? 11.93 22.094 16.469 1 92.5 250 GLU B C 1
ATOM 3874 O O . GLU B 1 250 ? 13.039 22.203 16.984 1 92.5 250 GLU B O 1
ATOM 3879 N N . ARG B 1 251 ? 10.914 21.578 16.984 1 91.56 251 ARG B N 1
ATOM 3880 C CA . ARG B 1 251 ? 11.039 21.047 18.344 1 91.56 251 ARG B CA 1
ATOM 3881 C C . ARG B 1 251 ? 11.953 19.828 18.375 1 91.56 251 ARG B C 1
ATOM 3883 O O . ARG B 1 251 ? 12.75 19.672 19.312 1 91.56 251 ARG B O 1
ATOM 3890 N N . LEU B 1 252 ? 11.836 18.953 17.375 1 92.88 252 LEU B N 1
ATOM 3891 C CA . LEU B 1 252 ? 12.695 17.781 17.281 1 92.88 252 LEU B CA 1
ATOM 3892 C C . LEU B 1 252 ? 14.156 18.188 17.141 1 92.88 252 LEU B C 1
ATOM 3894 O O . LEU B 1 252 ? 15.039 17.547 17.719 1 92.88 252 LEU B O 1
ATOM 3898 N N . SER B 1 253 ? 14.336 19.234 16.406 1 89.94 253 SER B N 1
ATOM 3899 C CA . SER B 1 253 ? 15.695 19.688 16.156 1 89.94 253 SER B CA 1
ATOM 3900 C C . SER B 1 253 ? 16.328 20.25 17.422 1 89.94 253 SER B C 1
ATOM 3902 O O . SER B 1 253 ? 17.562 20.281 17.547 1 89.94 253 SER B O 1
ATOM 3904 N N . ALA B 1 254 ? 15.492 20.734 18.266 1 84.88 254 ALA B N 1
ATOM 3905 C CA . ALA B 1 254 ? 15.977 21.359 19.5 1 84.88 254 ALA B CA 1
ATOM 3906 C C . ALA B 1 254 ? 16.297 20.297 20.547 1 84.88 254 ALA B C 1
ATOM 3908 O O . ALA B 1 254 ? 17.016 20.578 21.516 1 84.88 254 ALA B O 1
ATOM 3909 N N . LEU B 1 255 ? 15.758 19.141 20.281 1 82.69 255 LEU B N 1
ATOM 3910 C CA . LEU B 1 255 ? 16.031 18.062 21.234 1 82.69 255 LEU B CA 1
ATOM 3911 C C . LEU B 1 255 ? 17.453 17.547 21.094 1 82.69 255 LEU B C 1
ATOM 3913 O O . LEU B 1 255 ? 17.984 17.484 19.984 1 82.69 255 LEU B O 1
ATOM 3917 N N . ARG B 1 256 ? 18.234 17.547 22.203 1 67.62 256 ARG B N 1
ATOM 3918 C CA . ARG B 1 256 ? 19.594 17.016 22.188 1 67.62 256 ARG B CA 1
ATOM 3919 C C . ARG B 1 256 ? 19.609 15.578 21.672 1 67.62 256 ARG B C 1
ATOM 3921 O O . ARG B 1 256 ? 18.656 14.828 21.859 1 67.62 256 ARG B O 1
ATOM 3928 N N . THR B 1 257 ? 20.562 15.344 20.938 1 62.94 257 THR B N 1
ATOM 3929 C CA . THR B 1 257 ? 20.734 14.039 20.312 1 62.94 257 THR B CA 1
ATOM 3930 C C . THR B 1 257 ? 20.5 12.914 21.312 1 62.94 257 THR B C 1
ATOM 3932 O O . THR B 1 257 ? 19.891 11.891 20.984 1 62.94 257 THR B O 1
ATOM 3935 N N . SER B 1 258 ? 20.922 13.25 22.453 1 60.38 258 SER B N 1
ATOM 3936 C CA . SER B 1 258 ? 20.797 12.227 23.484 1 60.38 258 SER B CA 1
ATOM 3937 C C . SER B 1 258 ? 19.344 11.984 23.859 1 60.38 258 SER B C 1
ATOM 3939 O O . SER B 1 258 ? 18.938 10.844 24.094 1 60.38 258 SER B O 1
ATOM 3941 N N . VAL B 1 259 ? 18.594 12.945 23.828 1 63.53 259 VAL B N 1
ATOM 3942 C CA . VAL B 1 259 ? 17.188 12.844 24.203 1 63.53 259 VAL B CA 1
ATOM 3943 C C . VAL B 1 259 ? 16.406 12.172 23.078 1 63.53 259 VAL B C 1
ATOM 3945 O O . VAL B 1 259 ? 15.539 11.328 23.328 1 63.53 259 VAL B O 1
ATOM 3948 N N . VAL B 1 260 ? 16.875 12.484 21.969 1 65.19 260 VAL B N 1
ATOM 3949 C CA . VAL B 1 260 ? 16.172 11.898 20.828 1 65.19 260 VAL B CA 1
ATOM 3950 C C . VAL B 1 260 ? 16.391 10.391 20.797 1 65.19 260 VAL B C 1
ATOM 3952 O O . VAL B 1 260 ? 15.461 9.625 20.547 1 65.19 260 VAL B O 1
ATOM 3955 N N . ALA B 1 261 ? 17.547 10.086 21.125 1 64.31 261 ALA B N 1
ATOM 3956 C CA . ALA B 1 261 ? 17.875 8.672 21.141 1 64.31 261 ALA B CA 1
ATOM 3957 C C . ALA B 1 261 ? 17.094 7.926 22.203 1 64.31 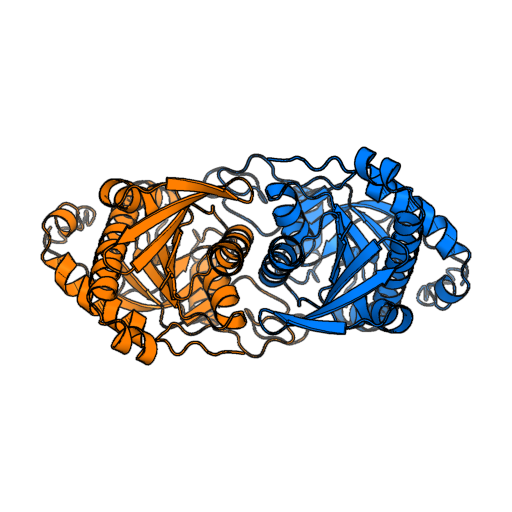261 ALA B C 1
ATOM 3959 O O . ALA B 1 261 ? 16.766 6.75 22.047 1 64.31 261 ALA B O 1
ATOM 3960 N N . SER B 1 262 ? 16.922 8.664 23.266 1 65.56 262 SER B N 1
ATOM 3961 C CA . SER B 1 262 ? 16.188 8.055 24.375 1 65.56 262 SER B CA 1
ATOM 3962 C C . SER B 1 262 ? 14.695 7.945 24.047 1 65.56 262 SER B C 1
ATOM 3964 O O . SER B 1 262 ? 14.031 6.988 24.453 1 65.56 262 SER B O 1
ATOM 3966 N N . LEU B 1 263 ? 14.312 8.883 23.297 1 67.19 263 LEU B N 1
ATOM 3967 C CA . LEU B 1 263 ? 12.898 8.945 22.969 1 67.19 263 LEU B CA 1
ATOM 3968 C C . LEU B 1 263 ? 12.562 7.98 21.828 1 67.19 263 LEU B C 1
ATOM 3970 O O . LEU B 1 263 ? 11.438 7.488 21.734 1 67.19 263 LEU B O 1
ATOM 3974 N N . PHE B 1 264 ? 13.648 7.727 21.109 1 69.38 264 PHE B N 1
ATOM 3975 C CA . PHE B 1 264 ? 13.469 6.863 19.938 1 69.38 264 PHE B CA 1
ATOM 3976 C C . PHE B 1 264 ? 14.547 5.793 19.891 1 69.38 264 PHE B C 1
ATOM 3978 O O . PHE B 1 264 ? 15.43 5.836 19.031 1 69.38 264 PHE B O 1
ATOM 3985 N N . PRO B 1 265 ? 14.406 4.859 20.812 1 55.16 265 PRO B N 1
ATOM 3986 C CA . PRO B 1 265 ? 15.492 3.881 20.812 1 55.16 265 PRO B CA 1
ATOM 3987 C C . PRO B 1 265 ? 15.539 3.043 19.531 1 55.16 265 PRO B C 1
ATOM 3989 O O . PRO B 1 265 ? 14.492 2.766 18.938 1 55.16 265 PRO B O 1
ATOM 3992 N N . MET B 1 266 ? 16.547 3.193 18.75 1 52.16 266 MET B N 1
ATOM 3993 C CA . MET B 1 266 ? 16.766 2.398 17.547 1 52.16 266 MET B CA 1
ATOM 3994 C C . MET B 1 266 ? 16.641 0.908 17.859 1 52.16 266 MET B C 1
ATOM 3996 O O . MET B 1 266 ? 17.266 0.412 18.797 1 52.16 266 MET B O 1
ATOM 4000 N N . VAL B 1 267 ? 15.57 0.466 17.656 1 40.62 267 VAL B N 1
ATOM 4001 C CA . VAL B 1 267 ? 15.5 -0.979 17.844 1 40.62 267 VAL B CA 1
ATOM 4002 C C . VAL B 1 267 ? 16.422 -1.678 16.844 1 40.62 267 VAL B C 1
ATOM 4004 O O . VAL B 1 267 ? 16.266 -1.518 15.633 1 40.62 267 VAL B O 1
ATOM 4007 N N . VAL B 1 268 ? 17.688 -1.761 17.141 1 33.12 268 VAL B N 1
ATOM 4008 C CA . VAL B 1 268 ? 18.547 -2.605 16.328 1 33.12 268 VAL B CA 1
ATOM 4009 C C . VAL B 1 268 ? 17.953 -4.008 16.234 1 33.12 268 VAL B C 1
ATOM 4011 O O . VAL B 1 268 ? 17.828 -4.711 17.234 1 33.12 268 VAL B O 1
ATOM 4014 N N . VAL B 1 269 ? 17.109 -4.113 15.172 1 28.61 269 VAL B N 1
ATOM 4015 C CA . VAL B 1 269 ? 16.812 -5.535 15.023 1 28.61 269 VAL B CA 1
ATOM 4016 C C . VAL B 1 269 ? 18.031 -6.25 14.453 1 28.61 269 VAL B C 1
ATOM 4018 O O . VAL B 1 269 ? 18.703 -5.734 13.555 1 28.61 269 VAL B O 1
#

InterPro domains:
  IPR000845 Nucleoside phosphorylase domain [PF01048] (2-250)
  IPR010049 MTA/SAH nucleosidase [TIGR01704] (3-115)
  IPR035994 Nucleoside phosphorylase superfamily [G3DSA:3.40.50.1580] (1-260)
  IPR035994 Nucleoside phosphorylase superfamily [SSF53167] (1-252)

Nearest PDB structures (foldseek):
  3dp9-assembly1_A  TM=9.416E-01  e=4.696E-28  Vibrio cholerae
  4g41-assembly1_B  TM=9.342E-01  e=8.720E-28  Streptococcus pyogenes ATCC 10782
  4qez-assembly1_A  TM=9.485E-01  e=2.179E-26  Bacillus anthracis
  4qez-assembly2_C-2  TM=9.407E-01  e=1.312E-25  Bacillus anthracis
  4bmy-assembly1_B  TM=9.423E-01  e=1.011E-24  Helicobacter pylori 26695

Organism: Treponema pallidum (strain Nichols) (NCBI:txid243276)

Secondary structure (DSSP, 8-state):
-EEEEEESSTHHHHHHHHHH--EEEEETTEEEEEEEETTEEEEEEE--SSHHHHHHHHHHHHHTT--SEEEEEEEEEE-STT--TT-EEEEEEEEETT-B-GGGTPPTTPPTT-S-SEEEPPHHHHHHHHHHHHHHTTSHHHHTT------SS--TT----EEEEEEEE-SB---SHHHHHHHHHHH--SEEESSHHHHHHHHHHTT--EEEEEEEEE-TTSSTTHHHHHHHHHHHHHHHHHHHHHHHHHHHHHS-HHHHHHHS-----/-EEEEEESSTHHHHHHHHHH--EEEEETTEEEEEEEETTEEEEEEE--SSHHHHHHHHHHHHHTT--SEEEEEEEEEE-STT--TT-EEEEEEEEETT-B-GGGTPPTTPPTT-S-SEEEPPHHHHHHHHHHHHHHTTSHHHHTT------SS--TT----EEEEEEEE-SB---SHHHHHHHHHHH--SEEESSHHHHHHHHHHTT--EEEEEEEEE-TTSSTTHHHHHHHHHHHHHHHHHHHHHHHHHHHHHS-HHHHHHHS-----